Protein AF-C9ZA39-F1 (afdb_monomer_lite)

InterPro domains:
  IPR004378 F420H(2)-dependent quinone reductase [PF04075] (225-305)
  IPR004378 F420H(2)-dependent quinone reductase [TIGR00026] (223-314)
  IPR012349 FMN-binding split barrel [G3DSA:2.30.110.10] (216-347)
  IPR015590 Aldehyde dehydrogenase domain [PF00171] (3-125)
  IPR016161 Aldehyde/histidinol dehydrogenase [SSF53720] (3-127)
  IPR016162 Aldehyde dehydrogenase, N-terminal [G3DSA:3.40.605.10] (97-125)
  IPR016163 Aldehyde dehydrogenase, C-terminal [G3DSA:3.40.309.10] (3-96)

Structure (mmCIF, N/CA/C/O backbone):
data_AF-C9ZA39-F1
#
_entry.id   AF-C9ZA39-F1
#
loop_
_atom_site.group_PDB
_atom_site.id
_atom_site.type_symbol
_atom_site.label_atom_id
_atom_site.label_alt_id
_atom_site.label_comp_id
_atom_site.label_asym_id
_atom_site.label_entity_id
_atom_site.label_seq_id
_atom_site.pdbx_PDB_ins_code
_atom_site.Cartn_x
_atom_site.Cartn_y
_atom_site.Cartn_z
_atom_site.occupancy
_atom_site.B_iso_or_equiv
_atom_site.auth_seq_id
_atom_site.auth_comp_id
_atom_site.auth_asym_id
_atom_site.auth_atom_id
_atom_site.pdbx_PDB_model_num
ATOM 1 N N . MET A 1 1 ? -17.096 -3.537 30.153 1.00 57.72 1 MET A N 1
ATOM 2 C CA . MET A 1 1 ? -18.430 -4.000 29.687 1.00 57.72 1 MET A CA 1
ATOM 3 C C . MET A 1 1 ? -18.305 -4.337 28.211 1.00 57.72 1 MET A C 1
ATOM 5 O O . MET A 1 1 ? -17.603 -3.622 27.506 1.00 57.72 1 MET A O 1
ATOM 9 N N . ARG A 1 2 ? -18.920 -5.430 27.750 1.00 76.12 2 ARG A N 1
ATOM 10 C CA . ARG A 1 2 ? -18.916 -5.832 26.337 1.00 76.12 2 ARG A CA 1
ATOM 11 C C . ARG A 1 2 ? -20.361 -5.934 25.864 1.00 76.12 2 ARG A C 1
ATOM 13 O O . ARG A 1 2 ? -21.128 -6.691 26.448 1.00 76.12 2 ARG A O 1
ATOM 20 N N . MET A 1 3 ? -20.710 -5.171 24.836 1.00 89.88 3 MET A N 1
ATOM 21 C CA . MET A 1 3 ? -21.970 -5.302 24.096 1.00 89.88 3 MET A CA 1
ATOM 22 C C . MET A 1 3 ? -21.658 -5.889 22.720 1.00 89.88 3 MET A C 1
ATOM 24 O O . MET A 1 3 ? -20.625 -5.548 22.150 1.00 89.88 3 MET A O 1
ATOM 28 N N . GLY A 1 4 ? -22.519 -6.765 22.198 1.00 93.25 4 GLY A N 1
ATOM 29 C CA . GLY A 1 4 ? -22.297 -7.455 20.923 1.00 93.25 4 GLY A CA 1
ATOM 30 C C . GLY A 1 4 ? -21.267 -8.586 21.016 1.00 93.25 4 GLY A C 1
ATOM 31 O O . GLY A 1 4 ? -21.188 -9.308 22.010 1.00 93.25 4 GLY A O 1
ATOM 32 N N . GLY A 1 5 ? -20.449 -8.741 19.976 1.00 92.50 5 GLY A N 1
ATOM 33 C CA . GLY A 1 5 ? -19.350 -9.704 19.942 1.00 92.50 5 GLY A CA 1
ATOM 34 C C . GLY A 1 5 ? -19.765 -11.125 19.573 1.00 92.50 5 GLY A C 1
ATOM 35 O O . GLY A 1 5 ? -19.076 -12.064 19.974 1.00 92.50 5 GLY A O 1
ATOM 36 N N . THR A 1 6 ? -20.878 -11.271 18.861 1.00 94.81 6 THR A N 1
ATOM 37 C CA . THR A 1 6 ? -21.454 -12.544 18.425 1.00 94.81 6 THR A CA 1
ATOM 38 C C . THR A 1 6 ? -21.773 -12.510 16.932 1.00 94.81 6 THR A C 1
ATOM 40 O O . THR A 1 6 ? -21.973 -11.447 16.337 1.00 94.81 6 THR A O 1
ATOM 43 N N . GLN A 1 7 ? -21.831 -13.692 16.321 1.00 94.81 7 GLN A N 1
ATOM 44 C CA . GLN A 1 7 ? -22.368 -13.848 14.973 1.00 94.81 7 GLN A CA 1
ATOM 45 C C . GLN A 1 7 ? -23.873 -13.552 14.967 1.00 94.81 7 GLN A C 1
ATOM 47 O O . GLN A 1 7 ? -24.591 -13.929 15.896 1.00 94.81 7 GLN A O 1
ATOM 52 N N . VAL A 1 8 ? -24.350 -12.906 13.902 1.00 95.75 8 VAL A N 1
ATOM 53 C CA . VAL A 1 8 ? -25.778 -12.642 13.686 1.00 95.75 8 VAL A CA 1
ATOM 54 C C . VAL A 1 8 ? -26.325 -13.609 12.638 1.00 95.75 8 VAL A C 1
ATOM 56 O O . VAL A 1 8 ? -25.851 -13.648 11.505 1.00 95.75 8 VAL A O 1
ATOM 59 N N . GLY A 1 9 ? -27.352 -14.377 13.010 1.00 94.06 9 GLY A N 1
ATOM 60 C CA . GLY A 1 9 ? -27.987 -15.362 12.131 1.00 94.06 9 GLY A CA 1
ATOM 61 C C . GLY A 1 9 ? -27.153 -16.630 11.909 1.00 94.06 9 GLY A C 1
ATOM 62 O O . GLY A 1 9 ? -26.081 -16.810 12.480 1.00 94.06 9 GLY A O 1
ATOM 63 N N . THR A 1 10 ? -27.672 -17.541 11.081 1.00 93.44 10 THR A N 1
ATOM 64 C CA . THR A 1 10 ? -27.058 -18.859 10.817 1.00 93.44 10 THR A CA 1
ATOM 65 C C . THR A 1 10 ? -26.381 -18.971 9.446 1.00 93.44 10 THR A C 1
ATOM 67 O O . THR A 1 10 ? -25.828 -20.018 9.116 1.00 93.44 10 THR A O 1
ATOM 70 N N . ARG A 1 11 ? -26.417 -17.911 8.623 1.00 93.25 11 ARG A N 1
ATOM 71 C CA . ARG A 1 11 ? -25.820 -17.855 7.276 1.00 93.25 11 ARG A CA 1
ATOM 72 C C . ARG A 1 11 ? -25.138 -16.501 7.040 1.00 93.25 11 ARG A C 1
ATOM 74 O O . ARG A 1 1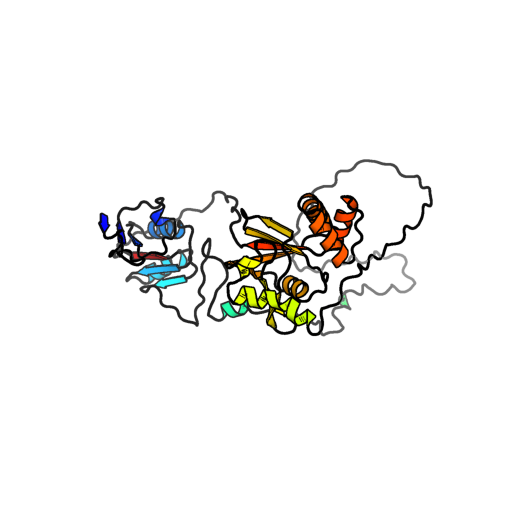1 ? -25.607 -15.491 7.551 1.00 93.25 11 ARG A O 1
ATOM 81 N N . GLY A 1 12 ? -24.087 -16.479 6.214 1.00 94.88 12 GLY A N 1
ATOM 82 C CA . GLY A 1 12 ? -23.300 -15.274 5.903 1.00 94.88 12 GLY A CA 1
ATOM 83 C C . GLY A 1 12 ? -22.237 -14.930 6.957 1.00 94.88 12 GLY A C 1
ATOM 84 O O . GLY A 1 12 ? -22.110 -15.621 7.965 1.00 94.88 12 GLY A O 1
ATOM 85 N N . PHE A 1 13 ? -21.471 -13.860 6.714 1.00 95.06 13 PHE A N 1
ATOM 86 C CA . PHE A 1 13 ? -20.379 -13.380 7.580 1.00 95.06 13 PHE A CA 1
ATOM 87 C C . PHE A 1 13 ? -20.799 -12.143 8.395 1.00 95.06 13 PHE A C 1
ATOM 89 O O . PHE A 1 13 ? -20.126 -11.115 8.382 1.00 95.06 13 PHE A O 1
ATOM 96 N N . PHE A 1 14 ? -21.952 -12.212 9.063 1.00 96.19 14 PHE A N 1
ATOM 97 C CA . PHE A 1 14 ? -22.487 -11.091 9.840 1.00 96.19 14 PHE A CA 1
ATOM 98 C C . PHE A 1 14 ? -21.999 -11.133 11.287 1.00 96.19 14 PHE A C 1
ATOM 100 O O . PHE A 1 14 ? -22.175 -12.134 11.986 1.00 96.19 14 PHE A O 1
ATOM 107 N N . PHE A 1 15 ? -21.439 -10.019 11.753 1.00 96.00 15 PHE A N 1
ATOM 108 C CA . PHE A 1 15 ? -20.962 -9.851 13.122 1.00 96.00 15 PHE A CA 1
ATOM 109 C C . PHE A 1 15 ? -21.671 -8.668 13.779 1.00 96.00 15 PHE A C 1
ATOM 111 O O . PHE A 1 15 ? -21.815 -7.611 13.161 1.00 96.00 15 PHE A O 1
ATOM 118 N N . ALA A 1 16 ? -22.143 -8.844 15.013 1.00 96.75 16 ALA A N 1
ATOM 119 C CA . ALA A 1 16 ? -22.859 -7.794 15.726 1.00 96.75 16 ALA A CA 1
ATOM 120 C C . ALA A 1 16 ? -21.934 -6.592 16.001 1.00 96.75 16 ALA A C 1
ATOM 122 O O . ALA A 1 16 ? -20.791 -6.806 16.424 1.00 96.75 16 ALA A O 1
ATOM 123 N N . PRO A 1 17 ? -22.409 -5.340 15.839 1.00 96.94 17 PRO A N 1
ATOM 124 C CA . PRO A 1 17 ? -21.688 -4.164 16.311 1.00 96.94 17 PRO A CA 1
ATOM 125 C C . PRO A 1 17 ? -21.288 -4.340 17.773 1.00 96.94 17 PRO A C 1
ATOM 127 O O . PRO A 1 17 ? -22.116 -4.666 18.626 1.00 96.94 17 PRO A O 1
ATOM 130 N N . THR A 1 18 ? -19.999 -4.194 18.043 1.00 96.62 18 THR A N 1
ATOM 131 C CA . THR A 1 18 ? -19.397 -4.572 19.315 1.00 96.62 18 THR A CA 1
ATOM 132 C C . THR A 1 18 ? -18.730 -3.366 19.942 1.00 96.62 18 THR A C 1
ATOM 134 O O . THR A 1 18 ? -17.879 -2.741 19.320 1.00 96.62 18 THR A O 1
ATOM 137 N N . VAL A 1 19 ? -19.079 -3.063 21.190 1.00 96.94 19 VAL A N 1
ATOM 138 C CA . VAL A 1 19 ? -18.408 -2.023 21.978 1.00 96.94 19 VAL A CA 1
ATOM 139 C C . VAL A 1 19 ? -17.717 -2.684 23.158 1.00 96.94 19 VAL A C 1
ATOM 141 O O . VAL A 1 19 ? -18.342 -3.436 23.914 1.00 96.94 19 VAL A O 1
ATOM 144 N N . ILE A 1 20 ? -16.425 -2.411 23.309 1.00 95.62 20 ILE A N 1
ATOM 145 C CA . ILE A 1 20 ? -15.575 -2.944 24.369 1.00 95.62 20 ILE A CA 1
ATOM 146 C C . ILE A 1 20 ? -15.096 -1.777 25.224 1.00 95.62 20 ILE A C 1
ATOM 148 O O . ILE A 1 20 ? -14.368 -0.907 24.756 1.00 95.62 20 ILE A O 1
ATOM 152 N N . THR A 1 21 ? -15.490 -1.771 26.494 1.00 95.56 21 THR A N 1
ATOM 153 C CA . THR A 1 21 ? -15.011 -0.796 27.481 1.00 95.56 21 THR A CA 1
ATOM 154 C C . THR A 1 21 ? -14.090 -1.457 28.500 1.00 95.56 21 THR A C 1
ATOM 156 O O . THR A 1 21 ? -14.265 -2.636 28.827 1.00 95.56 21 THR A O 1
ATOM 159 N N . GLY A 1 22 ? -13.145 -0.684 29.042 1.00 92.38 22 GLY A N 1
ATOM 160 C CA . GLY A 1 22 ? -12.193 -1.159 30.053 1.00 92.38 22 GLY A CA 1
ATOM 161 C C . GLY A 1 22 ? -11.000 -1.932 29.483 1.00 92.38 22 GLY A C 1
ATOM 162 O O . GLY A 1 22 ? -10.321 -2.625 30.235 1.00 92.38 22 GLY A O 1
ATOM 163 N N . ALA A 1 23 ? -10.752 -1.831 28.174 1.00 93.56 23 ALA A N 1
ATOM 164 C CA . ALA A 1 23 ? -9.533 -2.347 27.563 1.00 93.56 23 ALA A CA 1
ATOM 165 C C . ALA A 1 23 ? -8.323 -1.521 28.025 1.00 93.56 23 ALA A C 1
ATOM 167 O O . ALA A 1 23 ? -8.379 -0.289 28.105 1.00 93.56 23 ALA A O 1
ATOM 168 N N . ARG A 1 24 ? -7.222 -2.201 28.333 1.00 94.00 24 ARG A N 1
ATOM 169 C CA . ARG A 1 24 ? -5.946 -1.555 28.643 1.00 94.00 24 ARG A CA 1
ATOM 170 C C . ARG A 1 24 ? -5.260 -1.169 27.343 1.00 94.00 24 ARG A C 1
ATOM 172 O O . ARG A 1 24 ? -5.420 -1.849 26.335 1.00 94.00 24 ARG A O 1
ATOM 179 N N . GLN A 1 25 ? -4.433 -0.128 27.394 1.00 94.00 25 GLN A N 1
ATOM 180 C CA . GLN A 1 25 ? -3.727 0.361 26.210 1.00 94.00 25 GLN A CA 1
ATOM 181 C C . GLN A 1 25 ? -2.895 -0.725 25.519 1.00 94.00 25 GLN A C 1
ATOM 183 O O . GLN A 1 25 ? -2.839 -0.760 24.300 1.00 94.00 25 GLN A O 1
ATOM 188 N N . SER A 1 26 ? -2.292 -1.636 26.285 1.00 94.81 26 SER A N 1
ATOM 189 C CA . SER A 1 26 ? -1.478 -2.739 25.767 1.00 94.81 26 SER A CA 1
ATOM 190 C C . SER A 1 26 ? -2.275 -3.970 25.320 1.00 94.81 26 SER A C 1
ATOM 192 O O . SER A 1 26 ? -1.673 -4.938 24.853 1.00 94.81 26 SER A O 1
ATOM 194 N N . ASP A 1 27 ? -3.603 -3.987 25.472 1.00 95.50 27 ASP A N 1
ATOM 195 C CA . ASP A 1 27 ? -4.404 -5.121 25.020 1.00 95.50 27 ASP A CA 1
ATOM 196 C C . ASP A 1 27 ? -4.426 -5.165 23.485 1.00 95.50 27 ASP A C 1
ATOM 198 O O . ASP A 1 27 ? -4.578 -4.145 22.811 1.00 95.50 27 ASP A O 1
ATOM 202 N N . ARG A 1 28 ? -4.338 -6.373 22.915 1.00 94.94 28 ARG A N 1
ATOM 203 C CA . ARG A 1 28 ? -4.301 -6.580 21.455 1.00 94.94 28 ARG A CA 1
ATOM 204 C C . ARG A 1 28 ? -5.457 -5.911 20.715 1.00 94.94 28 ARG A C 1
ATOM 206 O O . ARG A 1 28 ? -5.264 -5.421 19.617 1.00 94.94 28 ARG A O 1
ATOM 213 N N . ILE A 1 29 ? -6.639 -5.855 21.331 1.00 93.75 29 ILE A N 1
ATOM 214 C CA . ILE A 1 29 ? -7.834 -5.241 20.737 1.00 93.75 29 ILE A CA 1
ATOM 215 C C . ILE A 1 29 ? -7.704 -3.723 20.518 1.00 93.75 29 ILE A C 1
ATOM 217 O O . ILE A 1 29 ? -8.457 -3.168 19.729 1.00 93.75 29 ILE A O 1
ATOM 221 N N . VAL A 1 30 ? -6.778 -3.065 21.225 1.00 94.25 30 VAL A N 1
ATOM 222 C CA . VAL A 1 30 ? -6.445 -1.639 21.061 1.00 94.25 30 VAL A CA 1
ATOM 223 C C . VAL A 1 30 ? -5.270 -1.461 20.094 1.00 94.25 30 VAL A C 1
ATOM 225 O O . VAL A 1 30 ? -5.223 -0.492 19.348 1.00 94.25 30 VAL A O 1
ATOM 228 N N . GLN A 1 31 ? -4.312 -2.392 20.113 1.00 93.94 31 GLN A N 1
ATOM 229 C CA . GLN A 1 31 ? -3.044 -2.282 19.383 1.00 93.94 31 GLN A CA 1
ATOM 230 C C . GLN A 1 31 ? -3.091 -2.827 17.947 1.00 93.94 31 GLN A C 1
ATOM 232 O O . GLN A 1 31 ? -2.264 -2.447 17.119 1.00 93.94 31 GLN A O 1
ATOM 237 N N . GLU A 1 32 ? -4.017 -3.740 17.652 1.00 92.56 32 GLU A N 1
ATOM 238 C CA . GLU A 1 32 ? -4.150 -4.402 16.355 1.00 92.56 32 GLU A CA 1
ATOM 239 C C . GLU A 1 32 ? -5.466 -4.011 15.675 1.00 92.56 32 GLU A C 1
ATOM 241 O O . GLU A 1 32 ? -6.527 -3.951 16.299 1.00 92.56 32 GLU A O 1
ATOM 246 N N . GLU A 1 33 ? -5.404 -3.794 14.364 1.00 93.38 33 GLU A N 1
ATOM 247 C CA . GLU A 1 33 ? -6.578 -3.510 13.548 1.00 93.38 33 GLU A CA 1
ATOM 248 C C . GLU A 1 33 ? -7.494 -4.740 13.438 1.00 93.38 33 GLU A C 1
ATOM 250 O O . GLU A 1 33 ? -7.075 -5.827 13.037 1.00 93.38 33 GLU A O 1
ATOM 255 N N . VAL A 1 34 ? -8.775 -4.561 13.777 1.00 93.25 34 VAL A N 1
ATOM 256 C CA . VAL A 1 34 ? -9.782 -5.638 13.739 1.00 93.25 34 VAL A CA 1
ATOM 257 C C . VAL A 1 34 ? -10.470 -5.743 12.373 1.00 93.25 34 VAL A C 1
ATOM 259 O O . VAL A 1 34 ? -10.919 -6.824 11.996 1.00 93.25 34 VAL A O 1
ATOM 262 N N . PHE A 1 35 ? -10.593 -4.628 11.645 1.00 94.88 35 PHE A N 1
ATOM 263 C CA . PHE A 1 35 ? -11.310 -4.523 10.362 1.00 94.88 35 PHE A CA 1
ATOM 264 C C . PHE A 1 35 ? -12.767 -5.036 10.384 1.00 94.88 35 PHE A C 1
ATOM 266 O O . PHE A 1 35 ? -13.335 -5.443 9.370 1.00 94.88 35 PHE A O 1
ATOM 273 N N . GLY A 1 36 ? -13.382 -5.029 11.568 1.00 93.50 36 GLY A N 1
ATOM 274 C CA . GLY A 1 36 ? -14.763 -5.435 11.811 1.00 93.50 36 GLY A CA 1
ATOM 275 C C . GLY A 1 36 ? -15.516 -4.368 12.605 1.00 93.50 36 GLY A C 1
ATOM 276 O O . GLY A 1 36 ? -14.920 -3.372 13.013 1.00 93.50 36 GLY A O 1
ATOM 277 N N . PRO A 1 37 ? -16.820 -4.557 12.864 1.00 95.75 37 PRO A N 1
ATOM 278 C CA . PRO A 1 37 ? -17.642 -3.567 13.552 1.00 95.75 37 PRO A CA 1
ATOM 279 C C . PRO A 1 37 ? -17.390 -3.610 15.070 1.00 95.75 37 PRO A C 1
ATOM 281 O O . PRO A 1 37 ? -18.291 -3.911 15.851 1.00 95.75 37 PRO A O 1
ATOM 284 N N . VAL A 1 38 ? -16.146 -3.369 15.488 1.00 95.81 38 VAL A N 1
ATOM 285 C CA . VAL A 1 38 ? -15.684 -3.437 16.877 1.00 95.81 38 VAL A CA 1
ATOM 286 C C . VAL A 1 38 ? -15.045 -2.106 17.262 1.00 95.81 38 VAL A C 1
ATOM 288 O O . VAL A 1 38 ? -14.072 -1.685 16.648 1.00 95.81 38 VAL A O 1
ATOM 291 N N . LEU A 1 39 ? -15.588 -1.463 18.295 1.00 95.38 39 LEU A N 1
ATOM 292 C CA . LEU A 1 39 ? -15.105 -0.203 18.852 1.00 95.38 39 LEU A CA 1
ATOM 293 C C . LEU A 1 39 ? -14.595 -0.423 20.278 1.00 95.38 39 LEU A C 1
ATOM 295 O O . LEU A 1 39 ? -15.323 -0.934 21.135 1.00 95.38 39 LEU A O 1
ATOM 299 N N . THR A 1 40 ? -13.371 0.012 20.559 1.00 95.19 40 THR A N 1
ATOM 300 C CA . THR A 1 40 ? -12.844 0.118 21.923 1.00 95.19 40 THR A CA 1
ATOM 301 C C . THR A 1 40 ? -13.078 1.519 22.473 1.00 95.19 40 THR A C 1
ATOM 303 O O . THR A 1 40 ? -12.874 2.505 21.772 1.00 95.19 40 THR A O 1
ATOM 306 N N . VAL A 1 41 ? -13.474 1.616 23.742 1.00 95.62 41 VAL A N 1
ATOM 307 C CA . VAL A 1 41 ? -13.644 2.895 24.443 1.00 95.62 41 VAL A CA 1
ATOM 308 C C . VAL A 1 41 ? -12.763 2.903 25.683 1.00 95.62 41 VAL A C 1
ATOM 310 O O . VAL A 1 41 ? -12.888 2.040 26.561 1.00 95.62 41 VAL A O 1
ATOM 313 N N . GLN A 1 42 ? -11.890 3.902 25.752 1.00 94.81 42 GLN A N 1
ATOM 314 C CA . GLN A 1 42 ? -10.977 4.141 26.862 1.00 94.81 42 GLN A CA 1
ATOM 315 C C . GLN A 1 42 ? -11.158 5.576 27.364 1.00 94.81 42 GLN A C 1
ATOM 317 O O . GLN A 1 42 ? -11.452 6.484 26.590 1.00 94.81 42 GLN A O 1
ATOM 322 N N . SER A 1 43 ? -11.013 5.768 28.672 1.00 94.44 43 SER A N 1
ATOM 323 C CA . SER A 1 43 ? -11.055 7.084 29.311 1.00 94.44 43 SER A CA 1
ATOM 324 C C . SER A 1 43 ? -9.644 7.600 29.553 1.00 94.44 43 SER A C 1
ATOM 326 O O . SER A 1 43 ? -8.773 6.820 29.928 1.00 94.44 43 SER A O 1
ATOM 328 N N . PHE A 1 44 ? -9.471 8.910 29.460 1.00 94.12 44 PHE A N 1
ATOM 329 C CA . PHE A 1 44 ? -8.274 9.631 29.879 1.00 94.12 44 PHE A CA 1
ATOM 330 C C . PHE A 1 44 ? -8.689 10.810 30.765 1.00 94.12 44 PHE A C 1
ATOM 332 O O . PHE A 1 44 ? -9.859 11.197 30.785 1.00 94.12 44 PHE A O 1
ATOM 339 N N . GLN A 1 45 ? -7.743 11.382 31.504 1.00 91.19 45 GLN A N 1
ATOM 340 C CA . GLN A 1 45 ? -7.996 12.516 32.401 1.00 91.19 45 GLN A CA 1
ATOM 341 C C . GLN A 1 45 ? -7.398 13.831 31.876 1.00 91.19 45 GLN A C 1
ATOM 343 O O . GLN A 1 45 ? -7.853 14.910 32.249 1.00 91.19 45 GLN A O 1
ATOM 348 N N . HIS A 1 46 ? -6.388 13.758 31.003 1.00 90.12 46 HIS A N 1
ATOM 349 C CA . HIS A 1 46 ? -5.614 14.916 30.550 1.00 90.12 46 HIS A CA 1
ATOM 350 C C . HIS A 1 46 ? -5.369 14.857 29.038 1.00 90.12 46 HIS A C 1
ATOM 352 O O . HIS A 1 46 ? -5.199 13.776 28.482 1.00 90.12 46 HIS A O 1
ATOM 358 N N . GLU A 1 47 ? -5.250 16.017 28.389 1.00 90.25 47 GLU A N 1
ATOM 359 C CA . GLU A 1 47 ? -4.952 16.135 26.949 1.00 90.25 47 GLU A CA 1
ATOM 360 C C . GLU A 1 47 ? -3.689 15.344 26.553 1.00 90.25 47 GLU A C 1
ATOM 362 O O . GLU A 1 47 ? -3.726 14.507 25.656 1.00 90.25 47 GLU A O 1
ATOM 367 N N . ALA A 1 48 ? -2.596 15.520 27.304 1.00 93.25 48 ALA A N 1
ATOM 368 C CA . ALA A 1 48 ? -1.326 14.834 27.052 1.00 93.25 48 ALA A CA 1
ATOM 369 C C . ALA A 1 48 ? -1.418 13.302 27.176 1.00 93.25 48 ALA A C 1
ATOM 371 O O . ALA A 1 48 ? -0.699 12.579 26.492 1.00 93.25 48 ALA A O 1
ATOM 372 N N . GLU A 1 49 ? -2.299 12.800 28.044 1.00 93.94 49 GLU A N 1
ATOM 373 C CA . GLU A 1 49 ? -2.546 11.364 28.194 1.00 93.94 49 GLU A CA 1
ATOM 374 C C . GLU A 1 49 ? -3.276 10.814 26.965 1.00 93.94 49 GLU 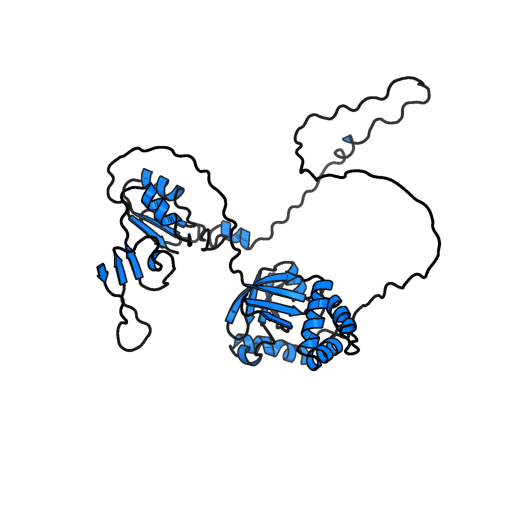A C 1
ATOM 376 O O . GLU A 1 49 ? -2.874 9.783 26.436 1.00 93.94 49 GLU A O 1
ATOM 381 N N . ALA A 1 50 ? -4.283 11.536 26.461 1.00 93.00 50 ALA A N 1
ATOM 382 C CA . ALA A 1 50 ? -4.992 11.160 25.240 1.00 93.00 50 ALA A CA 1
ATOM 383 C C . ALA A 1 50 ? -4.051 11.089 24.031 1.00 93.00 50 ALA A C 1
ATOM 385 O O . ALA A 1 50 ? -4.082 10.107 23.293 1.00 93.00 50 ALA A O 1
ATOM 386 N N . VAL A 1 51 ? -3.182 12.093 23.861 1.00 95.56 51 VAL A N 1
ATOM 387 C CA . VAL A 1 51 ? -2.177 12.117 22.784 1.00 95.56 51 VAL A CA 1
ATOM 388 C C . VAL A 1 51 ? -1.200 10.951 22.924 1.00 95.56 51 VAL A C 1
ATOM 390 O O . VAL A 1 51 ? -0.949 10.244 21.952 1.00 95.56 51 VAL A O 1
ATOM 393 N N . ALA A 1 52 ? -0.686 10.695 24.132 1.00 95.25 52 ALA A N 1
ATOM 394 C CA . ALA A 1 52 ? 0.230 9.581 24.373 1.00 95.25 52 ALA A CA 1
ATOM 395 C C . ALA A 1 52 ? -0.421 8.216 24.093 1.00 95.25 52 ALA A C 1
ATOM 397 O O . ALA A 1 52 ? 0.223 7.323 23.544 1.00 95.25 52 ALA A O 1
ATOM 398 N N . MET A 1 53 ? -1.699 8.048 24.440 1.00 94.81 53 MET A N 1
ATOM 399 C CA . MET A 1 53 ? -2.459 6.843 24.108 1.00 94.81 53 MET A CA 1
ATOM 400 C C . MET A 1 53 ? -2.662 6.708 22.595 1.00 94.81 53 MET A C 1
ATOM 402 O O . MET A 1 53 ? -2.448 5.629 22.051 1.00 94.81 53 MET A O 1
ATOM 406 N N . ALA A 1 54 ? -3.027 7.789 21.907 1.00 94.44 54 ALA A N 1
ATOM 407 C CA . ALA A 1 54 ? -3.276 7.781 20.468 1.00 94.44 54 ALA A CA 1
ATOM 408 C C . ALA A 1 54 ? -2.020 7.466 19.652 1.00 94.44 54 ALA A C 1
ATOM 410 O O . ALA A 1 54 ? -2.011 6.517 18.875 1.00 94.44 54 ALA A O 1
ATOM 411 N N . ASN A 1 55 ? -0.944 8.218 19.892 1.00 95.00 55 ASN A N 1
ATOM 412 C CA . ASN A 1 55 ? 0.332 8.067 19.191 1.00 95.00 55 ASN A CA 1
ATOM 413 C C . ASN A 1 55 ? 1.079 6.789 19.618 1.00 95.00 55 ASN A C 1
ATOM 415 O O . ASN A 1 55 ? 2.052 6.393 18.985 1.00 95.00 55 ASN A O 1
ATOM 419 N N . GLY A 1 56 ? 0.649 6.143 20.708 1.00 91.44 56 GLY A N 1
ATOM 420 C CA . GLY A 1 56 ? 1.175 4.854 21.151 1.00 91.44 56 GLY A CA 1
ATOM 421 C C . GLY A 1 56 ? 0.646 3.658 20.353 1.00 91.44 56 GLY A C 1
ATOM 422 O O . GLY A 1 56 ? 1.114 2.543 20.578 1.00 91.44 56 GLY A O 1
ATOM 423 N N . ALA A 1 57 ? -0.334 3.853 19.464 1.00 88.38 57 ALA A N 1
ATOM 424 C CA . ALA A 1 57 ? -0.777 2.820 18.536 1.00 88.38 57 ALA A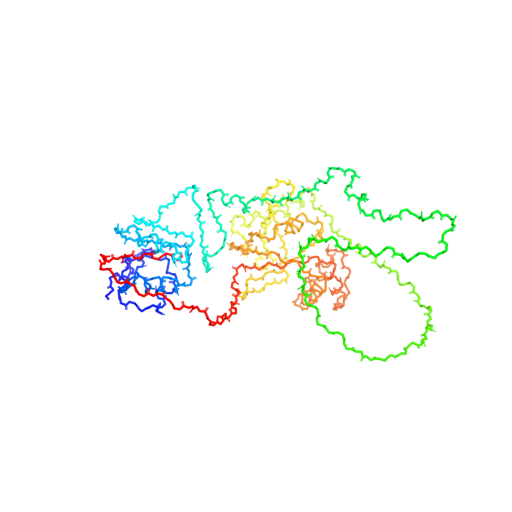 CA 1
ATOM 425 C C . ALA A 1 57 ? 0.200 2.711 17.343 1.00 88.38 57 ALA A C 1
ATOM 427 O O . ALA A 1 57 ? 0.695 3.730 16.867 1.00 88.38 57 ALA A O 1
ATOM 428 N N . PRO A 1 58 ? 0.473 1.506 16.806 1.00 85.38 58 PRO A N 1
ATOM 429 C CA . PRO A 1 58 ? 1.388 1.352 15.671 1.00 85.38 58 PRO A CA 1
ATOM 430 C C . PRO A 1 58 ? 0.893 2.014 14.376 1.00 85.38 58 PRO A C 1
ATOM 432 O O . PRO A 1 58 ? 1.704 2.371 13.520 1.00 85.38 58 PRO A O 1
ATOM 435 N N . CYS A 1 59 ? -0.429 2.109 14.216 1.00 86.00 59 CYS A N 1
ATOM 436 C CA . CYS A 1 59 ? -1.085 2.639 13.026 1.00 86.00 59 CYS A CA 1
ATOM 437 C C . CYS A 1 59 ? -1.432 4.116 13.236 1.00 86.00 59 CYS A C 1
ATOM 439 O O . CYS A 1 59 ? -1.975 4.486 14.276 1.00 86.00 59 CYS A O 1
ATOM 441 N N . SER A 1 60 ? -1.143 4.937 12.230 1.00 92.81 60 SER A N 1
ATOM 442 C CA . SER A 1 60 ? -1.317 6.388 12.257 1.00 92.81 60 SER A CA 1
ATOM 443 C C . SER A 1 60 ? -1.912 6.936 10.955 1.00 92.81 60 SER A C 1
ATOM 445 O O . SER A 1 60 ? -1.447 7.929 10.382 1.00 92.81 60 SER A O 1
ATOM 447 N N . LEU A 1 61 ? -2.971 6.283 10.460 1.00 94.31 61 LEU A N 1
ATOM 448 C CA . LEU A 1 61 ? -3.690 6.735 9.271 1.00 94.31 61 LEU A CA 1
ATOM 449 C C . LEU A 1 61 ? -4.491 7.998 9.562 1.00 94.31 61 LEU A C 1
ATOM 451 O O . LEU A 1 61 ? -4.231 9.043 8.959 1.00 94.31 61 LEU A O 1
ATOM 455 N N . ALA A 1 62 ? -5.450 7.904 10.487 1.00 94.62 62 ALA A N 1
ATOM 456 C CA . ALA A 1 62 ? -6.310 9.027 10.803 1.00 94.62 62 ALA A CA 1
ATOM 457 C C . ALA A 1 62 ? -6.778 9.098 12.264 1.00 94.62 62 ALA A C 1
ATOM 459 O O . ALA A 1 62 ? -6.969 8.087 12.941 1.00 94.62 62 ALA A O 1
ATOM 460 N N . ALA A 1 63 ? -7.037 10.320 12.720 1.00 95.31 63 ALA A N 1
ATOM 461 C CA . ALA A 1 63 ? -7.624 10.610 14.020 1.00 95.31 63 ALA A CA 1
ATOM 462 C C . ALA A 1 63 ? -8.782 11.614 13.902 1.00 95.31 63 ALA A C 1
ATOM 464 O O . ALA A 1 63 ? -8.877 12.382 12.948 1.00 95.31 63 ALA A O 1
ATOM 465 N N . GLY A 1 64 ? -9.674 11.612 14.887 1.00 94.62 64 GLY A N 1
ATOM 466 C CA . GLY A 1 64 ? -10.813 12.515 14.993 1.00 94.62 64 GLY A CA 1
ATOM 467 C C . GLY A 1 64 ? -10.894 13.118 16.391 1.00 94.62 64 GLY A C 1
ATOM 468 O O . GLY A 1 64 ? -11.017 12.386 17.370 1.00 94.62 64 GLY A O 1
ATOM 469 N N . VAL A 1 65 ? -10.856 14.443 16.493 1.00 95.44 65 VAL A N 1
ATOM 470 C CA . VAL A 1 65 ? -10.965 15.204 17.743 1.00 95.44 65 VAL A CA 1
ATOM 471 C C . VAL A 1 65 ? -12.372 15.779 17.858 1.00 95.44 65 VAL A C 1
ATOM 473 O O . VAL A 1 65 ? -12.795 16.567 17.016 1.00 95.44 65 VAL A O 1
ATOM 476 N N . TRP A 1 66 ? -13.100 15.421 18.912 1.00 94.06 66 TRP A N 1
ATOM 477 C CA . TRP A 1 66 ? -14.457 15.909 19.168 1.00 94.06 66 TRP A CA 1
ATOM 478 C C . TRP A 1 66 ? -14.488 16.781 20.404 1.00 94.06 66 TRP A C 1
ATOM 480 O O . TRP A 1 66 ? -14.296 16.292 21.522 1.00 94.06 66 TRP A O 1
ATOM 490 N N . MET A 1 67 ? -14.729 18.076 20.203 1.00 88.81 67 MET A N 1
ATOM 491 C CA . MET A 1 67 ? -14.716 19.039 21.287 1.00 88.81 67 MET A CA 1
ATOM 492 C C . MET A 1 67 ? -15.291 20.415 20.925 1.00 88.81 67 MET A C 1
ATOM 494 O O . MET A 1 67 ? -15.466 20.766 19.760 1.00 88.81 67 MET A O 1
ATOM 498 N N . ARG A 1 68 ? -15.554 21.234 21.950 1.00 88.56 68 ARG A N 1
ATOM 499 C CA . ARG A 1 68 ? -16.090 22.594 21.776 1.00 88.56 68 ARG A CA 1
ATOM 500 C C . ARG A 1 68 ? -15.016 23.678 21.694 1.00 88.56 68 ARG A C 1
ATOM 502 O O . ARG A 1 68 ? -15.206 24.647 20.968 1.00 88.56 68 ARG A O 1
ATOM 509 N N . ASP A 1 69 ? -13.943 23.552 22.470 1.00 89.44 69 ASP A N 1
ATOM 510 C CA . ASP A 1 69 ? -12.886 24.564 22.496 1.00 89.44 69 ASP A CA 1
ATOM 511 C C . ASP A 1 69 ? -11.970 24.434 21.268 1.00 89.44 69 ASP A C 1
ATOM 513 O O . ASP A 1 69 ? -11.444 23.370 20.959 1.00 89.44 69 ASP A O 1
ATOM 517 N N . HIS A 1 70 ? -11.794 25.523 20.531 1.00 89.06 70 HIS A N 1
ATOM 518 C CA . HIS A 1 70 ? -11.000 25.485 19.306 1.00 89.06 70 HIS A CA 1
ATOM 519 C C . HIS A 1 70 ? -9.494 25.460 19.601 1.00 89.06 70 HIS A C 1
ATOM 521 O O . HIS A 1 70 ? -8.734 24.855 18.851 1.00 89.06 70 HIS A O 1
ATOM 527 N N . GLY A 1 71 ? -9.061 26.066 20.713 1.00 90.69 71 GLY A N 1
ATOM 528 C CA . GLY A 1 71 ? -7.647 26.131 21.079 1.00 90.69 71 GLY A CA 1
ATOM 529 C C . GLY A 1 71 ? -7.058 24.758 21.394 1.00 90.69 71 GLY A C 1
ATOM 530 O O . GLY A 1 71 ? -5.963 24.435 20.944 1.00 90.69 71 GLY A O 1
ATOM 531 N N . THR A 1 72 ? -7.775 23.924 22.141 1.00 87.81 72 THR A N 1
ATOM 532 C CA . THR A 1 72 ? -7.386 22.526 22.352 1.00 87.81 72 THR A CA 1
ATOM 533 C C . THR A 1 72 ? -7.537 21.705 21.070 1.00 87.81 72 THR A C 1
ATOM 535 O O . THR A 1 72 ? -6.707 20.835 20.847 1.00 87.81 72 THR A O 1
ATOM 538 N N . ALA A 1 73 ? -8.519 21.974 20.198 1.00 89.00 73 ALA A N 1
ATOM 539 C CA . ALA A 1 73 ? -8.643 21.233 18.937 1.00 89.00 73 ALA A CA 1
ATOM 540 C C . ALA A 1 73 ? -7.415 21.446 18.038 1.00 89.00 73 ALA A C 1
ATOM 542 O O . ALA A 1 73 ? -6.880 20.488 17.487 1.00 89.00 73 ALA A O 1
ATOM 543 N N . ASP A 1 74 ? -6.933 22.686 17.949 1.00 91.06 74 ASP A N 1
ATOM 544 C CA . ASP A 1 74 ? -5.708 23.047 17.234 1.00 91.06 74 ASP A CA 1
ATOM 545 C C . ASP A 1 74 ? -4.452 22.421 17.872 1.00 91.06 74 ASP A C 1
ATOM 547 O O . ASP A 1 74 ? -3.613 21.864 17.164 1.00 91.06 74 ASP A O 1
ATOM 551 N N . ARG A 1 75 ? -4.335 22.431 19.210 1.00 93.00 75 ARG A N 1
ATOM 552 C CA . ARG A 1 75 ? -3.219 21.761 19.908 1.00 93.00 75 ARG A CA 1
ATOM 553 C C . ARG A 1 75 ? -3.208 20.255 19.687 1.00 93.00 75 ARG A C 1
ATOM 555 O O . ARG A 1 75 ? -2.197 19.728 19.238 1.00 93.00 75 ARG A O 1
ATOM 562 N N . LEU A 1 76 ? -4.339 19.591 19.899 1.00 93.81 76 LEU A N 1
ATOM 563 C CA . LEU A 1 76 ? -4.478 18.162 19.646 1.00 93.81 76 LEU A CA 1
ATOM 564 C C . LEU A 1 76 ? -4.188 17.819 18.185 1.00 93.81 76 LEU A C 1
ATOM 566 O O . LEU A 1 76 ? -3.469 16.864 17.924 1.00 93.81 76 LEU A O 1
ATOM 570 N N . SER A 1 77 ? -4.690 18.607 17.231 1.00 93.44 77 SER A N 1
ATOM 571 C CA . SER A 1 77 ? -4.453 18.350 15.804 1.00 93.44 77 SER A CA 1
ATOM 572 C C . SER A 1 77 ? -2.979 18.447 15.416 1.00 93.44 77 SER A C 1
ATOM 574 O O . SER A 1 77 ? -2.552 17.755 14.498 1.00 93.44 77 SER A O 1
ATOM 576 N N . ARG A 1 78 ? -2.202 19.287 16.109 1.00 94.50 78 ARG A N 1
ATOM 577 C CA . ARG A 1 78 ? -0.751 19.397 15.920 1.00 94.50 78 ARG A CA 1
ATOM 578 C C . ARG A 1 78 ? 0.016 18.252 16.579 1.00 94.50 78 ARG A C 1
ATOM 580 O O . ARG A 1 78 ? 1.007 17.798 16.021 1.00 94.50 78 ARG A O 1
ATOM 587 N N . ASP A 1 79 ? -0.412 17.844 17.769 1.00 95.81 79 ASP A N 1
ATOM 588 C CA . ASP A 1 79 ? 0.332 16.902 18.611 1.00 95.81 79 ASP A CA 1
ATOM 589 C C . ASP A 1 79 ? 0.024 15.429 18.269 1.00 95.81 79 ASP A C 1
ATOM 591 O O . ASP A 1 79 ? 0.794 14.527 18.609 1.00 95.81 79 ASP A O 1
ATOM 595 N N . LEU A 1 80 ? -1.099 15.169 17.594 1.00 95.94 80 LEU A N 1
ATOM 596 C CA . LEU A 1 80 ? -1.454 13.859 17.053 1.00 95.94 80 LEU A CA 1
ATOM 597 C C . LEU A 1 80 ? -0.572 13.521 15.845 1.00 95.94 80 LEU A C 1
ATOM 599 O O . LEU A 1 80 ? -0.617 14.194 14.818 1.00 95.94 80 LEU A O 1
ATOM 603 N N . ASP A 1 81 ? 0.182 12.428 15.946 1.00 95.25 81 ASP A N 1
ATOM 604 C CA . ASP A 1 81 ? 1.072 11.951 14.885 1.00 95.25 81 ASP A CA 1
ATOM 605 C C . ASP A 1 81 ? 0.295 11.100 13.873 1.00 95.25 81 ASP A C 1
ATOM 607 O O . ASP A 1 81 ? 0.465 9.888 13.792 1.00 95.25 81 ASP A O 1
ATOM 611 N N . PHE A 1 82 ? -0.628 11.737 13.147 1.00 95.44 82 PHE A N 1
ATOM 612 C CA . PHE A 1 82 ? -1.530 11.093 12.193 1.00 95.44 82 PHE A CA 1
ATOM 613 C C . PHE A 1 82 ? -1.528 11.810 10.853 1.00 95.44 82 PHE A C 1
ATOM 615 O O . PHE A 1 82 ? -1.493 13.037 10.763 1.00 95.44 82 PHE A O 1
ATOM 622 N N . GLY A 1 83 ? -1.640 11.029 9.783 1.00 93.38 83 GLY A N 1
ATOM 623 C CA . GLY A 1 83 ? -1.622 11.569 8.433 1.00 93.38 83 GLY A CA 1
ATOM 624 C C . GLY A 1 83 ? -2.861 12.385 8.044 1.00 93.38 83 GLY A C 1
ATOM 625 O O . GLY A 1 83 ? -2.786 13.186 7.105 1.00 93.38 83 GLY A O 1
ATOM 626 N N . CYS A 1 84 ? -3.970 12.201 8.763 1.00 94.94 84 CYS A N 1
ATOM 627 C CA . CYS A 1 84 ? -5.217 12.942 8.623 1.00 94.94 84 CYS A CA 1
ATOM 628 C C . CYS A 1 84 ? -5.857 13.151 10.005 1.00 94.94 84 CYS A C 1
ATOM 630 O O . CYS A 1 84 ? -6.056 12.188 10.744 1.00 94.94 84 CYS A O 1
ATOM 632 N N . VAL A 1 85 ? -6.204 14.391 10.355 1.00 95.50 85 VAL A N 1
ATOM 633 C CA . VAL A 1 85 ? -6.915 14.696 11.605 1.00 95.50 85 VAL A CA 1
ATOM 634 C C . VAL A 1 85 ? -8.192 15.463 11.294 1.00 95.50 85 VAL A C 1
ATOM 636 O O . VAL A 1 85 ? -8.151 16.557 10.731 1.00 95.50 85 VAL A O 1
ATOM 639 N N . TRP A 1 86 ? -9.337 14.904 11.678 1.00 94.88 86 TRP A N 1
ATOM 640 C CA . TRP A 1 86 ? -10.626 15.584 11.604 1.00 94.88 86 TRP A CA 1
ATOM 641 C C . TRP A 1 86 ? -10.961 16.250 12.936 1.00 94.88 86 TRP A C 1
ATOM 643 O O . TRP A 1 86 ? -10.763 15.674 14.000 1.00 94.88 86 TRP A O 1
ATOM 653 N N . THR A 1 87 ? -11.531 17.453 12.890 1.00 94.50 87 THR A N 1
ATOM 654 C CA . THR A 1 87 ? -12.097 18.120 14.070 1.00 94.50 87 THR A CA 1
ATOM 655 C C . THR A 1 87 ? -13.616 18.154 13.949 1.00 94.50 87 THR A C 1
ATOM 657 O O . THR A 1 87 ? -14.142 18.642 12.951 1.00 94.50 87 THR A O 1
ATOM 660 N N . ASN A 1 88 ? -14.324 17.652 14.964 1.00 93.12 88 ASN A N 1
ATOM 661 C CA . ASN A 1 88 ? -15.789 17.560 15.036 1.00 93.12 88 ASN A CA 1
ATOM 662 C C . ASN A 1 88 ? -16.437 16.829 13.848 1.00 93.12 88 ASN A C 1
ATOM 664 O O . ASN A 1 88 ? -17.582 17.091 13.479 1.00 93.12 88 ASN A O 1
ATOM 668 N N . ALA A 1 89 ? -15.685 15.905 13.258 1.00 91.06 89 ALA A N 1
ATOM 669 C CA . ALA A 1 89 ? -16.105 15.018 12.191 1.00 91.06 89 ALA A CA 1
ATOM 670 C C . ALA A 1 89 ? -15.247 13.746 12.225 1.00 91.06 89 ALA A C 1
ATOM 672 O O . ALA A 1 89 ? -14.225 13.693 12.908 1.00 91.06 89 ALA A O 1
ATOM 673 N N . HIS A 1 90 ? -15.661 12.723 11.481 1.00 91.25 90 HIS A N 1
ATOM 674 C CA . HIS A 1 90 ? -14.861 11.526 11.229 1.00 91.25 90 HIS A CA 1
ATOM 675 C C . HIS A 1 90 ? -15.271 10.946 9.877 1.00 91.25 90 HIS A C 1
ATOM 677 O O . HIS A 1 90 ? -16.471 10.862 9.613 1.00 91.25 90 HIS A O 1
ATOM 683 N N . LEU A 1 91 ? -14.303 10.570 9.035 1.00 88.94 91 LEU A N 1
ATOM 684 C CA . LEU A 1 91 ? -14.488 10.038 7.672 1.00 88.94 91 LEU A CA 1
ATOM 685 C C . LEU A 1 91 ? -14.858 10.985 6.507 1.00 88.94 91 LEU A C 1
ATOM 687 O O . LEU A 1 91 ? -14.962 10.457 5.401 1.00 88.94 91 LEU A O 1
ATOM 691 N N . PRO A 1 92 ? -15.072 12.314 6.612 1.00 89.94 92 PRO A N 1
ATOM 692 C CA . PRO A 1 92 ? -15.296 13.090 5.395 1.00 89.94 92 PRO A CA 1
ATOM 693 C C . PRO A 1 92 ? -14.016 13.120 4.544 1.00 89.94 92 PRO A C 1
ATOM 695 O O . PRO A 1 92 ? -12.965 13.577 4.996 1.00 89.94 92 PRO A O 1
ATOM 698 N N . PHE A 1 93 ? -14.128 12.655 3.299 1.00 86.94 93 PHE A N 1
ATOM 699 C CA . PHE A 1 93 ? -13.077 12.717 2.284 1.00 86.94 93 PHE A CA 1
ATOM 700 C C . PHE A 1 93 ? -13.409 13.801 1.265 1.00 86.94 93 PHE A C 1
ATOM 702 O O . PHE A 1 93 ? -14.494 13.800 0.682 1.00 86.94 93 PHE A O 1
ATOM 709 N N . VAL A 1 94 ? -12.462 14.704 1.028 1.00 91.06 94 VAL A N 1
ATOM 710 C CA . VAL A 1 94 ? -12.551 15.732 -0.013 1.00 91.06 94 VAL A CA 1
ATOM 711 C C . VAL A 1 94 ? -11.356 15.580 -0.943 1.00 91.06 94 VAL A C 1
ATOM 713 O O . VAL A 1 94 ? -10.247 15.309 -0.486 1.00 91.06 94 VAL A O 1
ATOM 716 N N . SER A 1 95 ? -11.581 15.700 -2.252 1.00 93.25 95 SER A N 1
ATOM 717 C CA . SER A 1 95 ? -10.550 15.387 -3.254 1.00 93.25 95 SER A CA 1
ATOM 718 C C . SER A 1 95 ? -9.410 16.406 -3.256 1.00 93.25 95 SER A C 1
ATOM 720 O O . SER A 1 95 ? -8.323 16.123 -3.746 1.00 93.25 95 SER A O 1
ATOM 722 N N . GLU A 1 96 ? -9.648 17.590 -2.703 1.00 94.12 96 GLU A N 1
ATOM 723 C CA . GLU A 1 96 ? -8.714 18.704 -2.629 1.00 94.12 96 GLU A CA 1
ATOM 724 C C . GLU A 1 96 ? -7.682 18.548 -1.502 1.00 94.12 96 GLU A C 1
ATOM 726 O O . GLU A 1 96 ? -6.621 19.166 -1.574 1.00 94.12 96 GLU A O 1
ATOM 731 N N . MET A 1 97 ? -7.964 17.737 -0.474 1.00 94.94 97 MET A N 1
ATOM 732 C CA . MET A 1 97 ? -7.091 17.565 0.695 1.00 94.94 97 MET A CA 1
ATOM 733 C C . MET A 1 97 ? -6.321 16.240 0.629 1.00 94.94 97 MET A C 1
ATOM 735 O O . MET A 1 97 ? -6.888 15.231 0.207 1.00 94.94 97 MET A O 1
ATOM 739 N N . PRO A 1 98 ? -5.032 16.220 1.017 1.00 94.25 98 PRO A N 1
ATOM 740 C CA . PRO A 1 98 ? -4.212 15.018 0.932 1.00 94.25 98 PRO A CA 1
ATOM 741 C C . PRO A 1 98 ? -4.697 13.962 1.923 1.00 94.25 98 PRO A C 1
ATOM 743 O O . PRO A 1 98 ? -5.006 14.275 3.075 1.00 94.25 98 PRO A O 1
ATOM 746 N N . HIS A 1 99 ? -4.700 12.701 1.503 1.00 94.44 99 HIS A N 1
ATOM 747 C CA . HIS A 1 99 ? -5.022 11.577 2.373 1.00 94.44 99 HIS A CA 1
ATOM 748 C C . HIS A 1 99 ? -3.919 10.523 2.341 1.00 94.44 99 HIS A C 1
ATOM 750 O O . HIS A 1 99 ? -3.402 10.179 1.288 1.00 94.44 99 HIS A O 1
ATOM 756 N N . GLY A 1 100 ? -3.542 10.008 3.502 1.00 92.38 100 GLY A N 1
ATOM 757 C CA . GLY A 1 100 ? -2.475 9.020 3.644 1.00 92.38 100 GLY A CA 1
ATOM 758 C C . GLY A 1 100 ? -1.886 9.102 5.040 1.00 92.38 100 GLY A C 1
ATOM 759 O O . GLY A 1 100 ? -1.856 10.192 5.611 1.00 92.38 100 GLY A O 1
ATOM 760 N N . GLY A 1 101 ? -1.469 7.968 5.592 1.00 91.69 101 GLY A N 1
ATOM 761 C CA . GLY A 1 101 ? -1.029 7.841 6.979 1.00 91.69 101 GLY A CA 1
ATOM 762 C C . GLY A 1 101 ? 0.449 8.128 7.201 1.00 91.69 101 GLY A C 1
ATOM 763 O O . GLY A 1 101 ? 1.184 8.457 6.269 1.00 91.69 101 GLY A O 1
ATOM 764 N N . PHE A 1 102 ? 0.863 7.972 8.453 1.00 90.56 102 PHE A N 1
ATOM 765 C CA . PHE A 1 102 ? 2.262 7.892 8.863 1.00 90.56 102 PHE A CA 1
ATOM 766 C C . PHE A 1 102 ? 2.570 6.487 9.410 1.00 90.56 102 PHE A C 1
ATOM 768 O O . PHE A 1 102 ? 1.718 5.594 9.389 1.00 90.56 102 PHE A O 1
ATOM 775 N N . GLY A 1 103 ? 3.799 6.271 9.890 1.00 86.75 103 GLY A N 1
ATOM 776 C CA . GLY A 1 103 ? 4.168 5.064 10.635 1.00 86.75 103 GLY A CA 1
ATOM 777 C C . GLY A 1 103 ? 3.839 3.755 9.908 1.00 86.75 103 GLY A C 1
ATOM 778 O O . GLY A 1 103 ? 4.210 3.559 8.748 1.00 86.75 103 GLY A O 1
ATOM 779 N N . ALA A 1 104 ? 3.149 2.836 10.595 1.00 87.69 104 ALA A N 1
ATOM 780 C CA . ALA A 1 104 ? 2.745 1.560 10.000 1.00 87.69 104 ALA A CA 1
ATOM 781 C C . ALA A 1 104 ? 1.612 1.693 8.966 1.00 87.69 104 ALA A C 1
ATOM 783 O O . ALA A 1 104 ? 1.395 0.751 8.204 1.00 87.69 104 ALA A O 1
ATOM 784 N N . SER A 1 105 ? 0.933 2.843 8.906 1.00 89.19 105 SER A N 1
ATOM 785 C CA . SER A 1 105 ? -0.149 3.114 7.952 1.00 89.19 105 SER A CA 1
ATOM 786 C C . SER A 1 105 ? 0.358 3.588 6.581 1.00 89.19 105 SER A C 1
ATOM 788 O O . SER A 1 105 ? -0.441 3.802 5.672 1.00 89.19 105 SER A O 1
ATOM 790 N N . GLY A 1 106 ? 1.678 3.708 6.397 1.00 89.62 106 GLY A N 1
ATOM 791 C CA . GLY A 1 106 ? 2.314 3.914 5.094 1.00 89.62 106 GLY A CA 1
ATOM 792 C C . GLY A 1 106 ? 3.013 5.264 4.931 1.00 89.62 106 GLY A C 1
ATOM 793 O O . GLY A 1 106 ? 3.334 5.948 5.899 1.00 89.62 106 GLY A O 1
ATOM 794 N N . TYR A 1 107 ? 3.307 5.606 3.676 1.00 90.19 107 TYR A N 1
ATOM 795 C CA . TYR A 1 107 ? 3.938 6.862 3.265 1.00 90.19 107 TYR A CA 1
ATOM 796 C C . TYR A 1 107 ? 3.345 7.335 1.933 1.00 90.19 107 TYR A C 1
ATOM 798 O O . TYR A 1 107 ? 2.780 6.534 1.188 1.00 90.19 107 TYR A O 1
ATOM 806 N N . GLY A 1 108 ? 3.545 8.616 1.618 1.00 90.69 108 GLY A N 1
ATOM 807 C CA . GLY A 1 108 ? 2.931 9.262 0.455 1.00 90.69 108 GLY A CA 1
ATOM 808 C C . GLY A 1 108 ? 1.554 9.832 0.786 1.00 90.69 108 GLY A C 1
ATOM 809 O O . GLY A 1 108 ? 1.061 9.694 1.911 1.00 90.69 108 GLY A O 1
ATOM 810 N N . LYS A 1 109 ? 0.958 10.528 -0.180 1.00 92.56 109 LYS A N 1
ATOM 811 C CA . LYS A 1 109 ? -0.386 11.097 -0.053 1.00 92.56 109 LYS A CA 1
ATOM 812 C C . LYS A 1 109 ? -1.143 10.858 -1.350 1.00 92.56 109 LYS A C 1
ATOM 814 O O . LYS A 1 109 ? -0.673 11.240 -2.408 1.00 92.56 109 LYS A O 1
ATOM 819 N N . ASP A 1 110 ? -2.327 10.278 -1.252 1.00 90.94 110 ASP A N 1
ATOM 820 C CA . ASP A 1 110 ? -3.307 10.246 -2.329 1.00 90.94 110 ASP A CA 1
ATOM 821 C C . ASP A 1 110 ? -4.173 11.516 -2.310 1.00 90.94 110 ASP A C 1
ATOM 823 O O . ASP A 1 110 ? -4.165 12.291 -1.345 1.00 90.94 110 ASP A O 1
ATOM 827 N N . LEU A 1 111 ? -4.959 11.705 -3.379 1.00 93.38 111 LEU A N 1
ATOM 828 C CA . LEU A 1 111 ? -5.801 12.888 -3.612 1.00 93.38 111 LEU A CA 1
ATOM 829 C C . LEU A 1 111 ? -4.967 14.183 -3.689 1.00 93.38 111 LEU A C 1
ATOM 831 O O . LEU A 1 111 ? -3.740 14.152 -3.767 1.00 93.38 111 LEU A O 1
ATOM 835 N N . SER A 1 112 ? -5.627 15.340 -3.648 1.00 93.75 112 SER A N 1
ATOM 836 C CA . SER A 1 112 ? -5.026 16.681 -3.637 1.00 93.75 112 SER A CA 1
ATOM 837 C C . SER A 1 112 ? -4.009 16.958 -4.753 1.00 93.75 112 SER A C 1
ATOM 839 O O . SER A 1 112 ? -3.801 16.169 -5.672 1.00 93.75 112 SER A O 1
ATOM 841 N N . GLY A 1 113 ? -3.353 18.118 -4.671 1.00 92.81 113 GLY A N 1
ATOM 842 C CA . GLY A 1 113 ? -2.166 18.408 -5.474 1.00 92.81 113 GLY A CA 1
ATOM 843 C C . GLY A 1 113 ? -0.993 17.472 -5.158 1.00 92.81 113 GLY A C 1
ATOM 844 O O . GLY A 1 113 ? -0.260 17.093 -6.064 1.00 92.81 113 GLY A O 1
ATOM 845 N N . TYR A 1 114 ? -0.851 17.064 -3.891 1.00 90.56 114 TYR A N 1
ATOM 846 C CA . TYR A 1 114 ? 0.292 16.283 -3.413 1.00 90.56 114 TYR A CA 1
ATOM 847 C C . TYR A 1 114 ? 0.361 14.889 -4.036 1.00 90.56 114 TYR A C 1
ATOM 849 O O . TYR A 1 114 ? 1.454 14.409 -4.317 1.00 90.56 114 TYR A O 1
ATOM 857 N N . GLY A 1 115 ? -0.783 14.260 -4.322 1.00 92.19 115 GLY A N 1
ATOM 858 C CA . GLY A 1 115 ? -0.788 12.947 -4.961 1.00 92.19 115 GLY A CA 1
ATOM 859 C C . GLY A 1 115 ? -0.238 12.968 -6.379 1.00 92.19 115 GLY A C 1
ATOM 860 O O . GLY A 1 115 ? 0.345 11.982 -6.817 1.00 92.19 115 GLY A O 1
ATOM 861 N N . PHE A 1 116 ? -0.337 14.090 -7.102 1.00 91.19 116 PHE A N 1
ATOM 862 C CA . PHE A 1 116 ? 0.233 14.179 -8.447 1.00 91.19 116 PHE A CA 1
ATOM 863 C C . PHE A 1 116 ? 1.756 14.083 -8.456 1.00 91.19 116 PHE A C 1
ATOM 865 O O . PHE A 1 116 ? 2.302 13.584 -9.443 1.00 91.19 116 PHE A O 1
ATOM 872 N N . ASP A 1 117 ? 2.440 14.510 -7.391 1.00 87.69 117 ASP A N 1
ATOM 873 C CA . ASP A 1 117 ? 3.900 14.421 -7.304 1.00 87.69 117 ASP A CA 1
ATOM 874 C C . ASP A 1 117 ? 4.365 12.958 -7.362 1.00 87.69 117 ASP A C 1
ATOM 876 O O . ASP A 1 117 ? 5.319 12.650 -8.079 1.00 87.69 117 ASP A O 1
ATOM 880 N N . ASP A 1 118 ? 3.624 12.039 -6.733 1.00 88.62 118 ASP A N 1
ATOM 881 C CA . ASP A 1 118 ? 3.904 10.595 -6.763 1.00 88.62 118 ASP A CA 1
ATOM 882 C C . ASP A 1 118 ? 3.688 9.972 -8.159 1.00 88.62 118 ASP A C 1
ATOM 884 O O . ASP A 1 118 ? 4.287 8.943 -8.493 1.00 88.62 118 ASP A O 1
ATOM 888 N N . TYR A 1 119 ? 2.892 10.622 -9.016 1.00 91.44 119 TYR A N 1
ATOM 889 C CA . TYR A 1 119 ? 2.688 10.249 -10.423 1.00 91.44 119 TYR A CA 1
ATOM 890 C C . TYR A 1 119 ? 3.507 11.103 -11.408 1.00 91.44 119 TYR A C 1
ATOM 892 O O . TYR A 1 119 ? 3.377 10.937 -12.625 1.00 91.44 119 TYR A O 1
ATOM 900 N N . THR A 1 120 ? 4.372 11.994 -10.915 1.00 91.06 120 THR A N 1
ATOM 901 C CA . THR A 1 120 ? 5.164 12.924 -11.731 1.00 91.06 120 THR A CA 1
ATOM 902 C C . THR A 1 120 ? 6.645 12.551 -11.732 1.00 91.06 120 THR A C 1
ATOM 904 O O . THR A 1 120 ? 7.202 12.036 -10.768 1.00 91.06 120 THR A O 1
ATOM 907 N N . ARG A 1 121 ? 7.334 12.823 -12.849 1.00 89.38 121 ARG A N 1
ATOM 908 C CA . ARG A 1 121 ? 8.790 12.653 -12.966 1.00 89.38 121 ARG A CA 1
ATOM 909 C C . ARG A 1 121 ? 9.478 14.010 -13.018 1.00 89.38 121 ARG A C 1
ATOM 911 O O . ARG A 1 121 ? 9.478 14.671 -14.054 1.00 89.38 121 ARG A O 1
ATOM 918 N N . ILE A 1 122 ? 10.095 14.406 -11.909 1.00 91.19 122 ILE A N 1
ATOM 919 C CA . ILE A 1 122 ? 10.810 15.683 -11.800 1.00 91.19 122 ILE A CA 1
ATOM 920 C C . ILE A 1 122 ? 12.159 15.588 -12.533 1.00 91.19 122 ILE A C 1
ATOM 922 O O . ILE A 1 122 ? 12.974 14.711 -12.249 1.00 91.19 122 ILE A O 1
ATOM 926 N N . LYS A 1 123 ? 12.417 16.507 -13.476 1.00 94.44 123 LYS A N 1
ATOM 927 C CA . LYS A 1 123 ? 13.700 16.639 -14.190 1.00 94.44 123 LYS A CA 1
ATOM 928 C C . LYS A 1 123 ? 14.266 18.046 -14.000 1.00 94.44 123 LYS A C 1
ATOM 930 O O . LYS A 1 123 ? 13.690 19.012 -14.488 1.00 94.44 123 LYS A O 1
ATOM 935 N N . HIS A 1 124 ? 15.432 18.153 -13.369 1.00 93.94 124 HIS A N 1
ATOM 936 C CA . HIS A 1 124 ? 16.178 19.408 -13.285 1.00 93.94 124 HIS A CA 1
ATOM 937 C C . HIS A 1 124 ? 17.053 19.598 -14.533 1.00 93.94 124 HIS A C 1
ATOM 939 O O . HIS A 1 124 ? 17.865 18.733 -14.869 1.00 93.94 124 HIS A O 1
ATOM 945 N N . VAL A 1 125 ? 16.898 20.732 -15.220 1.00 93.44 125 VAL A N 1
ATOM 946 C CA . VAL A 1 125 ? 17.764 21.152 -16.329 1.00 93.44 125 VAL A CA 1
ATOM 947 C C . VAL A 1 125 ? 18.297 22.537 -16.004 1.00 93.44 125 VAL A C 1
ATOM 949 O O . VAL A 1 125 ? 17.537 23.496 -15.937 1.00 93.44 125 VAL A O 1
ATOM 952 N N . MET A 1 126 ? 19.609 22.638 -15.825 1.00 93.56 126 MET A N 1
ATOM 953 C CA . MET A 1 126 ? 20.293 23.903 -15.588 1.00 93.56 126 MET A CA 1
ATOM 954 C C . MET A 1 126 ? 21.153 24.236 -16.797 1.00 93.56 126 MET A C 1
ATOM 956 O O . MET A 1 126 ? 22.020 23.456 -17.188 1.00 93.56 126 MET A O 1
ATOM 960 N N . ILE A 1 127 ? 20.902 25.405 -17.381 1.00 87.62 127 ILE A N 1
ATOM 961 C CA . ILE A 1 127 ? 21.650 25.924 -18.522 1.00 87.62 127 ILE A CA 1
ATOM 962 C C . ILE A 1 127 ? 22.324 27.210 -18.073 1.00 87.62 127 ILE A C 1
ATOM 964 O O . ILE A 1 127 ? 21.666 28.190 -17.732 1.00 87.62 127 ILE A O 1
ATOM 968 N N . LEU A 1 128 ? 23.652 27.202 -18.080 1.00 84.69 128 LEU A N 1
ATOM 969 C CA . LEU A 1 128 ? 24.439 28.406 -17.890 1.00 84.69 128 LEU A CA 1
ATOM 970 C C . LEU A 1 128 ? 24.448 29.194 -19.202 1.00 84.69 128 LEU A C 1
ATOM 972 O O . LEU A 1 128 ? 25.069 28.768 -20.175 1.00 84.69 128 LEU A O 1
ATOM 976 N N . VAL A 1 129 ? 23.766 30.337 -19.231 1.00 80.31 129 VAL A N 1
ATOM 977 C CA . VAL A 1 129 ? 23.774 31.240 -20.387 1.00 80.31 129 VAL A CA 1
ATOM 978 C C . VAL A 1 129 ? 24.663 32.439 -20.062 1.00 80.31 129 VAL A C 1
ATOM 980 O O . VAL A 1 129 ? 24.291 33.307 -19.279 1.00 80.31 129 VAL A O 1
ATOM 983 N N . GLY A 1 130 ? 25.868 32.452 -20.636 1.00 70.12 130 GLY A N 1
ATOM 984 C CA . GLY A 1 130 ? 26.862 33.517 -20.478 1.00 70.12 130 GLY A CA 1
ATOM 985 C C . GLY A 1 130 ? 28.289 33.002 -20.691 1.00 70.12 130 GLY A C 1
ATOM 986 O O . GLY A 1 130 ? 28.673 31.979 -20.132 1.00 70.12 130 GLY A O 1
ATOM 987 N N . HIS A 1 131 ? 29.085 33.711 -21.496 1.00 58.31 131 HIS A N 1
ATOM 988 C CA . HIS A 1 131 ? 30.438 33.288 -21.900 1.00 58.31 131 HIS A CA 1
ATOM 989 C C . HIS A 1 131 ? 31.541 33.629 -20.867 1.00 58.31 131 HIS A C 1
ATOM 991 O O . HIS A 1 131 ? 32.705 33.280 -21.065 1.00 58.31 131 HIS A O 1
ATOM 997 N N . ASP A 1 132 ? 31.183 34.271 -19.746 1.00 57.09 132 ASP A N 1
ATOM 998 C CA . ASP A 1 132 ? 32.148 34.865 -18.802 1.00 57.09 132 ASP A CA 1
ATOM 999 C C . ASP A 1 132 ? 32.304 34.134 -17.462 1.00 57.09 132 ASP A C 1
ATOM 1001 O O . ASP A 1 132 ? 33.228 34.427 -16.700 1.00 57.09 132 ASP A O 1
ATOM 1005 N N . ALA A 1 133 ? 31.480 33.126 -17.166 1.00 54.62 133 ALA A N 1
ATOM 1006 C CA . ALA A 1 133 ? 31.612 32.370 -15.917 1.00 54.62 133 ALA A CA 1
ATOM 1007 C C . ALA A 1 133 ? 32.888 31.503 -15.870 1.00 54.62 133 ALA A C 1
ATOM 1009 O O . ALA A 1 133 ? 33.412 31.236 -14.791 1.00 54.62 133 ALA A O 1
ATOM 1010 N N . LEU A 1 134 ? 33.437 31.122 -17.031 1.00 53.81 134 LEU A N 1
ATOM 1011 C CA . LEU A 1 134 ? 34.712 30.398 -17.135 1.00 53.81 134 LEU A CA 1
ATOM 1012 C C . LEU A 1 134 ? 35.938 31.324 -17.249 1.00 53.81 134 LEU A C 1
ATOM 1014 O O . LEU A 1 134 ? 37.068 30.848 -17.140 1.00 53.81 134 LEU A O 1
ATOM 1018 N N . GLN A 1 135 ? 35.763 32.642 -17.427 1.00 52.84 135 GLN A N 1
ATOM 1019 C CA . GLN A 1 135 ? 36.901 33.568 -17.530 1.00 52.84 135 GLN A CA 1
ATOM 1020 C C . GLN A 1 135 ? 37.491 33.964 -16.172 1.00 52.84 135 GLN A C 1
ATOM 1022 O O . GLN A 1 135 ? 38.674 34.294 -16.105 1.00 52.84 135 GLN A O 1
ATOM 1027 N N . ARG A 1 136 ? 36.734 33.849 -15.070 1.00 53.16 136 ARG A N 1
ATOM 1028 C CA . ARG A 1 136 ? 37.252 34.132 -13.716 1.00 53.16 136 ARG A CA 1
ATOM 1029 C C . ARG A 1 136 ? 38.263 33.100 -13.195 1.00 53.16 136 ARG A C 1
ATOM 1031 O O . ARG A 1 136 ? 38.868 33.336 -12.155 1.00 53.16 136 ARG A O 1
ATOM 1038 N N . CYS A 1 137 ? 38.492 32.004 -13.924 1.00 48.88 137 CYS A N 1
ATOM 1039 C CA . CYS A 1 137 ? 39.534 31.017 -13.618 1.00 48.88 137 CYS A CA 1
ATOM 1040 C C . CYS A 1 137 ? 40.786 31.138 -14.505 1.00 48.88 137 CYS A C 1
ATOM 1042 O O . CYS A 1 137 ? 41.688 30.310 -14.386 1.00 48.88 137 CYS A O 1
ATOM 1044 N N . ARG A 1 138 ? 40.892 32.153 -15.377 1.00 51.06 138 ARG A N 1
ATOM 1045 C CA . ARG A 1 138 ? 42.173 32.456 -16.030 1.00 51.06 138 ARG A CA 1
ATOM 1046 C C . ARG A 1 138 ? 43.048 33.221 -15.038 1.00 51.06 138 ARG A C 1
ATOM 1048 O O . ARG A 1 138 ? 42.887 34.424 -14.860 1.00 51.06 138 ARG A O 1
ATOM 1055 N N . GLY A 1 139 ? 43.947 32.494 -14.372 1.00 59.09 139 GLY A N 1
ATOM 1056 C CA . GLY A 1 139 ? 45.068 33.078 -13.631 1.00 59.09 139 GLY A CA 1
ATOM 1057 C C . GLY A 1 139 ? 45.881 34.051 -14.504 1.00 59.09 139 GLY A C 1
ATOM 1058 O O . GLY A 1 139 ? 45.717 34.058 -15.728 1.00 59.09 139 GLY A O 1
ATOM 1059 N N . PRO A 1 140 ? 46.718 34.911 -13.898 1.00 52.75 140 PRO A N 1
ATOM 1060 C CA . PRO A 1 140 ? 47.390 35.988 -14.619 1.00 52.75 140 PRO A CA 1
ATOM 1061 C C . PRO A 1 140 ? 48.205 35.439 -15.800 1.00 52.75 140 PRO A C 1
ATOM 1063 O O . PRO A 1 140 ? 48.936 34.460 -15.654 1.00 52.75 140 PRO A O 1
ATOM 1066 N N . ARG A 1 141 ? 48.044 36.068 -16.976 1.00 55.03 141 ARG A N 1
ATOM 10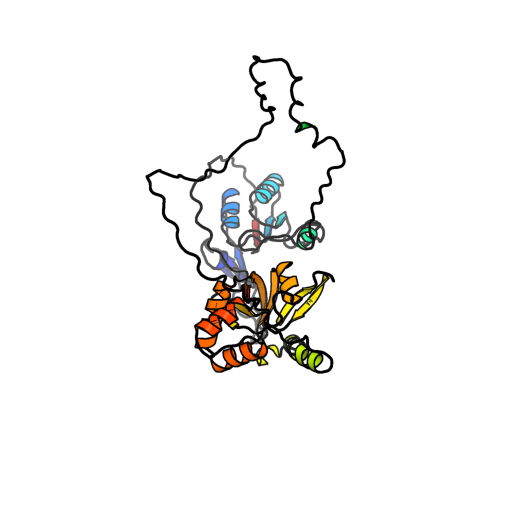67 C CA . ARG A 1 141 ? 48.902 35.861 -18.156 1.00 55.03 141 ARG A CA 1
ATOM 1068 C C . ARG A 1 141 ? 50.369 36.036 -17.747 1.00 55.03 141 ARG A C 1
ATOM 1070 O O . ARG A 1 141 ? 50.656 36.894 -16.915 1.00 55.03 141 ARG A O 1
ATOM 1077 N N . GLU A 1 142 ? 51.246 35.218 -18.332 1.00 57.03 142 GLU A N 1
ATOM 1078 C CA . GLU A 1 142 ? 52.701 35.224 -18.116 1.00 57.03 142 GLU A CA 1
ATOM 1079 C C . GLU A 1 142 ? 53.285 36.641 -17.985 1.00 57.03 142 GLU A C 1
ATOM 1081 O O . GLU A 1 142 ? 52.879 37.545 -18.726 1.00 57.03 142 GLU A O 1
ATOM 1086 N N . PRO A 1 143 ? 54.247 36.851 -17.069 1.00 53.56 143 PRO A N 1
ATOM 1087 C CA . PRO A 1 143 ? 54.921 38.131 -16.961 1.00 53.56 143 PRO A CA 1
ATOM 1088 C C . PRO A 1 143 ? 55.792 38.370 -18.209 1.00 53.56 143 PRO A C 1
ATOM 1090 O O . PRO A 1 143 ? 56.320 37.416 -18.785 1.00 53.56 143 PRO A O 1
ATOM 1093 N N . PRO A 1 144 ? 55.973 39.631 -18.639 1.00 53.34 144 PRO A N 1
ATOM 1094 C CA . PRO A 1 144 ? 56.859 39.949 -19.753 1.00 53.34 144 PRO A CA 1
ATOM 1095 C C . PRO A 1 144 ? 58.306 39.513 -19.447 1.00 53.34 144 PRO A C 1
ATOM 1097 O O . PRO A 1 144 ? 58.720 39.513 -18.282 1.00 53.34 144 PRO A O 1
ATOM 1100 N N . PRO A 1 145 ? 59.099 39.148 -20.470 1.00 46.94 145 PRO A N 1
ATOM 1101 C CA . PRO A 1 145 ? 60.451 38.650 -20.263 1.00 46.94 145 PRO A CA 1
ATOM 1102 C C . PRO A 1 145 ? 61.336 39.795 -19.760 1.00 46.94 145 PRO A C 1
ATOM 1104 O O . PRO A 1 145 ? 61.584 40.755 -20.487 1.00 46.94 145 PRO A O 1
ATOM 1107 N N . GLY A 1 146 ? 61.792 39.712 -18.506 1.00 55.09 146 GLY A N 1
ATOM 1108 C CA . GLY A 1 146 ? 62.741 40.688 -17.958 1.00 55.09 146 GLY A CA 1
ATOM 1109 C C . GLY A 1 146 ? 62.714 40.957 -16.453 1.00 55.09 146 GLY A C 1
ATOM 1110 O O . GLY A 1 146 ? 63.551 41.723 -15.992 1.00 55.09 146 GLY A O 1
ATOM 1111 N N . SER A 1 147 ? 61.829 40.353 -15.654 1.00 47.75 147 SER A N 1
ATOM 1112 C CA . SER A 1 147 ? 61.831 40.556 -14.194 1.00 47.75 147 SER A CA 1
ATOM 1113 C C . SER A 1 147 ? 62.257 39.295 -13.439 1.00 47.75 147 SER A C 1
ATOM 1115 O O . SER A 1 147 ? 61.428 38.529 -12.946 1.00 47.75 147 SER A O 1
ATOM 1117 N N . ALA A 1 148 ? 63.565 39.076 -13.326 1.00 52.97 148 ALA A N 1
ATOM 1118 C CA . ALA A 1 148 ? 64.102 38.203 -12.292 1.00 52.97 148 ALA A CA 1
ATOM 1119 C C . ALA A 1 148 ? 63.957 38.918 -10.934 1.00 52.97 148 ALA A C 1
ATOM 1121 O O . ALA A 1 148 ? 64.615 39.928 -10.705 1.00 52.97 148 ALA A O 1
ATOM 1122 N N . GLY A 1 149 ? 63.091 38.411 -10.046 1.00 54.28 149 GLY A N 1
ATOM 1123 C CA . GLY A 1 149 ? 63.149 38.749 -8.616 1.00 54.28 149 GLY A CA 1
ATOM 1124 C C . GLY A 1 149 ? 61.948 39.458 -7.976 1.00 54.28 149 GLY A C 1
ATOM 1125 O O . GLY A 1 149 ? 62.160 40.344 -7.156 1.00 54.28 149 GLY A O 1
ATOM 1126 N N . ALA A 1 150 ? 60.702 39.055 -8.253 1.00 47.09 150 ALA A N 1
ATOM 1127 C CA . ALA A 1 150 ? 59.560 39.432 -7.406 1.00 47.09 150 ALA A CA 1
ATOM 1128 C C . ALA A 1 150 ? 58.796 38.183 -6.917 1.00 47.09 150 ALA A C 1
ATOM 1130 O O . ALA A 1 150 ? 58.615 37.249 -7.702 1.00 47.09 150 ALA A O 1
ATOM 1131 N N . PRO A 1 151 ? 58.364 38.128 -5.639 1.00 44.56 151 PRO A N 1
ATOM 1132 C CA . PRO A 1 151 ? 57.673 36.968 -5.088 1.00 44.56 151 PRO A CA 1
ATOM 1133 C C . PRO A 1 151 ? 56.294 36.791 -5.738 1.00 44.56 151 PRO A C 1
ATOM 1135 O O . PRO A 1 151 ? 55.554 37.755 -5.934 1.00 44.56 151 PRO A O 1
ATOM 1138 N N . SER A 1 152 ? 55.955 35.543 -6.066 1.00 40.25 152 SER A N 1
ATOM 1139 C CA . SER A 1 152 ? 54.689 35.141 -6.686 1.00 40.25 152 SER A CA 1
ATOM 1140 C C . SER A 1 152 ? 53.471 35.682 -5.918 1.00 40.25 152 SER A C 1
ATOM 1142 O O . SER A 1 152 ? 53.457 35.610 -4.685 1.00 40.25 152 SER A O 1
ATOM 1144 N N . PRO A 1 153 ? 52.411 36.173 -6.593 1.00 40.97 153 PRO A N 1
ATOM 1145 C CA . PRO A 1 153 ? 51.223 36.644 -5.900 1.00 40.97 153 PRO A CA 1
ATOM 1146 C C . PRO A 1 153 ? 50.502 35.457 -5.254 1.00 40.97 153 PRO A C 1
ATOM 1148 O O . PRO A 1 153 ? 50.059 34.522 -5.922 1.00 40.97 153 PRO A O 1
ATOM 1151 N N . THR A 1 154 ? 50.369 35.502 -3.932 1.00 41.00 154 THR A N 1
ATOM 1152 C CA . THR A 1 154 ? 49.488 34.616 -3.177 1.00 41.00 154 THR A CA 1
ATOM 1153 C C . THR A 1 154 ? 48.041 34.943 -3.540 1.00 41.00 154 THR A C 1
ATOM 1155 O O . THR A 1 154 ? 47.520 36.014 -3.229 1.00 41.00 154 THR A O 1
ATOM 1158 N N . PHE A 1 155 ? 47.366 34.011 -4.214 1.00 37.22 155 PHE A N 1
ATOM 1159 C CA . PHE A 1 155 ? 45.920 34.080 -4.397 1.00 37.22 155 PHE A CA 1
ATOM 1160 C C . PHE A 1 155 ? 45.250 34.043 -3.017 1.00 37.22 155 PHE A C 1
ATOM 1162 O O . PHE A 1 155 ? 45.302 33.033 -2.315 1.00 37.22 155 PHE A O 1
ATOM 1169 N N . ARG A 1 156 ? 44.609 35.147 -2.616 1.00 35.59 156 ARG A N 1
ATOM 1170 C CA . ARG A 1 156 ? 43.690 35.135 -1.473 1.00 35.59 156 ARG A CA 1
ATOM 1171 C C . ARG A 1 156 ? 42.449 34.319 -1.859 1.00 35.59 156 ARG A C 1
ATOM 1173 O O . ARG A 1 156 ? 41.853 34.613 -2.896 1.00 35.59 156 ARG A O 1
ATOM 1180 N N . PRO A 1 157 ? 42.013 33.344 -1.045 1.00 33.81 157 PRO A N 1
ATOM 1181 C CA . PRO A 1 157 ? 40.749 32.672 -1.285 1.00 33.81 157 PRO A CA 1
ATOM 1182 C C . PRO A 1 157 ? 39.603 33.670 -1.092 1.00 33.81 157 PRO A C 1
ATOM 1184 O O . PRO A 1 157 ? 39.549 34.392 -0.091 1.00 33.81 157 PRO A O 1
ATOM 1187 N N . CYS A 1 158 ? 38.697 33.716 -2.069 1.00 29.91 158 CYS A N 1
ATOM 1188 C CA . CYS A 1 158 ? 37.446 34.456 -1.974 1.00 29.91 158 CYS A CA 1
ATOM 1189 C C . CYS A 1 158 ? 36.649 33.938 -0.765 1.00 29.91 158 CYS A C 1
ATOM 1191 O O . CYS A 1 158 ? 36.381 32.740 -0.648 1.00 29.91 158 CYS A O 1
ATOM 1193 N N . LYS A 1 159 ? 36.305 34.846 0.152 1.00 43.25 159 LYS A N 1
ATOM 1194 C CA . LYS A 1 159 ? 35.449 34.578 1.308 1.00 43.25 159 LYS A CA 1
ATOM 1195 C C . LYS A 1 159 ? 33.987 34.488 0.860 1.00 43.25 159 LYS A C 1
ATOM 1197 O O . LYS A 1 159 ? 33.294 35.494 0.802 1.00 43.25 159 LYS A O 1
ATOM 1202 N N . SER A 1 160 ? 33.536 33.270 0.614 1.00 40.91 160 SER A N 1
ATOM 1203 C CA . SER A 1 160 ? 32.162 32.806 0.848 1.00 40.91 160 SER A CA 1
ATOM 1204 C C . SER A 1 160 ? 32.272 31.282 0.960 1.00 40.91 160 SER A C 1
ATOM 1206 O O . SER A 1 160 ? 32.388 30.593 -0.046 1.00 40.91 160 SER A O 1
ATOM 1208 N N . GLY A 1 161 ? 32.549 30.722 2.145 1.00 34.75 161 GLY A N 1
ATOM 1209 C CA . GLY A 1 161 ? 31.489 30.389 3.104 1.00 34.75 161 GLY A CA 1
ATOM 1210 C C . GLY A 1 161 ? 30.461 29.525 2.372 1.00 34.75 161 GLY A C 1
ATOM 1211 O O . GLY A 1 161 ? 29.593 30.081 1.720 1.00 34.75 161 GLY A O 1
ATOM 1212 N N . VAL A 1 162 ? 30.599 28.202 2.285 1.00 27.36 162 VAL A N 1
ATOM 1213 C CA . VAL A 1 162 ? 30.564 27.250 3.403 1.00 27.36 162 VAL A CA 1
ATOM 1214 C C . VAL A 1 162 ? 31.418 26.012 3.084 1.00 27.36 162 VAL A C 1
ATOM 1216 O O . VAL A 1 162 ? 31.390 25.487 1.973 1.00 27.36 162 VAL A O 1
ATOM 1219 N N . ARG A 1 163 ? 32.172 25.545 4.084 1.00 30.05 163 ARG A N 1
ATOM 1220 C CA . ARG A 1 163 ? 32.747 24.196 4.175 1.00 30.05 163 ARG A CA 1
ATOM 1221 C C . ARG A 1 163 ? 32.081 23.481 5.350 1.00 30.05 163 ARG A C 1
ATOM 1223 O O . ARG A 1 163 ? 31.959 24.109 6.391 1.00 30.05 163 ARG A O 1
ATOM 1230 N N . GLU A 1 164 ? 31.773 22.198 5.179 1.00 29.05 164 GLU A N 1
ATOM 1231 C CA . GLU A 1 164 ? 32.115 21.062 6.067 1.00 29.05 164 GLU A CA 1
ATOM 1232 C C . GLU A 1 164 ? 31.685 19.776 5.324 1.00 29.05 164 GLU A C 1
ATOM 1234 O O . GLU A 1 164 ? 30.569 19.704 4.826 1.00 29.05 164 GLU A O 1
ATOM 1239 N N . ALA A 1 165 ? 32.573 18.869 4.902 1.00 27.84 165 ALA A N 1
ATOM 1240 C CA . ALA A 1 165 ? 33.509 17.988 5.617 1.00 27.84 165 ALA A CA 1
ATOM 1241 C C . ALA A 1 165 ? 32.821 16.742 6.209 1.00 27.84 165 ALA A C 1
ATOM 1243 O O . ALA A 1 165 ? 32.278 16.774 7.305 1.00 27.84 165 ALA A O 1
ATOM 1244 N N . VAL A 1 166 ? 32.915 15.618 5.488 1.00 27.95 166 VAL A N 1
ATOM 1245 C CA . VAL A 1 166 ? 32.755 14.272 6.058 1.00 27.95 166 VAL A CA 1
ATOM 1246 C C . VAL A 1 166 ? 34.150 13.663 6.191 1.00 27.95 166 VAL A C 1
ATOM 1248 O O . VAL A 1 166 ? 34.897 13.585 5.214 1.00 27.95 166 VAL A O 1
ATOM 1251 N N . LEU A 1 167 ? 34.501 13.289 7.424 1.00 28.61 167 LEU A N 1
ATOM 1252 C CA . LEU A 1 167 ? 35.724 12.579 7.799 1.00 28.61 167 LEU A CA 1
ATOM 1253 C C . LEU A 1 167 ? 35.828 11.227 7.073 1.00 28.61 167 LEU A C 1
ATOM 1255 O O . LEU A 1 167 ? 34.902 10.421 7.133 1.00 28.61 167 LEU A O 1
ATOM 1259 N N . ALA A 1 168 ? 36.998 10.931 6.505 1.00 30.03 168 ALA A N 1
ATOM 1260 C CA . ALA A 1 168 ? 37.439 9.562 6.244 1.00 30.03 168 ALA A CA 1
ATOM 1261 C C . ALA A 1 168 ? 38.460 9.158 7.326 1.00 30.03 168 ALA A C 1
ATOM 1263 O O . ALA A 1 168 ? 39.364 9.950 7.616 1.00 30.03 168 ALA A O 1
ATOM 1264 N N . PRO A 1 169 ? 38.357 7.967 7.941 1.00 33.16 169 PRO A N 1
ATOM 1265 C CA . PRO A 1 169 ? 39.324 7.541 8.939 1.00 33.16 169 PRO A CA 1
ATOM 1266 C C . PRO A 1 169 ? 40.594 6.975 8.284 1.00 33.16 169 PRO A C 1
ATOM 1268 O O . PRO A 1 169 ? 40.545 6.013 7.527 1.00 33.16 169 PRO A O 1
ATOM 1271 N N . GLY A 1 170 ? 41.725 7.594 8.632 1.00 29.42 170 GLY A N 1
ATOM 1272 C CA . GLY A 1 170 ? 42.965 6.938 9.063 1.00 29.42 170 GLY A CA 1
ATOM 1273 C C . GLY A 1 170 ? 43.720 6.029 8.088 1.00 29.42 170 GLY A C 1
ATOM 1274 O O . GLY A 1 170 ? 43.433 4.843 7.988 1.00 29.42 170 GLY A O 1
ATOM 1275 N N . VAL A 1 171 ? 44.819 6.548 7.531 1.00 31.12 171 VAL A N 1
ATOM 1276 C CA . VAL A 1 171 ? 45.984 5.744 7.123 1.00 31.12 171 VAL A CA 1
ATOM 1277 C C . VAL A 1 171 ? 47.099 5.979 8.143 1.00 31.12 171 VAL A C 1
ATOM 1279 O O . VAL A 1 171 ? 47.514 7.119 8.352 1.00 31.12 171 VAL A O 1
ATOM 1282 N N . GLY A 1 172 ? 47.573 4.904 8.777 1.00 29.03 172 GLY A N 1
ATOM 1283 C CA . GLY A 1 172 ? 48.856 4.859 9.484 1.00 29.03 172 GLY A CA 1
ATOM 1284 C C . GLY A 1 172 ? 49.959 4.297 8.568 1.00 29.03 172 GLY A C 1
ATOM 1285 O O . GLY A 1 172 ? 49.636 3.548 7.644 1.00 29.03 172 GLY A O 1
ATOM 1286 N N . PRO A 1 173 ? 51.241 4.650 8.777 1.00 38.62 173 PRO A N 1
ATOM 1287 C CA . PRO A 1 173 ? 52.329 4.312 7.862 1.00 38.62 173 PRO A CA 1
ATOM 1288 C C . PRO A 1 173 ? 53.084 3.051 8.311 1.00 38.62 173 PRO A C 1
ATOM 1290 O O . PRO A 1 173 ? 53.341 2.910 9.501 1.00 38.62 173 PRO A O 1
ATOM 1293 N N . ASP A 1 174 ? 53.541 2.203 7.380 1.00 27.95 174 ASP A N 1
ATOM 1294 C CA . ASP A 1 174 ? 54.939 1.743 7.422 1.00 27.95 174 ASP A CA 1
ATOM 1295 C C . ASP A 1 174 ? 55.438 1.088 6.117 1.00 27.95 174 ASP A C 1
ATOM 1297 O O . ASP A 1 174 ? 54.787 0.238 5.519 1.00 27.95 174 ASP A O 1
ATOM 1301 N N . ARG A 1 175 ? 56.648 1.522 5.743 1.00 28.94 175 ARG A N 1
ATOM 1302 C CA . ARG A 1 175 ? 57.775 0.822 5.093 1.00 28.94 175 ARG A CA 1
ATOM 1303 C C . ARG A 1 175 ? 57.534 -0.196 3.962 1.00 28.94 175 ARG A C 1
ATOM 1305 O O . ARG A 1 175 ? 57.344 -1.380 4.191 1.00 28.94 175 ARG A O 1
ATOM 1312 N N . GLY A 1 176 ? 57.932 0.247 2.766 1.00 25.53 176 GLY A N 1
ATOM 1313 C CA . GLY A 1 176 ? 59.173 -0.243 2.153 1.00 25.53 176 GLY A CA 1
ATOM 1314 C C . GLY A 1 176 ? 59.066 -1.391 1.142 1.00 25.53 176 GLY A C 1
ATOM 1315 O O . GLY A 1 176 ? 58.565 -2.463 1.455 1.00 25.53 176 GLY A O 1
ATOM 1316 N N . ARG A 1 177 ? 59.742 -1.168 -0.001 1.00 26.69 177 ARG A N 1
ATOM 1317 C CA . ARG A 1 177 ? 60.314 -2.147 -0.952 1.00 26.69 177 ARG A CA 1
ATOM 1318 C C . ARG A 1 177 ? 59.543 -2.355 -2.268 1.00 26.69 177 ARG A C 1
ATOM 1320 O O . ARG A 1 177 ? 58.754 -3.274 -2.420 1.00 26.69 177 ARG A O 1
ATOM 1327 N N . GLU A 1 178 ? 59.913 -1.559 -3.266 1.00 24.27 178 GLU A N 1
ATOM 1328 C CA . GLU A 1 178 ? 60.108 -2.038 -4.646 1.00 24.27 178 GLU A CA 1
ATOM 1329 C C . GLU A 1 178 ? 61.625 -2.267 -4.860 1.00 24.27 178 GLU A C 1
ATOM 1331 O O . GLU A 1 178 ? 62.401 -1.783 -4.027 1.00 24.27 178 GLU A O 1
ATOM 1336 N N . PRO A 1 179 ? 62.106 -2.942 -5.928 1.00 35.94 179 PRO A N 1
ATOM 1337 C CA . PRO A 1 179 ? 61.390 -3.374 -7.135 1.00 35.94 179 PRO A CA 1
ATOM 1338 C C . PRO A 1 179 ? 61.664 -4.837 -7.542 1.00 35.94 179 PRO A C 1
ATOM 1340 O O . PRO A 1 179 ? 62.619 -5.458 -7.085 1.00 35.94 179 PRO A O 1
ATOM 1343 N N . THR A 1 180 ? 60.856 -5.382 -8.456 1.00 23.48 180 THR A N 1
ATOM 1344 C CA . THR A 1 180 ? 61.316 -6.222 -9.588 1.00 23.48 180 THR A CA 1
ATOM 1345 C C . THR A 1 180 ? 60.132 -6.587 -10.492 1.00 23.48 180 THR A C 1
ATOM 1347 O O . THR A 1 180 ? 59.261 -7.364 -10.125 1.00 23.48 180 THR A O 1
ATOM 1350 N N . SER A 1 181 ? 60.122 -6.044 -11.712 1.00 29.27 181 SER A N 1
ATOM 1351 C CA . SER A 1 181 ? 59.528 -6.726 -12.876 1.00 29.27 181 SER A CA 1
ATOM 1352 C C . SER A 1 181 ? 60.530 -7.792 -13.346 1.00 29.27 181 SER A C 1
ATOM 1354 O O . SER A 1 181 ? 61.732 -7.522 -13.294 1.00 29.27 181 SER A O 1
ATOM 1356 N N . PRO A 1 182 ? 60.099 -8.994 -13.767 1.00 31.36 182 PRO A N 1
ATOM 1357 C CA . PRO A 1 182 ? 59.586 -9.206 -15.130 1.00 31.36 182 PRO A CA 1
ATOM 1358 C C . PRO A 1 182 ? 58.353 -10.149 -15.122 1.00 31.36 182 PRO A C 1
ATOM 1360 O O . PRO A 1 182 ? 58.088 -10.841 -14.152 1.00 31.36 182 PRO A O 1
ATOM 1363 N N . THR A 1 183 ? 57.488 -10.264 -16.129 1.00 25.36 183 THR A N 1
ATOM 1364 C CA . THR A 1 183 ? 57.752 -10.807 -17.468 1.00 25.36 183 THR A CA 1
ATOM 1365 C C . THR A 1 183 ? 56.443 -10.744 -18.273 1.00 25.36 183 THR A C 1
ATOM 1367 O O . THR A 1 183 ? 55.358 -10.900 -17.716 1.00 25.36 183 THR A O 1
ATOM 1370 N N . ARG A 1 184 ? 56.546 -10.555 -19.595 1.00 36.84 184 ARG A N 1
ATOM 1371 C CA . ARG A 1 184 ? 55.459 -10.727 -20.576 1.00 36.84 184 ARG A CA 1
ATOM 1372 C C . ARG A 1 184 ? 54.727 -12.062 -20.384 1.00 36.84 184 ARG A C 1
ATOM 1374 O O . ARG A 1 184 ? 55.364 -13.109 -20.410 1.00 36.84 184 ARG A O 1
ATOM 1381 N N . GLY A 1 185 ? 53.397 -12.017 -20.345 1.00 23.86 185 GLY A N 1
ATOM 1382 C CA . GLY A 1 185 ? 52.523 -13.184 -20.441 1.00 23.86 185 GLY A CA 1
ATOM 1383 C C . GLY A 1 185 ? 51.182 -12.781 -21.046 1.00 23.86 185 GLY A C 1
ATOM 1384 O O . GLY A 1 185 ? 50.391 -12.125 -20.387 1.00 23.86 185 GLY A O 1
ATOM 1385 N N . SER A 1 186 ? 50.997 -13.123 -22.323 1.00 25.88 186 SER A N 1
ATOM 1386 C CA . SER A 1 186 ? 49.733 -13.239 -23.069 1.00 25.88 186 SER A CA 1
ATOM 1387 C C . SER A 1 186 ? 48.578 -12.284 -22.722 1.00 25.88 186 SER A C 1
ATOM 1389 O O . SER A 1 186 ? 47.856 -12.460 -21.741 1.00 25.88 186 SER A O 1
ATOM 1391 N N . SER A 1 187 ? 48.288 -11.377 -23.653 1.00 27.38 187 SER A N 1
ATOM 1392 C CA . SER A 1 187 ? 46.952 -10.819 -23.856 1.00 27.38 187 SER A CA 1
ATOM 1393 C C . SER A 1 187 ? 45.902 -11.941 -23.923 1.00 27.38 187 SER A C 1
ATOM 1395 O O . SER A 1 187 ? 45.812 -12.649 -24.927 1.00 27.38 187 SER A O 1
ATOM 1397 N N . MET A 1 188 ? 45.113 -12.109 -22.863 1.00 25.00 188 MET A N 1
ATOM 1398 C CA . MET A 1 188 ? 43.871 -12.881 -22.915 1.00 25.00 188 MET A CA 1
ATOM 1399 C C . MET A 1 188 ? 42.845 -12.074 -23.723 1.00 25.00 188 MET A C 1
ATOM 1401 O O . MET A 1 188 ? 42.641 -10.894 -23.424 1.00 25.00 188 MET A O 1
ATOM 1405 N N . PRO A 1 189 ? 42.208 -12.652 -24.756 1.00 30.70 189 PRO A N 1
ATOM 1406 C CA . PRO A 1 189 ? 41.187 -11.944 -25.502 1.00 30.70 189 PRO A CA 1
ATOM 1407 C C . PRO A 1 189 ? 40.003 -11.713 -24.567 1.00 30.70 189 PRO A C 1
ATOM 1409 O O . PRO A 1 189 ? 39.505 -12.648 -23.938 1.00 30.70 189 PRO A O 1
ATOM 1412 N N . HIS A 1 190 ? 39.547 -10.465 -24.489 1.00 31.52 190 HIS A N 1
ATOM 1413 C CA . HIS A 1 190 ? 38.241 -10.132 -23.939 1.00 31.52 190 HIS A CA 1
ATOM 1414 C C . HIS A 1 190 ? 37.224 -10.979 -24.719 1.00 31.52 190 HIS A C 1
ATOM 1416 O O . HIS A 1 190 ? 36.943 -10.701 -25.885 1.00 31.52 190 HIS A O 1
ATOM 1422 N N . ARG A 1 191 ? 36.752 -12.089 -24.135 1.00 32.28 191 ARG A N 1
ATOM 1423 C CA . ARG A 1 191 ? 35.691 -12.894 -24.740 1.00 32.28 191 ARG A CA 1
ATOM 1424 C C . ARG A 1 191 ? 34.456 -12.012 -24.746 1.00 32.28 191 ARG A C 1
ATOM 1426 O O . ARG A 1 191 ? 33.827 -11.795 -23.715 1.00 32.28 191 ARG A O 1
ATOM 1433 N N . ASP A 1 192 ? 34.151 -11.479 -25.916 1.00 34.62 192 ASP A N 1
ATOM 1434 C CA . ASP A 1 192 ? 32.897 -10.813 -26.205 1.00 34.62 192 ASP A CA 1
ATOM 1435 C C . ASP A 1 192 ? 31.797 -11.885 -26.213 1.00 34.62 192 ASP A C 1
ATOM 1437 O O . ASP A 1 192 ? 31.426 -12.440 -27.247 1.00 34.62 192 ASP A O 1
ATOM 1441 N N . THR A 1 193 ? 31.332 -12.286 -25.025 1.00 39.84 193 THR A N 1
ATOM 1442 C CA . THR A 1 193 ? 30.173 -13.171 -24.861 1.00 39.84 193 THR A CA 1
ATOM 1443 C C . THR A 1 193 ? 28.904 -12.386 -25.164 1.00 39.84 193 THR A C 1
ATOM 1445 O O . THR A 1 193 ? 28.073 -12.109 -24.299 1.00 39.84 193 THR A O 1
ATOM 1448 N N . THR A 1 194 ? 28.720 -12.051 -26.437 1.00 42.19 194 THR A N 1
ATOM 1449 C CA . THR A 1 194 ? 27.398 -11.786 -26.992 1.00 42.19 194 THR A CA 1
ATOM 1450 C C . THR A 1 194 ? 26.633 -13.109 -26.991 1.00 42.19 194 THR A C 1
ATOM 1452 O O . THR A 1 194 ? 26.596 -13.847 -27.972 1.00 42.19 194 THR A O 1
ATOM 1455 N N . ALA A 1 195 ? 26.055 -13.456 -25.836 1.00 54.22 195 ALA A N 1
ATOM 1456 C CA . ALA A 1 195 ? 25.140 -14.584 -25.713 1.00 54.22 195 ALA A CA 1
ATOM 1457 C C . ALA A 1 195 ? 24.118 -14.516 -26.859 1.00 54.22 195 ALA A C 1
ATOM 1459 O O . ALA A 1 195 ? 23.484 -13.475 -27.076 1.00 54.22 195 ALA A O 1
ATOM 1460 N N . ARG A 1 196 ? 23.994 -15.600 -27.629 1.00 57.88 196 ARG A N 1
ATOM 1461 C CA . ARG A 1 196 ? 23.149 -15.666 -28.825 1.00 57.88 196 ARG A CA 1
ATOM 1462 C C . ARG A 1 196 ? 21.692 -15.800 -28.376 1.00 57.88 196 ARG A C 1
ATOM 1464 O O . ARG A 1 196 ? 21.143 -16.893 -28.317 1.00 57.88 196 ARG A O 1
ATOM 1471 N N . ARG A 1 197 ? 21.096 -14.677 -27.974 1.00 67.19 197 ARG A N 1
ATOM 1472 C CA . ARG A 1 197 ? 19.747 -14.630 -27.396 1.00 67.19 197 ARG A CA 1
ATOM 1473 C C . ARG A 1 197 ? 18.680 -14.995 -28.434 1.00 67.19 197 ARG A C 1
ATOM 1475 O O . ARG A 1 197 ? 18.843 -14.665 -29.612 1.00 67.19 197 ARG A O 1
ATOM 1482 N N . PRO A 1 198 ? 17.568 -15.622 -28.014 1.00 68.19 198 PRO A N 1
ATOM 1483 C CA . PRO A 1 198 ? 16.491 -15.971 -28.927 1.00 68.19 198 PRO A CA 1
ATOM 1484 C C . PRO A 1 198 ? 15.840 -14.710 -29.528 1.00 68.19 198 PRO A C 1
ATOM 1486 O O . PRO A 1 198 ? 15.643 -13.718 -28.817 1.00 68.19 198 PRO A O 1
ATOM 1489 N N . PRO A 1 199 ? 15.482 -14.722 -30.828 1.00 71.94 199 PRO A N 1
ATOM 1490 C CA . PRO A 1 199 ? 14.760 -13.619 -31.450 1.00 71.94 199 PRO A CA 1
ATOM 1491 C C . PRO A 1 199 ? 13.363 -13.469 -30.835 1.00 71.94 199 PRO A C 1
ATOM 1493 O O . PRO A 1 199 ? 12.754 -14.440 -30.377 1.00 71.94 199 PRO A O 1
ATOM 1496 N N . LEU A 1 200 ? 12.830 -12.245 -30.852 1.00 75.06 200 LEU A N 1
ATOM 1497 C CA . LEU A 1 200 ? 11.480 -11.978 -30.360 1.00 75.06 200 LEU A CA 1
ATOM 1498 C C . LEU A 1 200 ? 10.443 -12.780 -31.173 1.00 75.06 200 LEU A C 1
ATOM 1500 O O . LEU A 1 200 ? 10.523 -12.818 -32.403 1.00 75.06 200 LEU A O 1
ATOM 1504 N N . PRO A 1 201 ? 9.447 -13.406 -30.522 1.00 76.25 201 PRO A N 1
ATOM 1505 C CA . PRO A 1 201 ? 8.443 -14.201 -31.218 1.00 76.25 201 PRO A CA 1
ATOM 1506 C C . PRO A 1 201 ? 7.546 -13.326 -32.111 1.00 76.25 201 PRO A C 1
ATOM 1508 O O . PRO A 1 201 ? 6.983 -12.324 -31.667 1.00 76.25 201 PRO A O 1
ATOM 1511 N N . THR A 1 202 ? 7.366 -13.744 -33.365 1.00 80.00 202 THR A N 1
ATOM 1512 C CA . THR A 1 202 ? 6.506 -13.101 -34.374 1.00 80.00 202 THR A CA 1
ATOM 1513 C C . THR A 1 202 ? 5.330 -14.004 -34.775 1.00 80.00 202 THR A C 1
ATOM 1515 O O . THR A 1 202 ? 5.316 -15.204 -34.490 1.00 80.00 202 THR A O 1
ATOM 1518 N N . GLY A 1 203 ? 4.294 -13.423 -35.394 1.00 85.31 203 GLY A N 1
ATOM 1519 C CA . GLY A 1 203 ? 3.122 -14.161 -35.890 1.00 85.31 203 GLY A CA 1
ATOM 1520 C C . GLY A 1 203 ? 2.393 -14.970 -34.807 1.00 85.31 203 GLY A C 1
ATOM 1521 O O . GLY A 1 203 ? 2.151 -14.478 -33.704 1.00 85.31 203 GLY A O 1
ATOM 1522 N N . TRP A 1 204 ? 2.070 -16.232 -35.102 1.00 82.75 204 TRP A N 1
ATOM 1523 C CA . TRP A 1 204 ? 1.355 -17.131 -34.184 1.00 82.75 204 TRP A CA 1
ATOM 1524 C C . TRP A 1 204 ? 2.134 -17.431 -32.891 1.00 82.75 204 TRP A C 1
ATOM 1526 O O . TRP A 1 204 ? 1.530 -17.588 -31.831 1.00 82.75 204 TRP A O 1
ATOM 1536 N N . ARG A 1 205 ? 3.477 -17.431 -32.933 1.00 81.56 205 ARG A N 1
ATOM 1537 C CA . ARG A 1 205 ? 4.317 -17.632 -31.737 1.00 81.56 205 ARG A CA 1
ATOM 1538 C C . ARG A 1 205 ? 4.148 -16.494 -30.734 1.00 81.56 205 ARG A C 1
ATOM 1540 O O . ARG A 1 205 ? 4.208 -16.724 -29.531 1.00 81.56 205 ARG A O 1
ATOM 1547 N N . ARG A 1 206 ? 3.880 -15.274 -31.215 1.00 84.62 206 ARG A N 1
ATOM 1548 C CA . ARG A 1 206 ? 3.546 -14.122 -30.363 1.00 84.62 206 ARG A CA 1
ATOM 1549 C C . ARG A 1 206 ? 2.211 -14.322 -29.652 1.00 84.62 206 ARG A C 1
ATOM 1551 O O . ARG A 1 206 ? 2.079 -13.922 -28.499 1.00 84.62 206 ARG A O 1
ATOM 1558 N N . LEU A 1 207 ? 1.234 -14.922 -30.333 1.00 79.50 207 LEU A N 1
ATOM 1559 C CA . LEU A 1 207 ? -0.066 -15.239 -29.745 1.00 79.50 207 LEU A CA 1
ATOM 1560 C C . LEU A 1 207 ? 0.096 -16.286 -28.634 1.00 79.50 207 LEU A C 1
ATOM 1562 O O . LEU A 1 207 ? -0.354 -16.056 -27.516 1.00 79.50 207 LEU A O 1
ATOM 1566 N N . ALA A 1 208 ? 0.837 -17.366 -28.904 1.00 82.38 208 ALA A N 1
ATOM 1567 C CA . ALA A 1 208 ? 1.153 -18.393 -27.911 1.00 82.38 208 ALA A CA 1
ATOM 1568 C C . ALA A 1 208 ? 1.914 -17.822 -26.699 1.00 82.38 208 ALA A C 1
ATOM 1570 O O . ALA A 1 208 ? 1.550 -18.095 -25.560 1.00 82.38 208 ALA A O 1
ATOM 1571 N N . ALA A 1 209 ? 2.905 -16.951 -26.921 1.00 81.00 209 ALA A N 1
ATOM 1572 C CA . ALA A 1 209 ? 3.652 -16.288 -25.847 1.00 81.00 209 ALA A CA 1
ATOM 1573 C C . ALA A 1 209 ? 2.800 -15.315 -25.004 1.00 81.00 209 ALA A C 1
ATOM 1575 O O . ALA A 1 209 ? 3.178 -14.973 -23.886 1.00 81.00 209 ALA A O 1
ATOM 1576 N N . ARG A 1 210 ? 1.652 -14.858 -25.523 1.00 86.75 210 ARG A N 1
ATOM 1577 C CA . ARG A 1 210 ? 0.700 -13.992 -24.807 1.00 86.75 210 ARG A CA 1
ATOM 1578 C C . ARG A 1 210 ? -0.419 -14.759 -24.108 1.00 86.75 210 ARG A C 1
ATOM 1580 O O . ARG A 1 210 ? -1.069 -14.180 -23.242 1.00 86.75 210 ARG A O 1
ATOM 1587 N N . LEU A 1 211 ? -0.636 -16.030 -24.445 1.00 88.62 211 LEU A N 1
ATOM 1588 C CA . LEU A 1 211 ? -1.676 -16.867 -23.841 1.00 88.62 211 LEU A CA 1
ATOM 1589 C C . LEU A 1 211 ? -1.600 -16.913 -22.300 1.00 88.62 211 LEU A C 1
ATOM 1591 O O . LEU A 1 211 ? -2.652 -16.773 -21.673 1.00 88.62 211 LEU A O 1
ATOM 1595 N N . PRO A 1 212 ? -0.413 -17.005 -21.661 1.00 90.56 212 PRO A N 1
ATOM 1596 C CA . PRO A 1 212 ? -0.328 -16.971 -20.203 1.00 90.56 212 PRO A CA 1
ATOM 1597 C C . PRO A 1 212 ? -0.921 -15.701 -19.585 1.00 90.56 212 PRO A C 1
ATOM 1599 O O . PRO A 1 212 ? -1.607 -15.787 -18.573 1.00 90.56 212 PRO A O 1
ATOM 1602 N N . ILE A 1 213 ? -0.748 -14.535 -20.222 1.00 89.56 213 ILE A N 1
ATOM 1603 C CA . ILE A 1 213 ? -1.321 -13.265 -19.742 1.00 89.56 213 ILE A CA 1
ATOM 1604 C C . ILE A 1 213 ? -2.848 -13.373 -19.673 1.00 89.56 213 ILE A C 1
ATOM 1606 O O . ILE A 1 213 ? -3.448 -12.972 -18.679 1.00 89.56 213 ILE A O 1
ATOM 1610 N N . LEU A 1 214 ? -3.486 -13.927 -20.710 1.00 88.12 214 LEU A N 1
ATOM 1611 C CA . LEU A 1 214 ? -4.938 -14.113 -20.721 1.00 88.12 214 LEU A CA 1
ATOM 1612 C C . LEU A 1 214 ? -5.383 -15.048 -19.591 1.00 88.12 214 LEU A C 1
ATOM 1614 O O . LEU A 1 214 ? -6.330 -14.723 -18.883 1.00 88.12 214 LEU A O 1
ATOM 1618 N N . LEU A 1 215 ? -4.673 -16.162 -19.396 1.00 89.25 215 LEU A N 1
ATOM 1619 C CA . LEU A 1 215 ? -4.979 -17.147 -18.356 1.00 89.25 215 LEU A CA 1
ATOM 1620 C C . LEU A 1 215 ? -4.874 -16.554 -16.944 1.00 89.25 215 LEU A C 1
ATOM 1622 O O . LEU A 1 215 ? -5.773 -16.765 -16.134 1.00 89.25 215 LEU A O 1
ATOM 1626 N N . PHE A 1 216 ? -3.852 -15.742 -16.663 1.00 89.06 216 PHE A N 1
ATOM 1627 C CA . PHE A 1 216 ? -3.772 -15.010 -15.394 1.00 89.06 216 PHE A CA 1
ATOM 1628 C C . PHE A 1 216 ? -4.942 -14.030 -15.211 1.00 89.06 216 PHE A C 1
ATOM 1630 O O . PHE A 1 216 ? -5.523 -13.971 -14.127 1.00 89.06 216 PHE A O 1
ATOM 1637 N N . ARG A 1 217 ? -5.338 -13.314 -16.274 1.00 88.19 217 ARG A N 1
ATOM 1638 C CA . ARG A 1 217 ? -6.432 -12.325 -16.232 1.00 88.19 217 ARG A CA 1
ATOM 1639 C C . ARG A 1 217 ? -7.809 -12.927 -15.966 1.00 88.19 217 ARG A C 1
ATOM 1641 O O . ARG A 1 217 ? -8.640 -12.251 -15.372 1.00 88.19 217 ARG A O 1
ATOM 1648 N N . ILE A 1 218 ? -8.059 -14.162 -16.399 1.00 90.50 218 ILE A N 1
ATOM 1649 C CA . ILE A 1 218 ? -9.327 -14.866 -16.140 1.00 90.50 218 ILE A CA 1
ATOM 1650 C C . ILE A 1 218 ? -9.285 -15.724 -14.863 1.00 90.50 218 ILE A C 1
ATOM 1652 O O . ILE A 1 218 ? -10.165 -16.552 -14.652 1.00 90.50 218 ILE A O 1
ATOM 1656 N N . GLY A 1 219 ? -8.265 -15.554 -14.012 1.00 83.69 219 GLY A N 1
ATOM 1657 C CA . GLY A 1 219 ? -8.155 -16.260 -12.729 1.00 83.69 219 GLY A CA 1
ATOM 1658 C C . GLY A 1 219 ? -7.651 -17.705 -12.827 1.00 83.69 219 GLY A C 1
ATOM 1659 O O . GLY A 1 219 ? -7.738 -18.459 -11.858 1.00 83.69 219 GLY A O 1
ATOM 1660 N N . LEU A 1 220 ? -7.093 -18.102 -13.974 1.00 88.06 220 LEU A N 1
ATOM 1661 C CA . LEU A 1 220 ? -6.465 -19.410 -14.191 1.00 88.06 220 LEU A CA 1
ATOM 1662 C C . LEU A 1 220 ? -4.941 -19.375 -13.974 1.00 88.06 220 LEU A C 1
ATOM 1664 O O . LEU A 1 220 ? -4.219 -20.253 -14.447 1.00 88.06 220 LEU A O 1
ATOM 1668 N N . GLY A 1 221 ? -4.430 -18.383 -13.237 1.00 79.06 221 GLY A N 1
ATOM 1669 C CA . GLY A 1 221 ? -3.003 -18.259 -12.923 1.00 79.06 221 GLY A CA 1
ATOM 1670 C C . GLY A 1 221 ? -2.455 -19.441 -12.115 1.00 79.06 221 GLY A C 1
ATOM 1671 O O . GLY A 1 221 ? -1.281 -19.789 -12.238 1.00 79.06 221 GLY A O 1
ATOM 1672 N N . PHE A 1 222 ? -3.311 -20.129 -11.350 1.00 85.69 222 PHE A N 1
ATOM 1673 C CA . PHE A 1 222 ? -2.940 -21.329 -10.589 1.00 85.69 222 PHE A CA 1
ATOM 1674 C C . PHE A 1 222 ? -2.424 -22.490 -11.463 1.00 85.69 222 PHE A C 1
ATOM 1676 O O . PHE A 1 222 ? -1.655 -23.314 -10.967 1.00 85.69 222 PHE A O 1
ATOM 1683 N N . LEU A 1 223 ? -2.785 -22.546 -12.756 1.00 86.00 223 LEU A N 1
ATOM 1684 C CA . LEU A 1 223 ? -2.327 -23.589 -13.688 1.00 86.00 223 LEU A CA 1
ATOM 1685 C C . LEU A 1 223 ? -0.807 -23.573 -13.901 1.00 86.00 223 LEU A C 1
ATOM 1687 O O . LEU A 1 223 ? -0.220 -24.585 -14.275 1.00 86.00 223 LEU A O 1
ATOM 1691 N N . PHE A 1 224 ? -0.157 -22.437 -13.640 1.00 84.12 224 PHE A N 1
ATOM 1692 C CA . PHE A 1 224 ? 1.290 -22.281 -13.778 1.00 84.12 224 PHE A CA 1
ATOM 1693 C C . PHE A 1 224 ? 2.063 -22.581 -12.485 1.00 84.12 224 PHE A C 1
ATOM 1695 O O . PHE A 1 224 ? 3.294 -22.472 -12.450 1.00 84.12 224 PHE A O 1
ATOM 1702 N N . GLY A 1 225 ? 1.356 -22.987 -11.423 1.00 83.94 225 GLY A N 1
ATOM 1703 C CA . GLY A 1 225 ? 1.935 -23.329 -10.130 1.00 83.94 225 GLY A CA 1
ATOM 1704 C C . GLY A 1 225 ? 2.823 -22.209 -9.588 1.00 83.94 225 GLY A C 1
ATOM 1705 O O . GLY A 1 225 ? 2.396 -21.065 -9.475 1.00 83.94 225 GLY A O 1
ATOM 1706 N N . LYS A 1 226 ? 4.076 -22.552 -9.261 1.00 83.81 226 LYS A N 1
ATOM 1707 C CA . LYS A 1 226 ? 5.088 -21.616 -8.738 1.00 83.81 226 LYS A CA 1
ATOM 1708 C C . LYS A 1 226 ? 6.111 -21.156 -9.785 1.00 83.81 226 LYS A C 1
ATOM 1710 O O . LYS A 1 226 ? 7.103 -20.538 -9.422 1.00 83.81 226 LYS A O 1
ATOM 1715 N N . ARG A 1 227 ? 5.920 -21.510 -11.062 1.00 85.31 227 ARG A N 1
ATOM 1716 C CA . ARG A 1 227 ? 6.931 -21.302 -12.115 1.00 85.31 227 ARG A CA 1
ATOM 1717 C C . ARG A 1 227 ? 6.811 -19.973 -12.836 1.00 85.31 227 ARG A C 1
ATOM 1719 O O . ARG A 1 227 ? 7.816 -19.484 -13.330 1.00 85.31 227 ARG A O 1
ATOM 1726 N N . LEU A 1 228 ? 5.610 -19.418 -12.938 1.00 91.31 228 LEU A N 1
ATOM 1727 C CA . LEU A 1 228 ? 5.372 -18.164 -13.644 1.00 91.31 228 LEU A CA 1
ATOM 1728 C C . LEU A 1 228 ? 4.665 -17.179 -12.723 1.00 91.31 228 LEU A C 1
ATOM 1730 O O . LEU A 1 228 ? 3.876 -17.572 -11.863 1.00 91.31 228 LEU A O 1
ATOM 1734 N N . LEU A 1 229 ? 4.916 -15.898 -12.957 1.00 94.19 229 LEU A N 1
ATOM 1735 C CA . LEU A 1 229 ? 4.152 -14.803 -12.372 1.00 94.19 229 LEU A CA 1
ATOM 1736 C C . LEU A 1 229 ? 3.730 -13.832 -13.468 1.00 94.19 229 LEU A C 1
ATOM 1738 O O . LEU A 1 229 ? 4.388 -13.750 -14.501 1.00 94.19 229 LEU A O 1
ATOM 1742 N N . LEU A 1 230 ? 2.632 -13.113 -13.266 1.00 95.19 230 LEU A N 1
ATOM 1743 C CA . LEU A 1 230 ? 2.226 -12.017 -14.138 1.00 95.19 230 LEU A CA 1
ATOM 1744 C C . LEU A 1 230 ? 2.773 -10.715 -13.560 1.00 95.19 230 LEU A C 1
ATOM 1746 O O . LEU A 1 230 ? 2.339 -10.268 -12.509 1.00 95.19 230 LEU A O 1
ATOM 1750 N N . LEU A 1 231 ? 3.707 -10.096 -14.265 1.00 96.19 231 LEU A N 1
ATOM 1751 C CA . LEU A 1 231 ? 4.326 -8.839 -13.879 1.00 96.19 231 LEU A CA 1
ATOM 1752 C C . LEU A 1 231 ? 3.682 -7.683 -14.644 1.00 96.19 231 LEU A C 1
ATOM 1754 O O . LEU A 1 231 ? 3.694 -7.665 -15.881 1.00 96.19 231 LEU A O 1
ATOM 1758 N N . HIS A 1 232 ? 3.173 -6.693 -13.916 1.00 94.38 232 HIS A N 1
ATOM 1759 C CA . HIS A 1 232 ? 2.776 -5.415 -14.491 1.00 94.38 232 HIS A CA 1
ATOM 1760 C C . HIS A 1 232 ? 4.001 -4.511 -14.631 1.00 94.38 232 HIS A C 1
ATOM 1762 O O . HIS A 1 232 ? 4.923 -4.549 -13.820 1.00 94.38 232 HIS A O 1
ATOM 1768 N N . HIS A 1 233 ? 4.036 -3.697 -15.678 1.00 94.12 233 HIS A N 1
ATOM 1769 C CA . HIS A 1 233 ? 5.062 -2.674 -15.849 1.00 94.12 233 HIS A CA 1
ATOM 1770 C C . HIS A 1 233 ? 4.529 -1.542 -16.724 1.00 94.12 233 HIS A C 1
ATOM 1772 O O . HIS A 1 233 ? 3.686 -1.767 -17.592 1.00 94.12 233 HIS A O 1
ATOM 1778 N N . VAL A 1 234 ? 5.036 -0.328 -16.545 1.00 91.06 234 VAL A N 1
ATOM 1779 C CA . VAL A 1 234 ? 4.639 0.826 -17.360 1.00 91.06 234 VAL A CA 1
ATOM 1780 C C . VAL A 1 234 ? 5.657 1.030 -18.472 1.00 91.06 234 VAL A C 1
ATOM 1782 O O . VAL A 1 234 ? 6.859 0.959 -18.252 1.00 91.06 234 VAL A O 1
ATOM 1785 N N . GLY A 1 235 ? 5.205 1.220 -19.710 1.00 89.75 235 GLY A N 1
ATOM 1786 C CA . GLY A 1 235 ? 6.125 1.463 -20.820 1.00 89.75 235 GLY A CA 1
ATOM 1787 C C . GLY A 1 235 ? 6.804 2.828 -20.700 1.00 89.75 235 GLY A C 1
ATOM 1788 O O . GLY A 1 235 ? 6.122 3.823 -20.905 1.00 89.75 235 GLY A O 1
ATOM 1789 N N . ARG A 1 236 ? 8.129 2.882 -20.500 1.00 91.31 236 ARG A N 1
ATOM 1790 C CA . ARG A 1 236 ? 8.913 4.127 -20.320 1.00 91.31 236 ARG A CA 1
ATOM 1791 C C . ARG A 1 236 ? 8.703 5.212 -21.377 1.00 91.31 236 ARG A C 1
ATOM 1793 O O . ARG A 1 236 ? 8.752 6.398 -21.084 1.00 91.31 236 ARG A O 1
ATOM 1800 N N . ILE A 1 237 ? 8.463 4.796 -22.623 1.00 87.94 237 ILE A N 1
ATOM 1801 C CA . ILE A 1 237 ? 8.220 5.709 -23.752 1.00 87.94 237 ILE A CA 1
ATOM 1802 C C . ILE A 1 237 ? 6.730 6.056 -23.864 1.00 87.94 237 ILE A C 1
ATOM 1804 O O . ILE A 1 237 ? 6.374 7.177 -24.198 1.00 87.94 237 ILE A O 1
ATOM 1808 N N . SER A 1 238 ? 5.848 5.083 -23.622 1.00 88.56 238 SER A N 1
ATOM 1809 C CA . SER A 1 238 ? 4.417 5.211 -23.928 1.00 88.56 238 SER A CA 1
ATOM 1810 C C . SER A 1 238 ? 3.532 5.600 -22.744 1.00 88.56 238 SER A C 1
ATOM 1812 O O . SER A 1 238 ? 2.360 5.875 -22.958 1.00 88.56 238 SER A O 1
ATOM 1814 N N . GLY A 1 239 ? 4.007 5.476 -21.504 1.00 87.00 239 GLY A N 1
ATOM 1815 C CA . GLY A 1 239 ? 3.205 5.628 -20.281 1.00 87.00 239 GLY A CA 1
ATOM 1816 C C . GLY A 1 239 ? 2.123 4.557 -20.056 1.00 87.00 239 GLY A C 1
ATOM 1817 O O . GLY A 1 239 ? 1.511 4.506 -18.998 1.00 87.00 239 GLY A O 1
ATOM 1818 N N . LEU A 1 240 ? 1.870 3.672 -21.026 1.00 86.62 240 LEU A N 1
ATOM 1819 C CA . LEU A 1 240 ? 0.826 2.651 -20.924 1.00 86.62 240 LEU A CA 1
ATOM 1820 C C . LEU A 1 240 ? 1.214 1.497 -19.995 1.00 86.62 240 LEU A C 1
ATOM 1822 O O . LEU A 1 240 ? 2.329 0.973 -20.080 1.00 86.62 240 LEU A O 1
ATOM 1826 N N . GLY A 1 241 ? 0.240 1.023 -19.215 1.00 89.56 241 GLY A N 1
ATOM 1827 C CA . GLY A 1 241 ? 0.330 -0.236 -18.483 1.00 89.56 241 GLY A CA 1
ATOM 1828 C C . GLY A 1 241 ? 0.487 -1.425 -19.434 1.00 89.56 241 GLY A C 1
ATOM 1829 O O . GLY A 1 241 ? -0.247 -1.589 -20.412 1.00 89.56 241 GLY A O 1
ATOM 1830 N N . ARG A 1 242 ? 1.480 -2.262 -19.160 1.00 92.69 242 ARG A N 1
ATOM 1831 C CA . ARG A 1 242 ? 1.827 -3.470 -19.906 1.00 92.69 242 ARG A CA 1
ATOM 1832 C C . ARG A 1 242 ? 1.968 -4.634 -18.932 1.00 92.69 242 ARG A C 1
ATOM 1834 O O . ARG A 1 242 ? 2.087 -4.453 -17.723 1.00 92.69 242 ARG A O 1
ATOM 1841 N N . MET A 1 243 ? 1.940 -5.838 -19.485 1.00 93.19 243 MET A N 1
ATOM 1842 C CA . MET A 1 243 ? 2.068 -7.078 -18.733 1.00 93.19 243 MET A CA 1
ATOM 1843 C C . MET A 1 243 ? 3.057 -8.005 -19.425 1.00 93.19 243 MET A C 1
ATOM 1845 O O . MET A 1 243 ? 3.074 -8.100 -20.658 1.00 93.19 243 MET A O 1
ATOM 1849 N N . VAL A 1 244 ? 3.827 -8.729 -18.623 1.00 94.19 244 VAL A N 1
ATOM 1850 C CA . VAL A 1 244 ? 4.719 -9.800 -19.063 1.00 94.19 244 VAL A CA 1
ATOM 1851 C C . VAL A 1 244 ? 4.633 -10.965 -18.083 1.00 94.19 244 VAL A C 1
ATOM 1853 O O . VAL A 1 244 ? 4.327 -10.768 -16.913 1.00 94.19 244 VAL A O 1
ATOM 1856 N N . VAL A 1 245 ? 4.884 -12.183 -18.558 1.00 93.44 245 VAL A N 1
ATOM 1857 C CA . VAL A 1 245 ? 4.900 -13.386 -17.716 1.00 93.44 245 VAL A CA 1
ATOM 1858 C C . VAL A 1 245 ? 6.312 -13.978 -17.716 1.00 93.44 245 VAL A C 1
ATOM 1860 O O . VAL A 1 245 ? 6.639 -14.746 -18.623 1.00 93.44 245 VAL A O 1
ATOM 1863 N N . PRO A 1 246 ? 7.189 -13.560 -16.787 1.00 92.12 246 PRO A N 1
ATOM 1864 C CA . PRO A 1 246 ? 8.523 -14.126 -16.633 1.00 92.12 246 PRO A CA 1
ATOM 1865 C C . PRO A 1 246 ? 8.506 -15.447 -15.851 1.00 92.12 246 PRO A C 1
ATOM 1867 O O . PRO A 1 246 ? 7.571 -15.752 -15.105 1.00 92.12 246 PRO A O 1
ATOM 1870 N N . GLU A 1 247 ? 9.584 -16.216 -16.014 1.00 89.81 247 GLU A N 1
ATOM 1871 C CA . GLU A 1 247 ? 9.846 -17.413 -15.216 1.00 89.81 247 GLU A CA 1
ATOM 1872 C C . GLU A 1 247 ? 10.439 -17.039 -13.853 1.00 89.81 247 GLU A C 1
ATOM 1874 O O . GLU A 1 247 ? 11.344 -16.205 -13.754 1.00 89.81 247 GLU A O 1
ATOM 1879 N N . VAL A 1 248 ? 9.916 -17.686 -12.814 1.00 90.19 248 VAL A N 1
ATOM 1880 C CA . VAL A 1 248 ? 10.376 -17.609 -11.430 1.00 90.19 248 VAL A CA 1
ATOM 1881 C C . VAL A 1 248 ? 11.445 -18.671 -11.209 1.00 90.19 248 VAL A C 1
ATOM 1883 O O . VAL A 1 248 ? 11.190 -19.871 -11.302 1.00 90.19 248 VAL A O 1
ATOM 1886 N N . VAL A 1 249 ? 12.650 -18.209 -10.897 1.00 88.56 249 VAL A N 1
ATOM 1887 C CA . VAL A 1 249 ? 13.849 -19.028 -10.672 1.00 88.56 249 VAL A CA 1
ATOM 1888 C C . VAL A 1 249 ? 13.951 -19.442 -9.205 1.00 88.56 249 VAL A C 1
ATOM 1890 O O . VAL A 1 249 ? 14.361 -20.557 -8.874 1.00 88.56 249 VAL A O 1
ATOM 1893 N N . SER A 1 250 ? 13.534 -18.552 -8.308 1.00 88.00 250 SER A N 1
ATOM 1894 C CA . SER A 1 250 ? 13.422 -18.832 -6.882 1.00 88.00 250 SER A CA 1
ATOM 1895 C C . SER A 1 250 ? 12.231 -18.094 -6.290 1.00 88.00 250 SER A C 1
ATOM 1897 O O . SER A 1 250 ? 11.892 -16.998 -6.733 1.00 88.00 250 SER A O 1
ATOM 1899 N N . TYR A 1 251 ? 11.602 -18.704 -5.292 1.00 88.94 251 TYR A N 1
ATOM 1900 C CA . TYR A 1 251 ? 10.525 -18.104 -4.519 1.00 88.94 251 TYR A CA 1
ATOM 1901 C C . TYR A 1 251 ? 10.739 -18.419 -3.043 1.00 88.94 251 TYR A C 1
ATOM 1903 O O . TYR A 1 251 ? 10.786 -19.592 -2.665 1.00 88.94 251 TYR A O 1
ATOM 1911 N N . ASP A 1 252 ? 10.831 -17.370 -2.235 1.00 87.94 252 ASP A N 1
ATOM 1912 C CA . ASP A 1 252 ? 10.869 -17.447 -0.784 1.00 87.94 252 ASP A CA 1
ATOM 1913 C C . ASP A 1 252 ? 9.485 -17.088 -0.208 1.00 87.94 252 ASP A C 1
ATOM 1915 O O . ASP A 1 252 ? 9.075 -15.921 -0.256 1.00 87.94 252 ASP A O 1
ATOM 1919 N N . PRO A 1 253 ? 8.739 -18.068 0.334 1.00 83.12 253 PRO A N 1
ATOM 1920 C CA . PRO A 1 253 ? 7.431 -17.820 0.922 1.00 83.12 253 PRO A CA 1
ATOM 1921 C C . PRO A 1 253 ? 7.486 -17.073 2.258 1.00 83.12 253 PRO A C 1
ATOM 1923 O O . PRO A 1 253 ? 6.481 -16.467 2.616 1.00 83.12 253 PRO A O 1
ATOM 1926 N N . ALA A 1 254 ? 8.606 -17.110 2.992 1.00 79.25 254 ALA A N 1
ATOM 1927 C CA . ALA A 1 254 ? 8.711 -16.467 4.302 1.00 79.25 254 ALA A CA 1
ATOM 1928 C C . ALA A 1 254 ? 8.767 -14.940 4.172 1.00 79.25 254 ALA A C 1
ATOM 1930 O O . ALA A 1 254 ? 8.102 -14.231 4.920 1.00 79.25 254 ALA A O 1
ATOM 1931 N N . ASN A 1 255 ? 9.512 -14.456 3.176 1.00 78.94 255 ASN A N 1
ATOM 1932 C CA . ASN A 1 255 ? 9.688 -13.028 2.903 1.00 78.94 255 ASN A CA 1
ATOM 1933 C C . ASN A 1 255 ? 8.815 -12.515 1.747 1.00 78.94 255 ASN A C 1
ATOM 1935 O O . ASN A 1 255 ? 8.907 -11.346 1.385 1.00 78.94 255 ASN A O 1
ATOM 1939 N N . ALA A 1 256 ? 8.002 -13.395 1.147 1.00 86.88 256 ALA A N 1
ATOM 1940 C CA . ALA A 1 256 ? 7.261 -13.129 -0.085 1.00 86.88 256 ALA A CA 1
ATOM 1941 C C . ALA A 1 256 ? 8.154 -12.453 -1.148 1.00 86.88 256 ALA A C 1
ATOM 1943 O O . ALA A 1 256 ? 7.874 -11.362 -1.643 1.00 86.88 256 ALA A O 1
ATOM 1944 N N . SER A 1 257 ? 9.259 -13.132 -1.471 1.00 92.44 257 SER A N 1
ATOM 1945 C CA . SER A 1 257 ? 10.274 -12.660 -2.414 1.00 92.44 257 SER A CA 1
ATOM 1946 C C . SER A 1 257 ? 10.385 -13.599 -3.611 1.00 92.44 257 SER A C 1
ATOM 1948 O O . SER A 1 257 ? 10.432 -14.823 -3.454 1.00 92.44 257 SER A O 1
ATOM 1950 N N . TRP A 1 258 ? 10.437 -13.046 -4.822 1.00 94.88 258 TRP A N 1
ATOM 1951 C CA . TRP A 1 258 ? 10.587 -13.807 -6.066 1.00 94.88 258 TRP A CA 1
ATOM 1952 C C . TRP A 1 258 ? 11.827 -13.365 -6.821 1.00 94.88 258 TRP A C 1
ATOM 1954 O O . TRP A 1 258 ? 12.053 -12.176 -6.994 1.00 94.88 258 TRP A O 1
ATOM 1964 N N . ILE A 1 259 ? 12.581 -14.309 -7.371 1.00 94.62 259 ILE A N 1
ATOM 1965 C CA . ILE A 1 259 ? 13.665 -14.016 -8.309 1.00 94.62 259 ILE A CA 1
ATOM 1966 C C . ILE A 1 259 ? 13.212 -14.427 -9.703 1.00 94.62 259 ILE A C 1
ATOM 1968 O O . ILE A 1 259 ? 12.885 -15.593 -9.935 1.00 94.62 259 ILE A O 1
ATOM 1972 N N . ILE A 1 260 ? 13.217 -13.476 -10.632 1.00 94.81 260 ILE A N 1
ATOM 1973 C CA . ILE A 1 260 ? 12.872 -13.680 -12.040 1.00 94.81 260 ILE A CA 1
ATOM 1974 C C . ILE A 1 260 ? 14.066 -13.393 -12.948 1.00 94.81 260 ILE A C 1
ATOM 1976 O O . ILE A 1 260 ? 14.928 -12.574 -12.628 1.00 94.81 260 ILE A O 1
ATOM 1980 N N . ALA A 1 261 ? 14.100 -14.052 -14.105 1.00 91.62 261 ALA A N 1
ATOM 1981 C CA . ALA A 1 261 ? 15.162 -13.895 -15.097 1.00 91.62 261 ALA A CA 1
ATOM 1982 C C . ALA A 1 261 ? 14.680 -13.162 -16.356 1.00 91.62 261 ALA A C 1
ATOM 1984 O O . ALA A 1 261 ? 13.614 -13.455 -16.905 1.00 91.62 261 ALA A O 1
ATOM 1985 N N . SER A 1 262 ? 15.512 -12.263 -16.886 1.00 91.06 262 SER A N 1
ATOM 1986 C CA . SER A 1 262 ? 15.308 -11.676 -18.211 1.00 91.06 262 SER A CA 1
ATOM 1987 C C . SER A 1 262 ? 15.934 -12.520 -19.313 1.00 91.06 262 SER A C 1
ATOM 1989 O O . SER A 1 262 ? 17.067 -12.297 -19.738 1.00 91.06 262 SER A O 1
ATOM 1991 N N . GLY A 1 263 ? 15.149 -13.459 -19.846 1.00 81.31 263 GLY A N 1
ATOM 1992 C CA . GLY A 1 263 ? 15.588 -14.339 -20.934 1.00 81.31 263 GLY A CA 1
ATOM 1993 C C . GLY A 1 263 ? 15.911 -13.627 -22.259 1.00 81.31 263 GLY A C 1
ATOM 1994 O O . GLY A 1 263 ? 16.716 -14.109 -23.048 1.00 81.31 263 GLY A O 1
ATOM 1995 N N . PHE A 1 264 ? 15.350 -12.439 -22.504 1.00 81.88 264 PHE A N 1
ATOM 1996 C CA . PHE A 1 264 ? 15.693 -11.618 -23.679 1.00 81.88 264 PHE A CA 1
ATOM 1997 C C . PHE A 1 264 ? 16.819 -10.608 -23.392 1.00 81.88 264 PHE A C 1
ATOM 1999 O O . PHE A 1 264 ? 17.198 -9.814 -24.257 1.00 81.88 264 PHE A O 1
ATOM 2006 N N . GLY A 1 265 ? 17.404 -10.664 -22.192 1.00 83.00 265 GLY A N 1
ATOM 2007 C CA . GLY A 1 265 ? 18.528 -9.837 -21.779 1.00 83.00 265 GLY A CA 1
ATOM 2008 C C . GLY A 1 265 ? 18.134 -8.474 -21.208 1.00 83.00 265 GLY A C 1
ATOM 2009 O O . GLY A 1 265 ? 16.951 -8.163 -21.059 1.00 83.00 265 GLY A O 1
ATOM 2010 N N . PRO A 1 266 ? 19.124 -7.619 -20.895 1.00 85.50 266 PRO A N 1
ATOM 2011 C CA . PRO A 1 266 ? 18.880 -6.369 -20.193 1.00 85.50 266 PRO A CA 1
ATOM 2012 C C . PRO A 1 266 ? 18.129 -5.371 -21.072 1.00 85.50 266 PRO A C 1
ATOM 2014 O O . PRO A 1 266 ? 17.463 -4.499 -20.546 1.00 85.50 266 PRO A O 1
ATOM 2017 N N . LYS A 1 267 ? 18.157 -5.513 -22.405 1.00 87.25 267 LYS A N 1
ATOM 2018 C CA . LYS A 1 267 ? 17.414 -4.644 -23.333 1.00 87.25 267 LYS A CA 1
ATOM 2019 C C . LYS A 1 267 ? 15.916 -4.972 -23.430 1.00 87.25 267 LYS A C 1
ATOM 2021 O O . LYS A 1 267 ? 15.210 -4.287 -24.163 1.00 87.25 267 LYS A O 1
ATOM 2026 N N . ALA A 1 268 ? 15.430 -6.016 -22.752 1.00 89.75 268 ALA A N 1
ATOM 2027 C CA . ALA A 1 268 ? 14.012 -6.359 -22.763 1.00 89.75 268 ALA A CA 1
ATOM 2028 C C . ALA A 1 268 ? 13.175 -5.188 -22.229 1.00 89.75 268 ALA A C 1
ATOM 2030 O O . ALA A 1 268 ? 13.505 -4.619 -21.191 1.00 89.75 268 ALA A O 1
ATOM 2031 N N . ASP A 1 269 ? 12.080 -4.847 -22.914 1.00 91.31 269 ASP A N 1
ATOM 2032 C CA . ASP A 1 269 ? 11.307 -3.652 -22.563 1.00 91.31 269 ASP A CA 1
ATOM 2033 C C . ASP A 1 269 ? 10.807 -3.677 -21.125 1.00 91.31 269 ASP A C 1
ATOM 2035 O O . ASP A 1 269 ? 10.943 -2.682 -20.430 1.00 91.31 269 ASP A O 1
ATOM 2039 N N . TRP A 1 270 ? 10.271 -4.802 -20.648 1.00 94.00 270 TRP A N 1
ATOM 2040 C CA . TRP A 1 270 ? 9.802 -4.909 -19.265 1.00 94.00 270 TRP A CA 1
ATOM 2041 C C . TRP A 1 270 ? 10.931 -4.703 -18.246 1.00 94.00 270 TRP A C 1
ATOM 2043 O O . TRP A 1 270 ? 10.711 -4.059 -17.229 1.00 94.00 270 TRP A O 1
ATOM 2053 N N . TYR A 1 271 ? 12.142 -5.186 -18.543 1.00 94.94 271 TYR A N 1
ATOM 2054 C CA . TYR A 1 271 ? 13.310 -5.037 -17.677 1.00 94.94 271 TYR A CA 1
ATOM 2055 C C . TYR A 1 271 ? 13.771 -3.576 -17.641 1.00 94.94 271 TYR A C 1
ATOM 2057 O O . TYR A 1 271 ? 13.969 -3.008 -16.573 1.00 94.94 271 TYR A O 1
ATOM 2065 N N . GLN A 1 272 ? 13.863 -2.937 -18.812 1.00 95.25 272 GLN A N 1
ATOM 2066 C CA . GLN A 1 272 ? 14.172 -1.509 -18.937 1.00 95.25 272 GLN A CA 1
ATOM 2067 C C . GLN A 1 272 ? 13.115 -0.620 -18.277 1.00 95.25 272 GLN A C 1
ATOM 2069 O O . GLN A 1 272 ? 13.441 0.410 -17.704 1.00 95.25 272 GLN A O 1
ATOM 2074 N N . ASN A 1 273 ? 11.850 -1.026 -18.342 1.00 94.44 273 ASN A N 1
ATOM 2075 C CA . ASN A 1 273 ? 10.758 -0.319 -17.689 1.00 94.44 273 ASN A CA 1
ATOM 2076 C C . ASN A 1 273 ? 10.845 -0.435 -16.162 1.00 94.44 273 ASN A C 1
ATOM 2078 O O . ASN A 1 273 ? 10.634 0.560 -15.483 1.00 94.44 273 ASN A O 1
ATOM 2082 N N . LEU A 1 274 ? 11.207 -1.603 -15.616 1.00 95.12 274 LEU A N 1
ATOM 2083 C CA . LEU A 1 274 ? 11.422 -1.746 -14.172 1.00 95.12 274 LEU A CA 1
ATOM 2084 C C . LEU A 1 274 ? 12.652 -0.985 -13.671 1.00 95.12 274 LEU A C 1
ATOM 2086 O O . LEU A 1 274 ? 12.655 -0.544 -12.528 1.00 95.12 274 LEU A O 1
ATOM 2090 N N . LEU A 1 275 ? 13.700 -0.843 -14.492 1.00 93.06 275 LEU A N 1
ATOM 2091 C CA . LEU A 1 275 ? 14.859 -0.019 -14.123 1.00 93.06 275 LEU A CA 1
ATOM 2092 C C . LEU A 1 275 ? 14.451 1.438 -13.886 1.00 93.06 275 LEU A C 1
ATOM 2094 O O . LEU A 1 275 ? 15.053 2.123 -13.067 1.00 93.06 275 LEU A O 1
ATOM 2098 N N . GLU A 1 276 ? 13.434 1.903 -14.607 1.00 91.69 276 GLU A N 1
ATOM 2099 C CA . GLU A 1 276 ? 12.905 3.254 -14.467 1.00 91.69 276 GLU A CA 1
ATOM 2100 C C . GLU A 1 276 ? 11.810 3.356 -13.396 1.00 91.69 276 GLU A C 1
ATOM 2102 O O . GLU A 1 276 ? 11.777 4.329 -12.647 1.00 91.69 276 GLU A O 1
ATOM 2107 N N . GLN A 1 277 ? 10.937 2.349 -13.300 1.00 90.50 277 GLN A N 1
ATOM 2108 C CA . GLN A 1 277 ? 9.865 2.260 -12.311 1.00 90.50 277 GLN A CA 1
ATOM 2109 C C . GLN A 1 277 ? 9.903 0.894 -11.601 1.00 90.50 277 GLN A C 1
ATOM 2111 O O . GLN A 1 277 ? 9.220 -0.047 -12.017 1.00 90.50 277 GLN A O 1
ATOM 2116 N N . PRO A 1 278 ? 10.691 0.764 -10.518 1.00 93.12 278 PRO A N 1
ATOM 2117 C CA . PRO A 1 278 ? 10.894 -0.518 -9.845 1.00 93.12 278 PRO A CA 1
ATOM 2118 C C . PRO A 1 278 ? 9.702 -0.952 -8.982 1.00 93.12 278 PRO A C 1
ATOM 2120 O O . PRO A 1 278 ? 9.564 -2.138 -8.693 1.00 93.12 278 PRO A O 1
ATOM 2123 N N . LYS A 1 279 ? 8.833 -0.022 -8.566 1.00 92.25 279 LYS A N 1
ATOM 2124 C CA . LYS A 1 279 ? 7.617 -0.329 -7.797 1.00 92.25 279 LYS A CA 1
ATOM 2125 C C . LYS A 1 279 ? 6.492 -0.716 -8.747 1.00 92.25 279 LYS A C 1
ATOM 2127 O O . LYS A 1 279 ? 6.140 0.062 -9.631 1.00 92.25 279 LYS A O 1
ATOM 2132 N N . THR A 1 280 ? 5.927 -1.905 -8.569 1.00 93.31 280 THR A N 1
ATOM 2133 C CA . THR A 1 280 ? 4.867 -2.405 -9.447 1.00 93.31 280 THR A CA 1
ATOM 2134 C C . THR A 1 280 ? 3.996 -3.463 -8.768 1.00 93.31 280 THR A C 1
ATOM 2136 O O . THR A 1 280 ? 4.208 -3.833 -7.615 1.00 93.31 280 THR A O 1
ATOM 2139 N N . LEU A 1 281 ? 3.007 -3.968 -9.502 1.00 92.62 281 LEU A N 1
ATOM 2140 C CA . LEU A 1 281 ? 2.185 -5.102 -9.115 1.00 92.62 281 LEU A CA 1
ATOM 2141 C C . LEU A 1 281 ? 2.664 -6.372 -9.819 1.00 92.62 281 LEU A C 1
ATOM 2143 O O . LEU A 1 281 ? 2.981 -6.381 -11.012 1.00 92.62 281 LEU A O 1
ATOM 2147 N N . THR A 1 282 ? 2.646 -7.474 -9.087 1.00 93.81 282 THR A N 1
ATOM 2148 C CA . THR A 1 282 ? 2.790 -8.818 -9.636 1.00 93.81 282 THR A CA 1
ATOM 2149 C C . THR A 1 282 ? 1.622 -9.682 -9.188 1.00 93.81 282 THR A C 1
ATOM 2151 O O . THR A 1 282 ? 1.069 -9.475 -8.114 1.00 93.81 282 THR A O 1
ATOM 2154 N N . GLN A 1 283 ? 1.231 -10.658 -9.995 1.00 92.25 283 GLN A N 1
ATOM 2155 C CA . GLN A 1 283 ? 0.268 -11.679 -9.620 1.00 92.25 283 GLN A CA 1
ATOM 2156 C C . GLN A 1 283 ? 0.959 -13.042 -9.649 1.00 92.25 283 GLN A C 1
ATOM 2158 O O . GLN A 1 283 ? 1.428 -13.502 -10.692 1.00 92.25 283 GLN A O 1
ATOM 2163 N N . PHE A 1 284 ? 1.001 -13.700 -8.491 1.00 91.62 284 PHE A N 1
ATOM 2164 C CA . PHE A 1 284 ? 1.550 -15.043 -8.329 1.00 91.62 284 PHE A CA 1
ATOM 2165 C C . PHE A 1 284 ? 0.414 -16.006 -7.981 1.00 91.62 284 PHE A C 1
ATOM 2167 O O . PHE A 1 284 ? -0.318 -15.819 -7.005 1.00 91.62 284 PHE A O 1
ATOM 2174 N N . GLY A 1 285 ? 0.190 -17.004 -8.840 1.00 87.75 285 GLY A N 1
ATOM 2175 C CA . GLY A 1 285 ? -1.078 -17.732 -8.856 1.00 87.75 285 GLY A CA 1
ATOM 2176 C C . GLY A 1 285 ? -2.255 -16.780 -9.114 1.00 87.75 285 GLY A C 1
ATOM 2177 O O . GLY A 1 285 ? -2.321 -16.130 -10.156 1.00 87.75 285 GLY A O 1
ATOM 2178 N N . ASN A 1 286 ? -3.174 -16.674 -8.153 1.00 83.38 286 ASN A N 1
ATOM 2179 C CA . ASN A 1 286 ? -4.357 -15.805 -8.245 1.00 83.38 286 ASN A CA 1
ATOM 2180 C C . ASN A 1 286 ? -4.303 -14.595 -7.301 1.00 83.38 286 ASN A C 1
ATOM 2182 O O . ASN A 1 286 ? -5.303 -13.898 -7.151 1.00 83.38 286 ASN A O 1
ATOM 2186 N N . ARG A 1 287 ? -3.165 -14.355 -6.637 1.00 85.25 287 ARG A N 1
ATOM 2187 C CA . ARG A 1 287 ? -3.034 -13.275 -5.657 1.00 85.25 287 ARG A CA 1
ATOM 2188 C C . ARG A 1 287 ? -2.192 -12.131 -6.219 1.00 85.25 287 ARG A C 1
ATOM 2190 O O . ARG A 1 287 ? -1.082 -12.399 -6.685 1.00 85.25 287 ARG A O 1
ATOM 2197 N N . PRO A 1 288 ? -2.699 -10.887 -6.193 1.00 89.25 288 PRO A N 1
ATOM 2198 C CA . PRO A 1 288 ? -1.895 -9.715 -6.493 1.00 89.25 288 PRO A CA 1
ATOM 2199 C C . PRO A 1 288 ? -0.990 -9.359 -5.304 1.00 89.25 288 PRO A C 1
ATOM 2201 O O . PRO A 1 288 ? -1.368 -9.527 -4.146 1.00 89.25 288 PRO A O 1
ATOM 2204 N N . HIS A 1 289 ? 0.196 -8.843 -5.606 1.00 90.75 289 HIS A N 1
ATOM 2205 C CA . HIS A 1 289 ? 1.213 -8.409 -4.659 1.00 90.75 289 HIS A CA 1
ATOM 2206 C C . HIS A 1 289 ? 1.833 -7.095 -5.143 1.00 90.75 289 HIS A C 1
ATOM 2208 O O . HIS A 1 289 ? 2.273 -7.004 -6.291 1.00 90.75 289 HIS A O 1
ATOM 2214 N N . ALA A 1 290 ? 1.900 -6.095 -4.266 1.00 91.31 290 ALA A N 1
ATOM 2215 C CA . ALA A 1 290 ? 2.714 -4.906 -4.489 1.00 91.31 290 ALA A CA 1
ATOM 2216 C C . ALA A 1 290 ? 4.173 -5.227 -4.158 1.00 91.31 290 ALA A C 1
ATOM 2218 O O . ALA A 1 290 ? 4.472 -5.717 -3.067 1.00 91.31 290 ALA A O 1
ATOM 2219 N N . VAL A 1 291 ? 5.068 -4.985 -5.113 1.00 93.88 291 VAL A N 1
ATOM 2220 C CA . VAL A 1 291 ? 6.477 -5.377 -5.027 1.00 93.88 291 VAL A CA 1
ATOM 2221 C C . VAL A 1 291 ? 7.403 -4.253 -5.463 1.00 93.88 291 VAL A C 1
ATOM 2223 O O . VAL A 1 291 ? 7.046 -3.413 -6.291 1.00 93.88 291 VAL A O 1
ATOM 2226 N N . THR A 1 292 ? 8.621 -4.277 -4.930 1.00 94.50 292 THR A N 1
ATOM 2227 C CA . THR A 1 292 ? 9.738 -3.459 -5.410 1.00 94.50 292 THR A CA 1
ATOM 2228 C C . THR A 1 292 ? 10.761 -4.353 -6.102 1.00 94.50 292 THR A C 1
ATOM 2230 O O . THR A 1 292 ? 11.133 -5.405 -5.584 1.00 94.50 292 THR A O 1
ATOM 2233 N N . ALA A 1 293 ? 11.192 -3.949 -7.295 1.00 95.81 293 ALA A N 1
ATOM 2234 C CA . ALA A 1 293 ? 12.209 -4.629 -8.079 1.00 95.81 293 ALA A CA 1
ATOM 2235 C C . ALA A 1 293 ? 13.626 -4.207 -7.662 1.00 95.81 293 ALA A C 1
ATOM 2237 O O . ALA A 1 293 ? 13.975 -3.027 -7.699 1.00 95.81 293 ALA A O 1
ATOM 2238 N N . HIS A 1 294 ? 14.456 -5.194 -7.337 1.00 95.25 294 HIS A N 1
ATOM 2239 C CA . HIS A 1 294 ? 15.875 -5.071 -7.028 1.00 95.25 294 HIS A CA 1
ATOM 2240 C C . HIS A 1 294 ? 16.693 -5.811 -8.090 1.00 95.25 294 HIS A C 1
ATOM 2242 O O . HIS A 1 294 ? 16.464 -6.989 -8.366 1.00 95.25 294 HIS A O 1
ATOM 2248 N N . PHE A 1 295 ? 17.641 -5.117 -8.710 1.00 95.00 295 PHE A N 1
ATOM 2249 C CA . PHE A 1 295 ? 18.454 -5.651 -9.801 1.00 95.00 295 PHE A CA 1
ATOM 2250 C C . PHE A 1 295 ? 19.706 -6.301 -9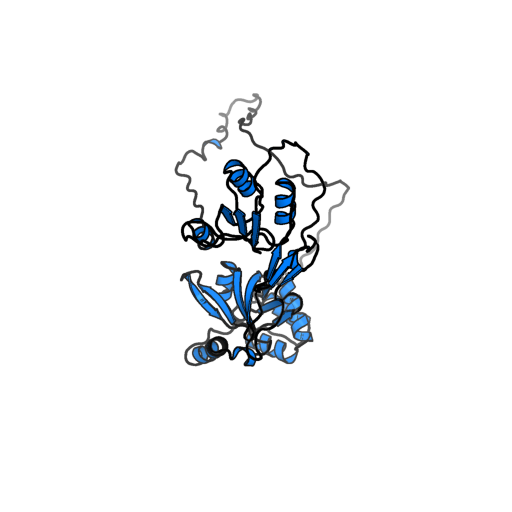.241 1.00 95.00 295 PHE A C 1
ATOM 2252 O O . PHE A 1 295 ? 20.468 -5.648 -8.531 1.00 95.00 295 PHE A O 1
ATOM 2259 N N . LEU A 1 296 ? 19.898 -7.577 -9.556 1.00 94.25 296 LEU A N 1
ATOM 2260 C CA . LEU A 1 296 ? 20.991 -8.360 -8.996 1.00 94.25 296 LEU A CA 1
ATOM 2261 C C . LEU A 1 296 ? 22.242 -8.233 -9.860 1.00 94.25 296 LEU A C 1
ATOM 2263 O O . LEU A 1 296 ? 22.175 -8.129 -11.090 1.00 94.25 296 LEU A O 1
ATOM 2267 N N . THR A 1 297 ? 23.390 -8.233 -9.199 1.00 93.81 297 THR A N 1
ATOM 2268 C CA . THR A 1 297 ? 24.704 -8.192 -9.834 1.00 93.81 297 THR A CA 1
ATOM 2269 C C . THR A 1 297 ? 24.990 -9.492 -10.598 1.00 93.81 297 THR A C 1
ATOM 2271 O O . THR A 1 297 ? 24.385 -10.532 -10.318 1.00 93.81 297 THR A O 1
ATOM 2274 N N . PRO A 1 298 ? 25.929 -9.481 -11.565 1.00 92.06 298 PRO A N 1
ATOM 2275 C CA . PRO A 1 298 ? 26.322 -10.694 -12.278 1.00 92.06 298 PRO A CA 1
ATOM 2276 C C . PRO A 1 298 ? 26.788 -11.824 -11.352 1.00 92.06 298 PRO A C 1
ATOM 2278 O O . PRO A 1 298 ? 26.463 -12.982 -11.606 1.00 92.06 298 PRO A O 1
ATOM 2281 N N . ASP A 1 299 ? 27.513 -11.507 -10.277 1.00 91.44 299 ASP A N 1
ATOM 2282 C CA . ASP A 1 299 ? 28.008 -12.519 -9.340 1.00 91.44 299 ASP A CA 1
ATOM 2283 C C . ASP A 1 299 ? 26.882 -13.115 -8.486 1.00 91.44 299 ASP A C 1
ATOM 2285 O O . ASP A 1 299 ? 26.813 -14.336 -8.352 1.00 91.44 299 ASP A O 1
ATOM 2289 N N . GLU A 1 300 ? 25.916 -12.307 -8.036 1.00 91.44 300 GLU A N 1
ATOM 2290 C CA . GLU A 1 300 ? 24.686 -12.834 -7.422 1.00 91.44 300 GLU A CA 1
ATOM 2291 C C . GLU A 1 300 ? 23.912 -13.728 -8.408 1.00 91.44 300 GLU A C 1
ATOM 2293 O O . GLU A 1 300 ? 23.401 -14.787 -8.039 1.00 91.44 300 GLU A O 1
ATOM 2298 N N . GLY A 1 301 ? 23.865 -13.347 -9.690 1.00 91.19 301 GLY A N 1
ATOM 2299 C CA . GLY A 1 301 ? 23.289 -14.167 -10.757 1.00 91.19 301 GLY A CA 1
ATOM 2300 C C . GLY A 1 301 ? 24.004 -15.509 -10.942 1.00 91.19 301 GLY A C 1
ATOM 2301 O O . GLY A 1 301 ? 23.352 -16.527 -11.192 1.00 91.19 301 GLY A O 1
ATOM 2302 N N . ALA A 1 302 ? 25.329 -15.535 -10.778 1.00 91.31 302 ALA A N 1
ATOM 2303 C CA . ALA A 1 302 ? 26.136 -16.751 -10.818 1.00 91.31 302 ALA A CA 1
ATOM 2304 C C . ALA A 1 302 ? 25.729 -17.730 -9.708 1.00 91.31 302 ALA A C 1
ATOM 2306 O O . ALA A 1 302 ? 25.498 -18.911 -9.981 1.00 91.31 302 ALA A O 1
ATOM 2307 N N . ASP A 1 303 ? 25.598 -17.229 -8.477 1.00 93.38 303 ASP A N 1
ATOM 2308 C CA . ASP A 1 303 ? 25.184 -18.021 -7.316 1.00 93.38 303 ASP A CA 1
ATOM 2309 C C . ASP A 1 303 ? 23.759 -18.564 -7.476 1.00 93.38 303 ASP A C 1
ATOM 2311 O O . ASP A 1 303 ? 23.510 -19.754 -7.257 1.00 93.38 303 ASP A O 1
ATOM 2315 N N . ILE A 1 304 ? 22.831 -17.721 -7.937 1.00 92.25 304 ILE A N 1
ATOM 2316 C CA . ILE A 1 304 ? 21.433 -18.098 -8.180 1.00 92.25 304 ILE A CA 1
ATOM 2317 C C . ILE A 1 304 ? 21.333 -19.212 -9.216 1.00 92.25 304 ILE A C 1
ATOM 2319 O O . ILE A 1 304 ? 20.598 -20.181 -9.016 1.00 92.25 304 ILE A O 1
ATOM 2323 N N . MET A 1 305 ? 22.056 -19.090 -10.331 1.00 91.06 305 MET A N 1
ATOM 2324 C CA . MET A 1 305 ? 21.975 -20.068 -11.411 1.00 91.06 305 MET A CA 1
ATOM 2325 C C . MET A 1 305 ? 22.621 -21.403 -11.022 1.00 91.06 305 MET A C 1
ATOM 2327 O O . MET A 1 305 ? 22.084 -22.460 -11.361 1.00 91.06 305 MET A O 1
ATOM 2331 N N . ALA A 1 306 ? 23.723 -21.373 -10.268 1.00 91.31 306 ALA A N 1
ATOM 2332 C CA . ALA A 1 306 ? 24.345 -22.571 -9.710 1.00 91.31 306 ALA A CA 1
ATOM 2333 C C . ALA A 1 306 ? 23.395 -23.312 -8.754 1.00 91.31 306 ALA A C 1
ATOM 2335 O O . ALA A 1 306 ? 23.205 -24.526 -8.868 1.00 91.31 306 ALA A O 1
ATOM 2336 N N . ASP A 1 307 ? 22.743 -22.579 -7.849 1.00 90.88 307 ASP A N 1
ATOM 2337 C CA . ASP A 1 307 ? 21.763 -23.146 -6.925 1.00 90.88 307 ASP A CA 1
ATOM 2338 C C . ASP A 1 307 ? 20.523 -23.696 -7.651 1.00 90.88 307 ASP A C 1
ATOM 2340 O O . ASP A 1 307 ? 20.068 -24.814 -7.383 1.00 90.88 307 ASP A O 1
ATOM 2344 N N . TYR A 1 308 ? 20.015 -22.957 -8.641 1.00 88.31 308 TYR A N 1
ATOM 2345 C CA . TYR A 1 308 ? 18.895 -23.387 -9.475 1.00 88.31 308 TYR A CA 1
ATOM 2346 C C . TYR A 1 308 ? 19.214 -24.666 -10.255 1.00 88.31 308 TYR A C 1
ATOM 2348 O O . TYR A 1 308 ? 18.391 -25.583 -10.297 1.00 88.31 308 TYR A O 1
ATOM 2356 N N . ALA A 1 309 ? 20.413 -24.770 -10.836 1.00 89.56 309 ALA A N 1
ATOM 2357 C CA . ALA A 1 309 ? 20.857 -25.964 -11.548 1.00 89.56 309 ALA A CA 1
ATOM 2358 C C . ALA A 1 309 ? 20.974 -27.183 -10.629 1.00 89.56 309 ALA A C 1
ATOM 2360 O O . ALA A 1 309 ? 20.591 -28.282 -11.029 1.00 89.56 309 ALA A O 1
ATOM 2361 N N . ARG A 1 310 ? 21.411 -26.992 -9.379 1.00 89.12 310 ARG A N 1
ATOM 2362 C CA . ARG A 1 310 ? 21.469 -28.062 -8.375 1.00 89.12 310 ARG A CA 1
ATOM 2363 C C . ARG A 1 310 ? 20.078 -28.594 -8.027 1.00 89.12 310 ARG A C 1
ATOM 2365 O O . ARG A 1 310 ? 19.878 -29.804 -7.965 1.00 89.12 310 ARG A O 1
ATOM 2372 N N . ARG A 1 311 ? 19.100 -27.699 -7.841 1.00 86.06 311 ARG A N 1
ATOM 2373 C CA . ARG A 1 311 ? 17.705 -28.061 -7.523 1.00 86.06 311 ARG A CA 1
ATOM 2374 C C . ARG A 1 311 ? 16.934 -28.606 -8.727 1.00 86.06 311 ARG A C 1
ATOM 2376 O O . ARG A 1 311 ? 16.053 -29.453 -8.570 1.00 86.06 311 ARG A O 1
ATOM 2383 N N . HIS A 1 312 ? 17.238 -28.122 -9.930 1.00 85.06 312 HIS A N 1
ATOM 2384 C CA . HIS A 1 312 ? 16.467 -28.397 -11.145 1.00 85.06 312 HIS A CA 1
ATOM 2385 C C . HIS A 1 312 ? 17.353 -28.673 -12.378 1.00 85.06 312 HIS A C 1
ATOM 2387 O O . HIS A 1 312 ? 17.194 -28.005 -13.405 1.00 85.06 312 HIS A O 1
ATOM 2393 N N . PRO A 1 313 ? 18.209 -29.711 -12.362 1.00 85.94 313 PRO A N 1
ATOM 2394 C CA . PRO A 1 313 ? 19.272 -29.902 -13.358 1.00 85.94 313 PRO A CA 1
ATOM 2395 C C . PRO A 1 313 ? 18.762 -29.994 -14.801 1.00 85.94 313 PRO A C 1
ATOM 2397 O O . PRO A 1 313 ? 19.258 -29.312 -15.696 1.00 85.94 313 PRO A O 1
ATOM 2400 N N . ARG A 1 314 ? 17.694 -30.767 -15.042 1.00 85.94 314 ARG A N 1
ATOM 2401 C CA . ARG A 1 314 ? 17.088 -30.887 -16.383 1.00 85.94 314 ARG A CA 1
ATOM 2402 C C . ARG A 1 314 ? 16.460 -29.579 -16.871 1.00 85.94 314 ARG A C 1
ATOM 2404 O O . ARG A 1 314 ? 16.458 -29.315 -18.070 1.00 85.94 314 ARG A O 1
ATOM 2411 N N . THR A 1 315 ? 15.890 -28.788 -15.961 1.00 83.06 315 THR A N 1
ATOM 2412 C CA . THR A 1 315 ? 15.237 -27.517 -16.313 1.00 83.06 315 THR A CA 1
ATOM 2413 C C . THR A 1 315 ? 16.288 -26.453 -16.604 1.00 83.06 315 THR A C 1
ATOM 2415 O O . THR A 1 315 ? 16.192 -25.785 -17.626 1.00 83.06 315 THR A O 1
ATOM 2418 N N . ALA A 1 316 ? 17.316 -26.351 -15.758 1.00 84.38 316 ALA A N 1
ATOM 2419 C CA . ALA A 1 316 ? 18.430 -25.429 -15.937 1.00 84.38 316 ALA A CA 1
ATOM 2420 C C . ALA A 1 316 ? 19.154 -25.661 -17.267 1.00 84.38 316 ALA A C 1
ATOM 2422 O O . ALA A 1 316 ? 19.352 -24.715 -18.023 1.00 84.38 316 ALA A O 1
ATOM 2423 N N . HIS A 1 317 ? 19.442 -26.920 -17.614 1.00 86.25 317 HIS A N 1
ATOM 2424 C CA . HIS A 1 317 ? 20.056 -27.254 -18.899 1.00 86.25 317 HIS A CA 1
ATOM 2425 C C . HIS A 1 317 ? 19.199 -26.797 -20.095 1.00 86.25 317 HIS A C 1
ATOM 2427 O O . HIS A 1 317 ? 19.700 -26.170 -21.027 1.00 86.25 317 HIS A O 1
ATOM 2433 N N . ARG A 1 318 ? 17.881 -27.050 -20.055 1.00 84.12 318 ARG A N 1
ATOM 2434 C CA . ARG A 1 318 ? 16.941 -26.613 -21.105 1.00 84.12 318 ARG A CA 1
ATOM 2435 C C . ARG A 1 318 ? 16.829 -25.091 -21.199 1.00 84.12 318 ARG A C 1
ATOM 2437 O O . ARG A 1 318 ? 16.760 -24.567 -22.307 1.00 84.12 318 ARG A O 1
ATOM 2444 N N . LEU A 1 319 ? 16.816 -24.396 -20.061 1.00 80.19 319 LEU A N 1
ATOM 2445 C CA . LEU A 1 319 ? 16.771 -22.937 -20.002 1.00 80.19 319 LEU A CA 1
ATOM 2446 C C . LEU A 1 319 ? 18.034 -22.333 -20.626 1.00 80.19 319 LEU A C 1
ATOM 2448 O O . LEU A 1 319 ? 17.927 -21.510 -21.529 1.00 80.19 319 LEU A O 1
ATOM 2452 N N . CYS A 1 320 ? 19.222 -22.782 -20.217 1.00 83.75 320 CYS A N 1
ATOM 2453 C CA . CYS A 1 320 ? 20.489 -22.311 -20.781 1.00 83.75 320 CYS A CA 1
ATOM 2454 C C . CYS A 1 320 ? 20.576 -22.576 -22.291 1.00 83.75 320 CYS A C 1
ATOM 2456 O O . CYS A 1 320 ? 20.919 -21.667 -23.047 1.00 83.75 320 CYS A O 1
ATOM 2458 N N . ALA A 1 321 ? 20.162 -23.763 -22.748 1.00 84.75 321 ALA A N 1
ATOM 2459 C CA . ALA A 1 321 ? 20.091 -24.080 -24.173 1.00 84.75 321 ALA A CA 1
ATOM 2460 C C . ALA A 1 321 ? 19.142 -23.136 -24.937 1.00 84.75 321 ALA A C 1
ATOM 2462 O O . ALA A 1 321 ? 19.500 -22.629 -25.998 1.00 84.75 321 ALA A O 1
ATOM 2463 N N . TYR A 1 322 ? 17.959 -22.845 -24.382 1.00 79.12 322 TYR A N 1
ATOM 2464 C CA . TYR A 1 322 ? 17.002 -21.898 -24.967 1.00 79.12 322 TYR A CA 1
ATOM 2465 C C . TYR A 1 322 ? 17.550 -20.461 -25.032 1.00 79.12 322 TYR A C 1
ATOM 2467 O O . TYR A 1 322 ? 17.282 -19.733 -25.987 1.00 79.12 322 TYR A O 1
ATOM 2475 N N . LEU A 1 323 ? 18.341 -20.060 -24.035 1.00 79.31 323 LEU A N 1
ATOM 2476 C CA . LEU A 1 323 ? 18.972 -18.741 -23.956 1.00 79.31 323 LEU A CA 1
ATOM 2477 C C . LEU A 1 323 ? 20.261 -18.619 -24.786 1.00 79.31 323 LEU A C 1
ATOM 2479 O O . LEU A 1 323 ? 20.836 -17.531 -24.847 1.00 79.31 323 LEU A O 1
ATOM 2483 N N . GLY A 1 324 ? 20.713 -19.705 -25.424 1.00 80.31 324 GLY A N 1
ATOM 2484 C CA . GLY A 1 324 ? 21.962 -19.731 -26.185 1.00 80.31 324 GLY A CA 1
ATOM 2485 C C . GLY A 1 324 ? 23.210 -19.629 -25.303 1.00 80.31 324 GLY A C 1
ATOM 2486 O O . GLY A 1 324 ? 24.230 -19.101 -25.746 1.00 80.31 324 GLY A O 1
ATOM 2487 N N . LEU A 1 325 ? 23.118 -20.097 -24.055 1.00 82.94 325 LEU A N 1
ATOM 2488 C CA . LEU A 1 325 ? 24.203 -20.124 -23.079 1.00 82.94 325 LEU A CA 1
ATOM 2489 C C . LEU A 1 325 ? 24.745 -21.558 -22.987 1.00 82.94 325 LEU A C 1
ATOM 2491 O O . LEU A 1 325 ? 24.029 -22.441 -22.504 1.00 82.94 325 LEU A O 1
ATOM 2495 N N . PRO A 1 326 ? 25.966 -21.829 -23.482 1.00 77.94 326 PRO A N 1
ATOM 2496 C CA . PRO A 1 326 ? 26.524 -23.173 -23.452 1.00 77.94 326 PRO A CA 1
ATOM 2497 C C . PRO A 1 326 ? 26.792 -23.592 -22.005 1.00 77.94 326 PRO A C 1
ATOM 2499 O O . PRO A 1 326 ? 27.479 -22.888 -21.269 1.00 77.94 326 PRO A O 1
ATOM 2502 N N . VAL A 1 327 ? 26.257 -24.747 -21.612 1.00 84.81 327 VAL A N 1
ATOM 2503 C CA . VAL A 1 327 ? 26.512 -25.366 -20.308 1.00 84.81 327 VAL A CA 1
ATOM 2504 C C . VAL A 1 327 ? 26.876 -26.834 -20.505 1.00 84.81 327 VAL A C 1
ATOM 2506 O O . VAL A 1 327 ? 26.169 -27.567 -21.194 1.00 84.81 327 VAL A O 1
ATOM 2509 N N . ASP A 1 328 ? 27.979 -27.264 -19.903 1.00 82.75 328 ASP A N 1
ATOM 2510 C CA . ASP A 1 328 ? 28.478 -28.648 -19.934 1.00 82.75 328 ASP A CA 1
ATOM 2511 C C . ASP A 1 328 ? 27.904 -29.512 -18.794 1.00 82.75 328 ASP A C 1
ATOM 2513 O O . ASP A 1 328 ? 28.210 -30.695 -18.678 1.00 82.75 328 ASP A O 1
ATOM 2517 N N . GLY A 1 329 ? 27.040 -28.925 -17.960 1.00 77.25 329 GLY A N 1
ATOM 2518 C CA . GLY A 1 329 ? 26.465 -29.566 -16.780 1.00 77.25 329 GLY A CA 1
ATOM 2519 C C . GLY A 1 329 ? 27.280 -29.357 -15.502 1.00 77.25 329 GLY A C 1
ATOM 2520 O O . GLY A 1 329 ? 26.776 -29.683 -14.428 1.00 77.25 329 GLY A O 1
ATOM 2521 N N . GLY A 1 330 ? 28.481 -28.779 -15.592 1.00 83.44 330 GLY A N 1
ATOM 2522 C CA . GLY A 1 330 ? 29.299 -28.397 -14.448 1.00 83.44 330 GLY A CA 1
ATOM 2523 C C . GLY A 1 330 ? 28.806 -27.115 -13.775 1.00 83.44 330 GLY A C 1
ATOM 2524 O O . GLY A 1 330 ? 28.254 -26.219 -14.416 1.00 83.44 330 GLY A O 1
ATOM 2525 N N . GLU A 1 331 ? 29.031 -26.998 -12.464 1.00 87.81 331 GLU A N 1
ATOM 2526 C CA . GLU A 1 331 ? 28.620 -25.819 -11.685 1.00 87.81 331 GLU A CA 1
ATOM 2527 C C . GLU A 1 331 ? 29.232 -24.519 -12.234 1.00 87.81 331 GLU A C 1
ATOM 2529 O O . GLU A 1 331 ? 28.540 -23.508 -12.332 1.00 87.81 331 GLU A O 1
ATOM 2534 N N . ALA A 1 332 ? 30.501 -24.554 -12.654 1.00 87.19 332 ALA A N 1
ATOM 2535 C CA . ALA A 1 332 ? 31.193 -23.399 -13.224 1.00 87.19 332 ALA A CA 1
ATOM 2536 C C . ALA A 1 332 ? 30.497 -22.861 -14.487 1.00 87.19 332 ALA A C 1
ATOM 2538 O O . ALA A 1 332 ? 30.299 -21.653 -14.608 1.00 87.19 332 ALA A O 1
ATOM 2539 N N . ALA A 1 333 ? 30.035 -23.742 -15.378 1.00 88.31 333 ALA A N 1
ATOM 2540 C CA . ALA A 1 333 ? 29.321 -23.322 -16.579 1.00 88.31 333 ALA A CA 1
ATOM 2541 C C . ALA A 1 333 ? 27.956 -22.693 -16.254 1.00 88.31 333 ALA A C 1
ATOM 2543 O O . ALA A 1 333 ? 27.543 -21.732 -16.904 1.00 88.31 333 ALA A O 1
ATOM 2544 N N . TYR A 1 334 ? 27.264 -23.174 -15.215 1.00 90.81 334 TYR A N 1
ATOM 2545 C CA . TYR A 1 334 ? 26.031 -22.537 -14.739 1.00 90.81 334 TYR A CA 1
ATOM 2546 C C . TYR A 1 334 ? 26.283 -21.189 -14.060 1.00 90.81 334 TYR A C 1
ATOM 2548 O O . TYR A 1 334 ? 25.476 -20.279 -14.233 1.00 90.81 334 TYR A O 1
ATOM 2556 N N . ARG A 1 335 ? 27.402 -21.026 -13.345 1.00 91.31 335 ARG A N 1
ATOM 2557 C CA . ARG A 1 335 ? 27.826 -19.728 -12.796 1.00 91.31 335 ARG A CA 1
ATOM 2558 C C . ARG A 1 335 ? 28.083 -18.717 -13.909 1.00 91.31 335 ARG A C 1
ATOM 2560 O O . ARG A 1 335 ? 27.571 -17.602 -13.849 1.00 91.31 335 ARG A O 1
ATOM 2567 N N . ASP A 1 336 ? 28.793 -19.118 -14.960 1.00 88.94 336 ASP A N 1
ATOM 2568 C CA . ASP A 1 336 ? 29.043 -18.258 -16.121 1.00 88.94 336 ASP A CA 1
ATOM 2569 C C . ASP A 1 336 ? 27.753 -17.912 -16.876 1.00 88.94 336 ASP A C 1
ATOM 2571 O O . ASP A 1 336 ? 27.546 -16.757 -17.258 1.00 88.94 336 ASP A O 1
ATOM 2575 N N . ALA A 1 337 ? 26.837 -18.875 -17.023 1.00 88.50 337 ALA A N 1
ATOM 2576 C CA . ALA A 1 337 ? 25.503 -18.608 -17.553 1.00 88.50 337 ALA A CA 1
ATOM 2577 C C . ALA A 1 337 ? 24.737 -17.604 -16.673 1.00 88.50 337 ALA A C 1
ATOM 2579 O O . ALA A 1 337 ? 24.120 -16.679 -17.199 1.00 88.50 337 ALA A O 1
ATOM 2580 N N . GLY A 1 338 ? 24.820 -17.742 -15.348 1.00 89.88 338 GLY A N 1
ATOM 2581 C CA . GLY A 1 338 ? 24.209 -16.832 -14.381 1.00 89.88 338 GLY A CA 1
ATOM 2582 C C . GLY A 1 338 ? 24.707 -15.393 -14.510 1.00 89.88 338 GLY A C 1
ATOM 2583 O O . GLY A 1 338 ? 23.891 -14.478 -14.562 1.00 89.88 338 GLY A O 1
ATOM 2584 N N . ARG A 1 339 ? 26.018 -15.180 -14.689 1.00 91.19 339 ARG A N 1
ATOM 2585 C CA . ARG A 1 339 ? 26.594 -13.837 -14.917 1.00 91.19 339 ARG A CA 1
ATOM 2586 C C . ARG A 1 339 ? 26.056 -13.149 -16.170 1.00 91.19 339 ARG A C 1
ATOM 2588 O O . ARG A 1 339 ? 26.005 -11.922 -16.237 1.00 91.19 339 ARG A O 1
ATOM 2595 N N . ALA A 1 340 ? 25.671 -13.927 -17.180 1.00 87.00 340 ALA A N 1
ATOM 2596 C CA . ALA A 1 340 ? 25.152 -13.413 -18.444 1.00 87.00 340 ALA A CA 1
ATOM 2597 C C . ALA A 1 340 ? 23.633 -13.143 -18.426 1.00 87.00 340 ALA A C 1
ATOM 2599 O O . ALA A 1 340 ? 23.119 -12.470 -19.334 1.00 87.00 340 ALA A O 1
ATOM 2600 N N . ILE A 1 341 ? 22.908 -13.665 -17.429 1.00 89.88 341 ILE A N 1
ATOM 2601 C CA . ILE A 1 341 ? 21.456 -13.527 -17.287 1.00 89.88 341 ILE A CA 1
ATOM 2602 C C . ILE A 1 341 ? 21.149 -12.372 -16.323 1.00 89.88 341 ILE A C 1
ATOM 2604 O O . ILE A 1 341 ? 21.546 -12.414 -15.164 1.00 89.88 341 ILE A O 1
ATOM 2608 N N . PRO A 1 342 ? 20.391 -11.349 -16.750 1.00 92.50 342 PRO A N 1
ATOM 2609 C CA . PRO A 1 342 ? 19.904 -10.334 -15.827 1.00 92.50 342 PRO A CA 1
ATOM 2610 C C . PRO A 1 342 ? 18.811 -10.919 -14.933 1.00 92.50 342 PRO A C 1
ATOM 2612 O O . PRO A 1 342 ? 17.779 -11.377 -15.439 1.00 92.50 342 PRO A O 1
ATOM 2615 N N . PHE A 1 343 ? 19.017 -10.858 -13.621 1.00 94.81 343 PHE A N 1
ATOM 2616 C CA . PHE A 1 343 ? 18.030 -11.264 -12.626 1.00 94.81 343 PHE A CA 1
ATOM 2617 C C . PHE A 1 343 ? 17.443 -10.054 -11.905 1.00 94.81 343 PHE A C 1
ATOM 2619 O O . PHE A 1 343 ? 18.113 -9.045 -11.678 1.00 94.81 343 PHE A O 1
ATOM 2626 N N . VAL A 1 344 ? 16.173 -10.179 -11.536 1.00 96.44 344 VAL A N 1
ATOM 2627 C CA . VAL A 1 344 ? 15.452 -9.192 -10.735 1.00 96.44 344 VAL A CA 1
ATOM 2628 C C . VAL A 1 344 ? 14.824 -9.915 -9.556 1.00 96.44 344 VAL A C 1
ATOM 2630 O O . VAL A 1 344 ? 14.092 -10.888 -9.751 1.00 96.44 344 VAL A O 1
ATOM 2633 N N . ARG A 1 345 ? 15.099 -9.439 -8.344 1.00 96.25 345 ARG A N 1
ATOM 2634 C CA . ARG A 1 345 ? 14.377 -9.836 -7.138 1.00 96.25 345 ARG A CA 1
ATOM 2635 C C . ARG A 1 345 ? 13.188 -8.902 -6.936 1.00 96.25 345 ARG A C 1
ATOM 2637 O O . ARG A 1 345 ? 13.331 -7.691 -7.038 1.00 96.25 345 ARG A O 1
ATOM 2644 N N . LEU A 1 346 ? 12.016 -9.463 -6.693 1.00 96.06 346 LEU A N 1
ATOM 2645 C CA . LEU A 1 346 ? 10.783 -8.754 -6.389 1.00 96.06 346 LEU A CA 1
ATOM 2646 C C . LEU A 1 346 ? 10.464 -9.013 -4.923 1.00 96.06 346 LEU A C 1
ATOM 2648 O O . LEU A 1 346 ? 10.131 -10.143 -4.576 1.00 96.06 346 LEU A O 1
ATOM 2652 N N . ASP A 1 347 ? 10.560 -7.982 -4.094 1.00 93.62 347 ASP A N 1
ATOM 2653 C CA . ASP A 1 347 ? 10.271 -8.071 -2.664 1.00 93.62 347 ASP A CA 1
ATOM 2654 C C . ASP A 1 347 ? 8.927 -7.395 -2.381 1.00 93.62 347 ASP A C 1
ATOM 2656 O O . ASP A 1 347 ? 8.689 -6.269 -2.835 1.00 93.62 347 ASP A O 1
ATOM 2660 N N . THR A 1 348 ? 8.020 -8.063 -1.657 1.00 89.50 348 THR A N 1
ATOM 2661 C CA . THR A 1 348 ? 6.828 -7.369 -1.149 1.00 89.50 348 THR A CA 1
ATOM 2662 C C . THR A 1 348 ? 7.237 -6.302 -0.148 1.00 89.50 348 THR A C 1
ATOM 2664 O O . THR A 1 348 ? 8.121 -6.527 0.677 1.00 89.50 348 THR A O 1
ATOM 2667 N N . ALA A 1 349 ? 6.568 -5.155 -0.175 1.00 63.97 349 ALA A N 1
ATOM 2668 C CA . ALA A 1 349 ? 6.791 -4.112 0.815 1.00 63.97 349 ALA A CA 1
ATOM 2669 C C . ALA A 1 349 ? 6.288 -4.559 2.206 1.00 63.97 349 ALA A C 1
ATOM 2671 O O . ALA A 1 349 ? 5.135 -4.299 2.530 1.00 63.97 349 ALA A O 1
ATOM 2672 N N . VAL A 1 350 ? 7.112 -5.233 3.030 1.00 51.69 350 VAL A N 1
ATOM 2673 C CA . VAL A 1 350 ? 6.824 -5.460 4.466 1.00 51.69 350 VAL A CA 1
ATOM 2674 C C . VAL A 1 350 ? 8.087 -5.452 5.353 1.00 51.69 350 VAL A C 1
ATOM 2676 O O . VAL A 1 350 ? 9.014 -6.225 5.143 1.00 51.69 350 VAL A O 1
ATOM 2679 N N . ARG A 1 351 ? 8.010 -4.599 6.396 1.00 34.22 351 ARG A N 1
ATOM 2680 C CA . ARG A 1 351 ? 8.749 -4.495 7.683 1.00 34.22 351 ARG A CA 1
ATOM 2681 C C . ARG A 1 351 ? 10.283 -4.567 7.654 1.00 34.22 351 ARG A C 1
ATOM 2683 O O . ARG A 1 351 ? 10.872 -5.632 7.796 1.00 34.22 351 ARG A O 1
ATOM 2690 N N . HIS A 1 352 ? 10.925 -3.400 7.713 1.00 27.02 352 HIS A N 1
ATOM 2691 C CA . HIS A 1 352 ? 12.231 -3.294 8.370 1.00 27.02 352 HIS A CA 1
ATOM 2692 C C . HIS A 1 352 ? 12.038 -3.114 9.889 1.00 27.02 352 HIS A C 1
ATOM 2694 O O . HIS A 1 352 ? 11.207 -2.298 10.292 1.00 27.02 352 HIS A O 1
ATOM 2700 N N . PRO A 1 353 ? 12.783 -3.835 10.748 1.00 25.98 353 PRO A N 1
ATOM 2701 C CA . PRO A 1 353 ? 12.880 -3.503 12.165 1.00 25.98 353 PRO A CA 1
ATOM 2702 C C . PRO A 1 353 ? 13.560 -2.135 12.303 1.00 25.98 353 PRO A C 1
ATOM 2704 O O . PRO A 1 353 ? 14.667 -1.942 11.800 1.00 25.98 353 PRO A O 1
ATOM 2707 N N . ILE A 1 354 ? 12.902 -1.183 12.962 1.00 31.11 354 ILE A N 1
ATOM 2708 C CA . ILE A 1 354 ? 13.494 0.122 13.281 1.00 31.11 354 ILE A CA 1
ATOM 2709 C C . ILE A 1 354 ? 14.475 -0.078 14.454 1.00 31.11 354 ILE A C 1
ATOM 2711 O O . ILE A 1 354 ? 14.081 -0.680 15.457 1.00 31.11 354 ILE A O 1
ATOM 2715 N N . PRO A 1 355 ? 15.732 0.399 14.375 1.00 28.53 355 PRO A N 1
ATOM 2716 C CA . PRO A 1 355 ? 16.637 0.416 15.520 1.00 28.53 355 PRO A CA 1
ATOM 2717 C C . PRO A 1 355 ? 16.091 1.365 16.591 1.00 28.53 355 PRO A C 1
ATOM 2719 O O . PRO A 1 355 ? 15.716 2.495 16.287 1.00 28.53 355 PRO A O 1
ATOM 2722 N N . SER A 1 356 ? 16.062 0.917 17.845 1.00 30.00 356 SER A N 1
ATOM 2723 C CA . SER A 1 356 ? 15.665 1.725 18.999 1.00 30.00 356 SER A CA 1
ATOM 2724 C C . SER A 1 356 ? 16.519 2.996 19.094 1.00 30.00 356 SER A C 1
ATOM 2726 O O . SER A 1 356 ? 17.708 2.917 19.410 1.00 30.00 356 SER A O 1
ATOM 2728 N N . LEU A 1 357 ? 15.921 4.159 18.833 1.00 31.80 357 LEU A N 1
ATOM 2729 C CA . LEU A 1 357 ? 16.532 5.448 19.142 1.00 31.80 357 LEU A CA 1
ATOM 2730 C C . LEU A 1 357 ? 16.321 5.753 20.626 1.00 31.80 357 LEU A C 1
ATOM 2732 O O . LEU A 1 357 ? 15.203 5.703 21.137 1.00 31.80 357 LEU A O 1
ATOM 2736 N N . GLY A 1 358 ? 17.448 5.987 21.294 1.00 27.41 358 GLY A N 1
ATOM 2737 C CA . GLY A 1 358 ? 17.562 6.241 22.718 1.00 27.41 358 GLY A CA 1
ATOM 2738 C C . GLY A 1 358 ? 16.979 7.576 23.169 1.00 27.41 358 GLY A C 1
ATOM 2739 O O . GLY A 1 358 ? 16.646 8.462 22.386 1.00 27.41 358 GLY A O 1
ATOM 2740 N N . GLU A 1 359 ? 16.867 7.641 24.489 1.00 34.12 359 GLU A N 1
ATOM 2741 C CA . GLU A 1 359 ? 16.272 8.669 25.332 1.00 34.12 359 GLU A CA 1
ATOM 2742 C C . GLU A 1 359 ? 16.680 10.111 24.999 1.00 34.12 359 GLU A C 1
ATOM 2744 O O . GLU A 1 359 ? 17.854 10.419 24.802 1.00 34.12 359 GLU A O 1
ATOM 2749 N N . GLY A 1 360 ? 15.701 11.020 25.079 1.00 32.19 360 GLY A N 1
ATOM 2750 C CA . GLY A 1 360 ? 15.962 12.449 25.238 1.00 32.19 360 GLY A CA 1
ATOM 2751 C C . GLY A 1 360 ? 14.860 13.364 24.710 1.00 32.19 360 GLY A C 1
ATOM 2752 O O . GLY A 1 360 ? 15.050 14.002 23.682 1.00 32.19 360 GLY A O 1
ATOM 2753 N N . ALA A 1 361 ? 13.742 13.498 25.431 1.00 27.34 361 ALA A N 1
ATOM 2754 C CA . ALA A 1 361 ? 12.804 14.609 25.232 1.00 27.34 361 ALA A CA 1
ATOM 2755 C C . ALA A 1 361 ? 12.636 15.404 26.544 1.00 27.34 361 ALA A C 1
ATOM 2757 O O . ALA A 1 361 ? 12.442 14.794 27.602 1.00 27.34 361 ALA A O 1
ATOM 2758 N N . PRO A 1 362 ? 12.728 16.749 26.521 1.00 31.47 362 PRO A N 1
ATOM 2759 C CA . PRO A 1 362 ? 12.644 17.568 27.723 1.00 31.47 362 PRO A CA 1
ATOM 2760 C C . PRO A 1 362 ? 11.193 17.797 28.174 1.00 31.47 362 PRO A C 1
ATOM 2762 O O . PRO A 1 362 ? 10.279 17.994 27.377 1.00 31.47 362 PRO A O 1
ATOM 2765 N N . ARG A 1 363 ? 11.009 17.808 29.499 1.00 38.44 363 ARG A N 1
ATOM 2766 C CA . ARG A 1 363 ? 9.778 18.180 30.213 1.00 38.44 363 ARG A CA 1
ATOM 2767 C C . ARG A 1 363 ? 9.543 19.694 30.175 1.00 38.44 363 ARG A C 1
ATOM 2769 O O . ARG A 1 363 ? 10.412 20.443 30.607 1.00 38.44 363 ARG A O 1
ATOM 2776 N N . ALA A 1 364 ? 8.320 20.105 29.852 1.00 30.48 364 ALA A N 1
ATOM 2777 C CA . ALA A 1 364 ? 7.665 21.352 30.278 1.00 30.48 364 ALA A CA 1
ATOM 2778 C C . ALA A 1 364 ? 6.175 21.255 29.889 1.00 30.48 364 ALA A C 1
ATOM 2780 O O . ALA A 1 364 ? 5.867 20.609 28.900 1.00 30.48 364 ALA A O 1
ATOM 2781 N N . ALA A 1 365 ? 5.170 21.839 30.534 1.00 29.28 365 ALA A N 1
ATOM 2782 C CA . ALA A 1 365 ? 4.923 22.339 31.881 1.00 29.28 365 ALA A CA 1
ATOM 2783 C C . ALA A 1 365 ? 3.379 22.347 32.014 1.00 29.28 365 ALA A C 1
ATOM 2785 O O . ALA A 1 365 ? 2.667 22.528 31.028 1.00 29.28 365 ALA A O 1
ATOM 2786 N N . ARG A 1 366 ? 2.844 22.097 33.214 1.00 33.6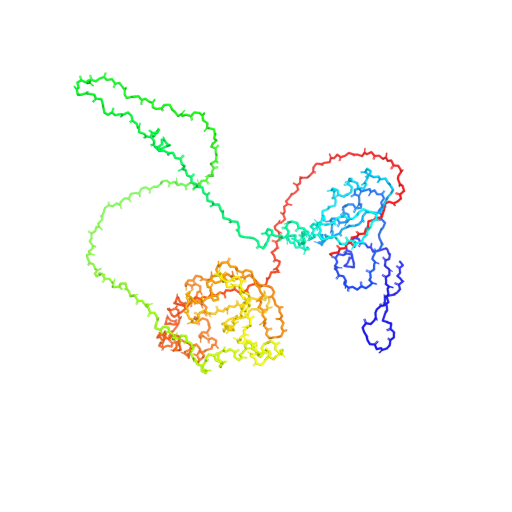6 366 ARG A N 1
ATOM 2787 C CA . ARG A 1 366 ? 1.395 22.035 33.475 1.00 33.66 366 ARG A CA 1
ATOM 2788 C C . ARG A 1 366 ? 0.754 23.426 33.438 1.00 33.66 366 ARG A C 1
ATOM 2790 O O . ARG A 1 366 ? 1.222 24.305 34.149 1.00 33.66 366 ARG A O 1
ATOM 2797 N N . HIS A 1 367 ? -0.403 23.551 32.789 1.00 34.25 367 HIS A N 1
ATOM 2798 C CA . HIS A 1 367 ? -1.467 24.449 33.244 1.00 34.25 367 HIS A CA 1
ATOM 2799 C C . HIS A 1 367 ? -2.837 23.793 33.063 1.00 34.25 367 HIS A C 1
ATOM 2801 O O . HIS A 1 367 ? -3.165 23.281 31.998 1.00 34.25 367 HIS A O 1
ATOM 2807 N N . GLY A 1 368 ? -3.596 23.761 34.160 1.00 35.66 368 GLY A N 1
ATOM 2808 C CA . GLY A 1 368 ? -4.946 23.223 34.226 1.00 35.66 368 GLY A CA 1
ATOM 2809 C C . GLY A 1 368 ? -5.999 24.253 33.827 1.00 35.66 368 GLY A C 1
ATOM 2810 O O . GLY A 1 368 ? -5.880 25.435 34.139 1.00 35.66 368 GLY A O 1
ATOM 2811 N N . GLY A 1 369 ? -7.053 23.761 33.188 1.00 29.17 369 GLY A N 1
ATOM 2812 C CA . GLY A 1 369 ? -8.301 24.468 32.940 1.00 29.17 369 GLY A CA 1
ATOM 2813 C C . GLY A 1 369 ? -9.372 23.425 32.650 1.00 29.17 369 GLY A C 1
ATOM 2814 O O . GLY A 1 369 ? -9.212 22.624 31.734 1.00 29.17 369 GLY A O 1
ATOM 2815 N N . GLY A 1 370 ? -10.412 23.375 33.484 1.00 36.88 370 GLY A N 1
ATOM 2816 C CA . GLY A 1 370 ? -11.504 22.413 33.365 1.00 36.88 370 GLY A CA 1
ATOM 2817 C C . GLY A 1 370 ? -12.240 22.584 32.039 1.00 36.88 370 GLY A C 1
ATOM 2818 O O . GLY A 1 370 ? -12.917 23.588 31.828 1.00 36.88 370 GLY A O 1
ATOM 2819 N N . GLY A 1 371 ? -12.094 21.601 31.155 1.00 29.55 371 GLY A N 1
ATOM 2820 C CA . GLY A 1 371 ? -12.784 21.515 29.875 1.00 29.55 371 GLY A CA 1
ATOM 2821 C C . GLY A 1 371 ? -13.656 20.266 29.827 1.00 29.55 371 GLY A C 1
ATOM 2822 O O . GLY A 1 371 ? -13.273 19.208 30.317 1.00 29.55 371 GLY A O 1
ATOM 2823 N N . VAL A 1 372 ? -14.846 20.418 29.248 1.00 36.47 372 VAL A N 1
ATOM 2824 C CA . VAL A 1 372 ? -15.772 19.348 28.830 1.00 36.47 372 VAL A CA 1
ATOM 2825 C C . VAL A 1 372 ? -14.989 18.178 28.201 1.00 36.47 372 VAL A C 1
ATOM 2827 O O . VAL A 1 372 ? -14.038 18.456 27.470 1.00 36.47 372 VAL A O 1
ATOM 2830 N N . PRO A 1 373 ? -15.353 16.899 28.445 1.00 45.00 373 PRO A N 1
ATOM 2831 C CA . PRO A 1 373 ? -14.550 15.760 28.003 1.00 45.00 373 PRO A CA 1
ATOM 2832 C C . PRO A 1 373 ? -14.323 15.801 26.490 1.00 45.00 373 PRO A C 1
ATOM 2834 O O . PRO A 1 373 ? -15.267 15.696 25.706 1.00 45.00 373 PRO A O 1
ATOM 2837 N N . ALA A 1 374 ? -13.062 15.963 26.089 1.00 48.84 374 ALA A N 1
ATOM 2838 C CA . ALA A 1 374 ? -12.646 15.725 24.719 1.00 48.84 374 ALA A CA 1
ATOM 2839 C C . ALA A 1 374 ? -12.814 14.229 24.423 1.00 48.84 374 ALA A C 1
ATOM 2841 O O . ALA A 1 374 ? -12.570 13.385 25.285 1.00 48.84 374 ALA A O 1
ATOM 2842 N N . SER A 1 375 ? -13.265 13.890 23.220 1.00 50.81 375 SER A N 1
ATOM 2843 C CA . SER A 1 375 ? -13.288 12.503 22.751 1.00 50.81 375 SER A CA 1
ATOM 2844 C C . SER A 1 375 ? -12.379 12.385 21.542 1.00 50.81 375 SER A C 1
ATOM 2846 O O . SER A 1 375 ? -12.466 13.194 20.618 1.00 50.81 375 SER A O 1
ATOM 2848 N N . LEU A 1 376 ? -11.501 11.387 21.565 1.00 63.78 376 LEU A N 1
ATOM 2849 C CA . LEU A 1 376 ? -10.603 11.081 20.466 1.00 63.78 376 LEU A CA 1
ATOM 2850 C C . LEU A 1 376 ? -11.034 9.764 19.827 1.00 63.78 376 LEU A C 1
ATOM 2852 O O . LEU A 1 376 ? -11.198 8.758 20.516 1.00 63.78 376 LEU A O 1
ATOM 2856 N N . VAL A 1 377 ? -11.207 9.782 18.513 1.00 70.06 377 VAL A N 1
ATOM 2857 C CA . VAL A 1 377 ? -11.421 8.585 17.703 1.00 70.06 377 VAL A CA 1
ATOM 2858 C C . VAL A 1 377 ? -10.140 8.329 16.930 1.00 70.06 377 VAL A C 1
ATOM 2860 O O . VAL A 1 377 ? -9.687 9.196 16.193 1.00 70.06 377 VAL A O 1
ATOM 2863 N N . VAL A 1 378 ? -9.555 7.149 17.090 1.00 62.72 378 VAL A N 1
ATOM 2864 C CA . VAL A 1 378 ? -8.391 6.718 16.310 1.00 62.72 378 VAL A CA 1
ATOM 2865 C C . VAL A 1 378 ? -8.863 5.690 15.292 1.00 62.72 378 VAL A C 1
ATOM 2867 O O . VAL A 1 378 ? -9.656 4.806 15.621 1.00 62.72 378 VAL A O 1
ATOM 2870 N N . SER A 1 379 ? -8.426 5.827 14.044 1.00 51.72 379 SER A N 1
ATOM 2871 C CA . SER A 1 379 ? -8.665 4.840 12.994 1.00 51.72 379 SER A CA 1
ATOM 2872 C C . SER A 1 379 ? -7.323 4.388 12.415 1.00 51.72 379 SER A C 1
ATOM 2874 O O . SER A 1 379 ? -6.536 5.250 12.011 1.00 51.72 379 SER A O 1
ATOM 2876 N N . PRO A 1 380 ? -7.038 3.073 12.453 1.00 39.38 380 PRO A N 1
ATOM 2877 C CA . PRO A 1 380 ? -5.782 2.519 11.956 1.00 39.38 380 PRO A CA 1
ATOM 2878 C C . PRO A 1 380 ? -5.570 2.753 10.458 1.00 39.38 380 PRO A C 1
ATOM 2880 O O . PRO A 1 380 ? -6.579 2.926 9.736 1.00 39.38 380 PRO A O 1
#

Secondary structure (DSSP, 8-state):
-EE--SB-SSSSS-B--EEEES--TTSHHHHS---SSEEEE---SSHHHHHHHHHTSSEESEEEEE-S-HHHHHHHHHHS--SEEEES-SS---TTS-B--EETT-SS-BSTTHHHHHT-----------TTTTGGG-PPP---TT----PPP--PPP-------PPPP---------------------------PPPPP-THHHHHHHHHHHHHHTT-GGGGTTTBEEEEEE-TTT--EEEE-PBEEEEETTTTEEEEE-TT-TT-HHHHHHHH--EEEEEETTEEEEEEEEEPPHHHHHHHHHHHHHH-HHHHHHHHHHTT----SSHHHHHHHHHHS-EEEEEE---PPPP-PPP---------------EEEEE-

Organism: Streptomyces scabiei (strain 87.22) (NCBI:txid680198)

Sequence (380 aa):
MRMGGTQVGTRGFFFAPTVITGARQSDRIVQEEVFGPVLTVQSFQHEAEAVAMANGAPCSLAAGVWMRDHGTADRLSRDLDFGCVWTNAHLPFVSEMPHGGFGASGYGKDLSGYGFDDYTRIKHVMILVGHDALQRCRGPREPPPGSAGAPSPTFRPCKSGVREAVLAPGVGPDRGREPTSPTRGSSMPHRDTTARRPPLPTGWRRLAARLPILLFRIGLGFLFGKRLLLLHHVGRISGLGRMVVPEVVSYDPANASWIIASGFGPKADWYQNLLEQPKTLTQFGNRPHAVTAHFLTPDEGADIMADYARRHPRTAHRLCAYLGLPVDGGEAAYRDAGRAIPFVRLDTAVRHPIPSLGEGAPRAARHGGGGVPASLVVSP

pLDDT: mean 76.89, std 23.54, range [23.48, 96.94]

Foldseek 3Di:
DKDFQDADDDDDDRGDQIEAEPDDLPDCLNQDDPVDNYYYDYDDDDLVVVQCSQQVHQWAQEKEKEFDDVVSVVVSVVSRQHQYYHYNDDPDDDQQDWGFTDGPRDDFTHGHPRNVVVVDDDDDDDDDDDPCPVVVPPDDDDDDPDDDDDDDDDDDDDDDDDDDDDDDDDDDDDDDDDDDDDDDDDDDDPPPCPQPADDDDDDVRVVVQCVQVVCLVVLNLCVCPQFWKKWWFAQPVPRDIDIHIFTWLDADPVQRKTKTWDLRACPPRRNVRCVVVQWGWMGHRNDIFTWGKDKDALQVLLVSQLVSCVVPVPVSCVSCVNSNQDDPSDSVSSSVSRSRIIMIMITGPDDDDDPDDDDDDDDDDDDDDDGDDMDMDHDD

Radius of gyration: 32.08 Å; chains: 1; bounding box: 92×72×70 Å